Protein AF-W9YEN0-F1 (afdb_monomer)

Radius of gyration: 25.55 Å; Cα contacts (8 Å, |Δi|>4): 789; chains: 1; bounding box: 61×65×73 Å

Solvent-accessible surface area (backbone atoms only — not comparable to full-atom values): 25847 Å² total; per-residue (Å²): 137,83,71,74,63,24,30,30,48,27,31,68,68,87,85,26,27,32,39,33,45,79,64,48,76,57,98,63,28,39,35,27,38,26,30,31,65,83,76,68,46,65,29,30,40,39,32,39,54,64,41,76,37,87,44,99,82,60,55,62,34,47,65,70,66,58,70,96,45,101,37,28,61,48,75,76,44,76,46,82,40,73,32,32,56,82,57,99,86,72,83,71,51,28,38,19,42,41,34,36,27,53,57,52,66,38,44,32,43,45,58,52,34,48,56,45,56,72,34,86,82,68,73,82,48,72,57,54,53,33,46,45,49,32,33,44,44,49,44,52,45,40,32,52,31,52,40,87,67,22,34,36,46,69,52,57,44,44,74,30,26,30,22,30,51,94,48,96,79,53,57,63,62,47,42,20,53,42,72,36,69,62,34,43,76,46,64,69,81,50,29,70,45,76,54,62,75,65,59,54,36,66,40,56,75,86,78,45,58,78,95,47,43,66,66,42,27,56,52,41,23,37,53,19,48,36,53,45,29,46,52,49,53,49,30,22,69,73,68,54,45,44,99,81,52,97,64,58,45,76,79,48,43,67,58,45,62,73,68,54,81,58,62,69,66,58,55,51,52,52,50,54,48,48,60,28,25,49,34,9,60,77,65,39,33,58,63,44,50,74,48,50,65,58,51,50,50,52,43,41,52,52,34,52,53,43,50,55,54,48,74,76,38,98,68,80,75,45,70,61,57,51,43,71,57,63,55,71,68,92,73,55,88,80,80,66,95,80,66,75,80,78,72,54,51,84,76,62,75,42,63,46,70,24,89,36,60,35,56,43,49,75,74,44,77,86,61,77,35,58,29,27,50,26,36,24,40,79,88,76,65,45,76,78,45,36,32,62,40,50,42,44,70,60,57,82,70,49,50,75,75,36,58,92,47,54,93,36,42,57,76,34,62,47,72,73,65,33,64,70,52,52,44,55,50,33,45,52,50,55,50,50,29,63,75,64,77,43,83,83,73,77,78,76,84,44,60,67,58,41,69,42,64,27,70,41,89,66,74,88,114

Foldseek 3Di:
DPQQWWKFWWAPPDLIWTFLAWFDADPFFTWTWTADLVPRAIWIKTKGFWDWPPDDPPDQQQPVVDDDDPQAWDFPDKDKDFFFDDPPPDDTTTIMMITITHDAQLAWQLVVLVVLLLVPPDAFDLLQLLQLLLLLLVVLLCQQFADVQRKFQLDQARNQWGWHQPDPPRLYTHTHGYDSRVMDGDDCLQFPHNDDRNQTAGDFLVPRPPVCSVVSLVRLQRSLSSLVNSLQSSLSSLQSDHPPDPDGSVVCVVVCVVVPVDPPLSVVLSVVSVQCNVCSNPVSGNGVVSCSSVSSVSSVVVSVVVVVVCVVDVDDGRDPCSRQANPDPVPRPPDDVPDGDHSHPDVSSDRDIHSFPLRNLVVCVQPADQIWMFTASPVPRNGPFTFPATDHPHGPVVCVVCVVCVVGGDDGVCNVQDSVSLSVLRVVLRVVCVVVVHHDDDPVPCVPNCVHGNTDPPSVD

InterPro domains:
  IPR000719 Protein kinase domain [PF00069] (19-189)
  IPR000719 Protein kinase domain [PS50011] (17-303)
  IPR000719 Protein kinase domain [SM00220] (17-330)
  IPR011009 Protein kinase-like domain superfamily [SSF56112] (15-273)

Nearest PDB structures (foldseek):
  4c59-assembly1_A  TM=7.151E-01  e=5.674E-09  Homo sapiens
  7qq6-assembly2_C  TM=5.829E-01  e=4.955E-10  Homo sapiens
  3uiu-assembly2_B  TM=6.977E-01  e=4.985E-08  Homo sapiens
  2a1a-assembly1_B-2  TM=6.299E-01  e=6.852E-08  Homo sapiens
  3r8m-assembly1_A  TM=6.006E-01  e=8.274E-07  Homo sapiens

pLDDT: mean 84.41, std 15.65, range [37.41, 98.81]

Secondary structure (DSSP, 8-state):
-----EEEEEE-STT-EEEEEEEEEETTEEEEEEEETTT--EEEEEEEPPEE--STT---HHHHS----TTS--EEEEEEEE-BPPPTT----EEEEEEEEE--TTEEHHHHHHHHHH-TT----HHHHHHHHHHHHHHHHIIIIISSSEEE-S---TTSEEEE-SSTT-SS-EEEE--GGG-EEEPGGGBSS--STT---BPPGGGS-GGGHHHHHHHHHHHHHHHHHHHHHHHHHHH---TT-SS-HHHHHHHHHHHT-S-HHHHHHHHHHHHHHHHHHHH---TTGGGHHHHHHHHHHHHHHHHHHHHTS----S-GGGSTTS--GGG-TT--TTS-----SGGGGSPPEESSHHHHHHH-TT--SSEEEEEEETTTTEEEEEEEEEE-SS-THHHHHTGGGGGGB---HHHHH-HHHHHHHHHHHHHHHHHHTSPPPP-SS-HHHHHHH-B-TTTT-

Mean predicted aligned error: 7.8 Å

Structure (mmCIF, N/CA/C/O backbone):
data_AF-W9YEN0-F1
#
_entry.id   AF-W9YEN0-F1
#
loop_
_atom_site.group_PDB
_atom_site.id
_atom_site.type_symbol
_atom_site.label_atom_id
_atom_site.label_alt_id
_atom_site.label_comp_id
_atom_site.label_asym_id
_atom_site.label_entity_id
_atom_site.label_seq_id
_atom_site.pdbx_PDB_ins_code
_atom_site.Cartn_x
_atom_site.Cartn_y
_atom_site.Cartn_z
_atom_site.occupancy
_atom_site.B_iso_or_equiv
_atom_site.auth_seq_id
_atom_site.auth_comp_id
_atom_site.auth_asym_id
_atom_site.auth_atom_id
_atom_site.pdbx_PDB_model_num
ATOM 1 N N . MET A 1 1 ? -27.878 -12.866 33.336 1.00 42.47 1 MET A N 1
ATOM 2 C CA . MET A 1 1 ? -27.430 -12.708 31.934 1.00 42.47 1 MET A CA 1
ATOM 3 C C . MET A 1 1 ? -26.671 -11.386 31.745 1.00 42.47 1 MET A C 1
ATOM 5 O O . MET A 1 1 ? -26.978 -10.634 30.835 1.00 42.47 1 MET A O 1
ATOM 9 N N . SER A 1 2 ? -25.667 -11.098 32.586 1.00 47.81 2 SER A N 1
ATOM 10 C CA . SER A 1 2 ? -24.645 -10.085 32.278 1.00 47.81 2 SER A CA 1
ATOM 11 C C . SER A 1 2 ? -23.488 -10.840 31.630 1.00 47.81 2 SER A C 1
ATOM 13 O O . SER A 1 2 ? -22.539 -11.255 32.289 1.00 47.81 2 SER A O 1
ATOM 15 N N . SER A 1 3 ? -23.660 -11.210 30.361 1.00 54.69 3 SER A N 1
ATOM 16 C CA . SER A 1 3 ? -22.531 -11.647 29.544 1.00 54.69 3 SER A CA 1
ATOM 17 C C . SER A 1 3 ? -21.548 -10.483 29.515 1.00 54.69 3 SER A C 1
ATOM 19 O O . SER A 1 3 ? -21.939 -9.398 29.105 1.00 54.69 3 SER A O 1
ATOM 21 N N . ASN A 1 4 ? -20.337 -10.712 30.022 1.00 87.25 4 ASN A N 1
ATOM 22 C CA . ASN A 1 4 ? -19.253 -9.747 30.224 1.00 87.25 4 ASN A CA 1
ATOM 23 C C . ASN A 1 4 ? -19.064 -8.837 28.988 1.00 87.25 4 ASN A C 1
ATOM 25 O O . ASN A 1 4 ? -18.316 -9.190 28.078 1.00 87.25 4 ASN A O 1
ATOM 29 N N . ILE A 1 5 ? -19.782 -7.709 28.921 1.00 92.44 5 ILE A N 1
ATOM 30 C CA . ILE A 1 5 ? -19.673 -6.753 27.814 1.00 92.44 5 ILE A CA 1
ATOM 31 C C . ILE A 1 5 ? -18.240 -6.229 27.813 1.00 92.44 5 ILE A C 1
ATOM 33 O O . ILE A 1 5 ? -17.680 -5.927 28.869 1.00 92.44 5 ILE A O 1
ATOM 37 N N . LYS A 1 6 ? -17.642 -6.150 26.628 1.00 95.69 6 LYS A N 1
ATOM 38 C CA . LYS A 1 6 ? -16.346 -5.513 26.422 1.00 95.69 6 LYS A CA 1
ATOM 39 C C . LYS A 1 6 ? -16.510 -4.235 25.622 1.00 95.69 6 LYS A C 1
ATOM 41 O O . LYS A 1 6 ? -17.516 -4.040 24.942 1.00 95.69 6 LYS A O 1
ATOM 46 N N . PHE A 1 7 ? -15.507 -3.380 25.697 1.00 96.88 7 PHE A N 1
ATOM 47 C CA . PHE A 1 7 ? -15.454 -2.143 24.934 1.00 96.88 7 PHE A CA 1
ATOM 48 C C . PHE A 1 7 ? -14.444 -2.286 23.803 1.00 96.88 7 PHE A C 1
ATOM 50 O O . PHE A 1 7 ? -13.425 -2.946 23.980 1.00 96.88 7 PHE A O 1
ATOM 57 N N . GLY A 1 8 ? -14.704 -1.679 22.652 1.00 97.19 8 GLY A N 1
ATOM 58 C CA . GLY A 1 8 ? -13.754 -1.653 21.542 1.00 97.19 8 GLY A CA 1
ATOM 59 C C . GLY A 1 8 ? -13.868 -0.380 20.719 1.00 97.19 8 GLY A C 1
ATOM 60 O O . GLY A 1 8 ? -14.864 0.344 20.797 1.00 97.19 8 GLY A O 1
ATOM 61 N N . ILE A 1 9 ? -12.830 -0.110 19.934 1.00 97.25 9 ILE A N 1
ATOM 62 C CA . ILE A 1 9 ? -12.801 1.016 19.001 1.00 97.25 9 ILE A CA 1
ATOM 63 C C . ILE A 1 9 ? -13.579 0.628 17.747 1.00 97.25 9 ILE A C 1
ATOM 65 O O . ILE A 1 9 ? -13.286 -0.383 17.104 1.00 97.25 9 ILE A O 1
ATOM 69 N N . LEU A 1 10 ? -14.543 1.465 17.382 1.00 97.38 10 LEU A N 1
ATOM 70 C CA . LEU A 1 10 ? -15.332 1.329 16.171 1.00 97.38 10 LEU A CA 1
ATOM 71 C C . LEU A 1 10 ? -15.090 2.517 15.245 1.00 97.38 10 LEU A C 1
ATOM 73 O O . LEU A 1 10 ? -15.376 3.663 15.592 1.00 97.38 10 LEU A O 1
ATOM 77 N N . TYR A 1 11 ? -14.640 2.226 14.035 1.00 96.12 11 TYR A N 1
ATOM 78 C CA . TYR A 1 11 ? -14.548 3.196 12.956 1.00 96.12 11 TYR A CA 1
ATOM 79 C C . TYR A 1 11 ? -15.885 3.278 12.205 1.00 96.12 11 TYR A C 1
ATOM 81 O O . TYR A 1 11 ? -16.450 2.227 11.892 1.00 96.12 11 TYR A O 1
ATOM 89 N N . PRO A 1 12 ? -16.433 4.481 11.944 1.00 93.56 12 PRO A N 1
ATOM 90 C CA . PRO A 1 12 ? -17.807 4.651 11.472 1.00 93.56 12 PRO A CA 1
ATOM 91 C C . PRO A 1 12 ? -17.980 4.521 9.948 1.00 93.56 12 PRO A C 1
ATOM 93 O O . PRO A 1 12 ? -19.072 4.769 9.441 1.00 93.56 12 PRO A O 1
ATOM 96 N N . GLU A 1 13 ? -16.944 4.163 9.186 1.00 93.12 13 GLU A N 1
ATOM 97 C CA . GLU A 1 13 ? -17.044 4.055 7.730 1.00 93.12 13 GLU A CA 1
ATOM 98 C C . GLU A 1 13 ? -18.043 2.951 7.328 1.00 93.12 13 GLU A C 1
ATOM 100 O O . GLU A 1 13 ? -17.922 1.781 7.695 1.00 93.12 13 GLU A O 1
ATOM 105 N N . GLY A 1 14 ? -19.043 3.298 6.514 1.00 91.56 14 GLY A N 1
ATOM 106 C CA . GLY A 1 14 ? -20.049 2.340 6.041 1.00 91.56 14 GLY A CA 1
ATOM 107 C C . GLY A 1 14 ? -20.910 1.762 7.169 1.00 91.56 14 GLY A C 1
ATOM 108 O O . GLY A 1 14 ? -21.643 2.496 7.817 1.00 91.56 14 GLY A O 1
ATOM 109 N N . ARG A 1 15 ? -20.865 0.434 7.361 1.00 91.56 15 ARG A N 1
ATOM 110 C CA . ARG A 1 15 ? -21.559 -0.270 8.466 1.00 91.56 15 ARG A CA 1
ATOM 111 C C . ARG A 1 15 ? -20.695 -0.412 9.725 1.00 91.56 15 ARG A C 1
ATOM 113 O O . ARG A 1 15 ? -21.100 -1.061 10.683 1.00 91.56 15 ARG A O 1
ATOM 120 N N . GLY A 1 16 ? -19.506 0.176 9.695 1.00 95.44 16 GLY A N 1
ATOM 121 C CA . GLY A 1 16 ? -18.550 0.180 10.779 1.00 95.44 16 GLY A CA 1
ATOM 122 C C . GLY A 1 16 ? -17.559 -0.978 10.762 1.00 95.44 16 GLY A C 1
ATOM 123 O O . GLY A 1 16 ? -17.834 -2.084 10.276 1.00 95.44 16 GLY A O 1
ATOM 124 N N . TYR A 1 17 ? -16.386 -0.692 11.317 1.00 97.56 17 TYR A N 1
ATOM 125 C CA . TYR A 1 17 ? -15.276 -1.627 11.427 1.00 97.56 17 TYR A CA 1
ATOM 126 C C . TYR A 1 17 ? -14.670 -1.574 12.826 1.00 97.56 17 TYR A C 1
ATOM 128 O O . TYR A 1 17 ? -14.402 -0.494 13.346 1.00 97.56 17 TYR A O 1
ATOM 136 N N . LEU A 1 18 ? -14.427 -2.733 13.427 1.00 97.75 18 LEU A N 1
ATOM 137 C CA . LEU A 1 18 ? -13.753 -2.839 14.714 1.00 97.75 18 LEU A CA 1
ATOM 138 C C . LEU A 1 18 ? -12.237 -2.776 14.530 1.00 97.75 18 LEU A C 1
ATOM 140 O O . LEU A 1 18 ? -11.693 -3.410 13.622 1.00 97.75 18 LEU A O 1
ATOM 144 N N . HIS A 1 19 ? -11.558 -2.033 15.399 1.00 96.69 19 HIS A N 1
ATOM 145 C CA . HIS A 1 19 ? -10.099 -2.007 15.455 1.00 96.69 19 HIS A CA 1
ATOM 146 C C . HIS A 1 19 ? -9.549 -3.377 15.852 1.00 96.69 19 HIS A C 1
ATOM 148 O O . HIS A 1 19 ? -9.982 -3.956 16.846 1.00 96.69 19 HIS A O 1
ATOM 154 N N . VAL A 1 20 ? -8.579 -3.878 15.088 1.00 94.75 20 VAL A N 1
ATOM 155 C CA . VAL A 1 20 ? -7.820 -5.088 15.429 1.00 94.75 20 VAL A CA 1
ATOM 156 C C . VAL A 1 20 ? -6.449 -4.686 15.959 1.00 94.75 20 VAL A C 1
ATOM 158 O O . VAL A 1 20 ? -6.115 -5.032 17.084 1.00 94.75 20 VAL A O 1
ATOM 161 N N . ARG A 1 21 ? -5.671 -3.944 15.159 1.00 90.44 21 ARG A N 1
ATOM 162 C CA . ARG A 1 21 ? -4.356 -3.405 15.542 1.00 90.44 21 ARG A CA 1
ATOM 163 C C . ARG A 1 21 ? -3.846 -2.378 14.537 1.00 90.44 21 ARG A C 1
ATOM 165 O O . ARG A 1 21 ? -4.230 -2.404 13.365 1.00 90.44 21 ARG A O 1
ATOM 172 N N . SER A 1 22 ? -2.911 -1.535 14.957 1.00 88.44 22 SER A N 1
ATOM 173 C CA . SER A 1 22 ? -2.130 -0.686 14.050 1.00 88.44 22 SER A CA 1
ATOM 174 C C . SER A 1 22 ? -1.149 -1.522 13.220 1.00 88.44 22 SER A C 1
ATOM 176 O O . SER A 1 22 ? -0.502 -2.424 13.745 1.00 88.44 22 SER A O 1
ATOM 178 N N . LEU A 1 23 ? -1.055 -1.230 11.921 1.00 85.38 23 LEU A N 1
ATOM 179 C CA . LEU A 1 23 ? -0.118 -1.883 10.996 1.00 85.38 23 LEU A CA 1
ATOM 180 C C . LEU A 1 23 ? 1.126 -1.028 10.741 1.00 85.38 23 LEU A C 1
ATOM 182 O O . LEU A 1 23 ? 2.195 -1.569 10.502 1.00 85.38 23 LEU A O 1
ATOM 186 N N . GLY A 1 24 ? 0.994 0.296 10.816 1.00 81.62 24 GLY A N 1
ATOM 187 C CA . GLY A 1 24 ? 2.111 1.215 10.645 1.00 81.62 24 GLY A CA 1
ATOM 188 C C . GLY A 1 24 ? 1.654 2.667 10.564 1.00 81.62 24 GLY A C 1
ATOM 189 O O . GLY A 1 24 ? 0.476 2.955 10.328 1.00 81.62 24 GLY A O 1
ATOM 190 N N . LYS A 1 25 ? 2.602 3.585 10.760 1.00 79.81 25 LYS A N 1
ATOM 191 C CA . LYS A 1 25 ? 2.426 5.026 10.562 1.00 79.81 25 LYS A CA 1
ATOM 192 C C . LYS A 1 25 ? 3.460 5.491 9.540 1.00 79.81 25 LYS A C 1
ATOM 194 O O . LYS A 1 25 ? 4.656 5.371 9.782 1.00 79.81 25 LYS A O 1
ATOM 199 N N . GLY A 1 26 ? 2.987 5.983 8.401 1.00 71.69 26 GLY A N 1
ATOM 200 C CA . GLY A 1 26 ? 3.812 6.624 7.381 1.00 71.69 26 GLY A CA 1
ATOM 201 C C . GLY A 1 26 ? 3.697 8.145 7.454 1.00 71.69 26 GLY A C 1
ATOM 202 O O . GLY A 1 26 ? 2.878 8.685 8.197 1.00 71.69 26 GLY A O 1
ATOM 203 N N . MET A 1 27 ? 4.474 8.848 6.626 1.00 73.25 27 MET A N 1
ATOM 204 C CA . MET A 1 27 ? 4.401 10.316 6.527 1.00 73.25 27 MET A CA 1
ATOM 205 C C . MET A 1 27 ? 3.014 10.809 6.093 1.00 73.25 27 MET A C 1
ATOM 207 O O . MET A 1 27 ? 2.595 11.899 6.464 1.00 73.25 27 MET A O 1
ATOM 211 N N . GLN A 1 28 ? 2.296 10.003 5.308 1.00 76.44 28 GLN A N 1
ATOM 212 C CA . GLN A 1 28 ? 1.009 10.382 4.728 1.00 76.44 28 GLN A CA 1
ATOM 213 C C . GLN A 1 28 ? -0.192 9.979 5.588 1.00 76.44 28 GLN A C 1
ATOM 215 O O . GLN A 1 28 ? -1.309 10.419 5.312 1.00 76.44 28 GLN A O 1
ATOM 220 N N . GLY A 1 29 ? -0.003 9.149 6.620 1.00 84.00 29 GLY A N 1
ATOM 221 C CA . GLY A 1 29 ? -1.116 8.651 7.419 1.00 84.00 29 GLY A CA 1
ATOM 222 C C . GLY A 1 29 ? -0.832 7.390 8.227 1.00 84.00 29 GLY A C 1
ATOM 223 O O . GLY A 1 29 ? 0.298 6.917 8.330 1.00 84.00 29 GLY A O 1
ATOM 224 N N . MET A 1 30 ? -1.897 6.827 8.792 1.00 88.31 30 MET A N 1
ATOM 225 C CA . MET A 1 30 ? -1.860 5.618 9.614 1.00 88.31 30 MET A CA 1
ATOM 226 C C . MET A 1 30 ? -2.626 4.479 8.943 1.00 88.31 30 MET A C 1
ATOM 228 O O . MET A 1 30 ? -3.750 4.677 8.476 1.00 88.31 30 MET A O 1
ATOM 232 N N . ALA A 1 31 ? -2.033 3.287 8.932 1.00 91.56 31 ALA A N 1
ATOM 233 C CA . ALA A 1 31 ? -2.661 2.054 8.480 1.00 91.56 31 ALA A CA 1
ATOM 234 C C . ALA A 1 31 ? -3.053 1.180 9.679 1.00 91.56 31 ALA A C 1
ATOM 236 O O . ALA A 1 31 ? -2.294 1.001 10.635 1.00 91.56 31 ALA A O 1
ATOM 237 N N . THR A 1 32 ? -4.248 0.606 9.628 1.00 93.44 32 THR A N 1
ATOM 238 C CA . THR A 1 32 ? -4.844 -0.164 10.721 1.00 93.44 32 THR A CA 1
ATOM 239 C C . THR A 1 32 ? -5.537 -1.396 10.167 1.00 93.44 32 THR A C 1
ATOM 241 O O . THR A 1 32 ? -6.307 -1.305 9.214 1.00 93.44 32 THR A O 1
ATOM 244 N N . LEU A 1 33 ? -5.305 -2.554 10.777 1.00 94.75 33 LEU A N 1
ATOM 245 C CA . LEU A 1 33 ? -6.092 -3.749 10.516 1.00 94.75 33 LEU A CA 1
ATOM 246 C C . LEU A 1 33 ? -7.444 -3.597 11.208 1.00 94.75 33 LEU A C 1
ATOM 248 O O . LEU A 1 33 ? -7.515 -3.303 12.404 1.00 94.75 33 LEU A O 1
ATOM 252 N N . VAL A 1 34 ? -8.517 -3.805 10.456 1.00 96.88 34 VAL A N 1
ATOM 253 C CA . VAL A 1 34 ? -9.883 -3.667 10.954 1.00 96.88 34 VAL A CA 1
ATOM 254 C C . VAL A 1 34 ? -10.743 -4.860 10.549 1.00 96.88 34 VAL A C 1
ATOM 256 O O . VAL A 1 34 ? -10.471 -5.533 9.552 1.00 96.88 34 VAL A O 1
ATOM 259 N N . GLN A 1 35 ? -11.801 -5.122 11.312 1.00 97.06 35 GLN A N 1
ATOM 260 C CA . GLN A 1 35 ? -12.770 -6.178 11.033 1.00 97.06 35 GLN A CA 1
ATOM 261 C C . GLN A 1 35 ? -14.147 -5.577 10.761 1.00 97.06 35 GLN A C 1
ATOM 263 O O . GLN A 1 35 ? -14.660 -4.806 11.566 1.00 97.06 35 GLN A O 1
ATOM 268 N N . SER A 1 36 ? -14.766 -5.925 9.632 1.00 96.94 36 SER A N 1
ATOM 269 C CA . SER A 1 36 ? -16.118 -5.460 9.318 1.00 96.94 36 SER A CA 1
ATOM 270 C C . SER A 1 36 ? -17.122 -6.014 10.318 1.00 96.94 36 SER A C 1
ATOM 272 O O . SER A 1 36 ? -17.204 -7.227 10.509 1.00 96.94 36 SER A O 1
ATOM 274 N N . VAL A 1 37 ? -17.946 -5.133 10.887 1.00 95.75 37 VAL A N 1
ATOM 275 C CA . VAL A 1 37 ? -19.055 -5.535 11.767 1.00 95.75 37 VAL A CA 1
ATOM 276 C C . VAL A 1 37 ? -20.094 -6.363 11.002 1.00 95.75 37 VAL A C 1
ATOM 278 O O . VAL A 1 37 ? -20.732 -7.240 11.573 1.00 95.75 37 VAL A O 1
ATOM 281 N N . ALA A 1 38 ? -20.259 -6.107 9.701 1.00 94.12 38 ALA A N 1
ATOM 282 C CA . ALA A 1 38 ? -21.295 -6.742 8.892 1.00 94.12 38 ALA A CA 1
ATOM 283 C C . ALA A 1 38 ? -20.926 -8.157 8.423 1.00 94.12 38 ALA A C 1
ATOM 285 O O . ALA A 1 38 ? -21.789 -9.028 8.403 1.00 94.12 38 ALA A O 1
ATOM 286 N N . SER A 1 39 ? -19.676 -8.378 8.004 1.00 95.06 39 SER A N 1
ATOM 287 C CA . SER A 1 39 ? -19.240 -9.659 7.424 1.00 95.06 39 SER A CA 1
ATOM 288 C C . SER A 1 39 ? -18.263 -10.440 8.297 1.00 95.06 39 SER A C 1
ATOM 290 O O . SER A 1 39 ? -17.935 -11.578 7.975 1.00 95.06 39 SER A O 1
ATOM 292 N N . GLY A 1 40 ? -17.712 -9.823 9.343 1.00 94.56 40 GLY A N 1
ATOM 293 C CA . GLY A 1 40 ? -16.592 -10.379 10.098 1.00 94.56 40 GLY A CA 1
ATOM 294 C C . GLY A 1 40 ? -15.284 -10.471 9.299 1.00 94.56 40 GLY A C 1
ATOM 295 O O . GLY A 1 40 ? -14.292 -10.952 9.839 1.00 94.56 40 GLY A O 1
ATOM 296 N N . SER A 1 41 ? -15.252 -10.018 8.039 1.00 94.62 41 SER A N 1
ATOM 297 C CA . SER A 1 41 ? -14.059 -10.057 7.183 1.00 94.62 41 SER A CA 1
ATOM 298 C C . SER A 1 41 ? -13.056 -8.963 7.556 1.00 94.62 41 SER A C 1
ATOM 300 O O . SER A 1 41 ? -13.430 -7.925 8.107 1.00 94.62 41 SER A O 1
ATOM 302 N N . ARG A 1 42 ? -11.777 -9.191 7.241 1.00 94.25 42 ARG A N 1
ATOM 303 C CA . ARG A 1 42 ? -10.673 -8.276 7.563 1.00 94.25 42 ARG A CA 1
ATOM 304 C C . ARG A 1 42 ? -10.346 -7.345 6.403 1.00 94.25 42 ARG A C 1
ATOM 306 O O . ARG A 1 42 ? -10.344 -7.759 5.247 1.00 94.25 42 ARG A O 1
ATOM 313 N N . TYR A 1 43 ? -10.010 -6.112 6.753 1.00 97.31 43 TYR A N 1
ATOM 314 C CA . TYR A 1 43 ? -9.656 -5.044 5.828 1.00 97.31 43 TYR A CA 1
ATOM 315 C C . TYR A 1 43 ? -8.539 -4.184 6.418 1.00 97.31 43 TYR A C 1
ATOM 317 O O . TYR A 1 43 ? -8.266 -4.240 7.617 1.00 97.31 43 TYR A O 1
ATOM 325 N N . VAL A 1 44 ? -7.916 -3.358 5.586 1.00 96.50 44 VAL A N 1
ATOM 326 C CA . VAL A 1 44 ? -6.985 -2.321 6.034 1.00 96.50 44 VAL A CA 1
ATOM 327 C C . VAL A 1 44 ? -7.684 -0.978 5.957 1.00 96.50 44 VAL A C 1
ATOM 329 O O . VAL A 1 44 ? -8.145 -0.579 4.893 1.00 96.50 44 VAL A O 1
ATOM 332 N N . ARG A 1 45 ? -7.745 -0.269 7.078 1.00 96.31 45 ARG A N 1
ATOM 333 C CA . ARG A 1 45 ? -8.125 1.137 7.124 1.00 96.31 45 ARG A CA 1
ATOM 334 C C . ARG A 1 45 ? -6.866 1.987 7.016 1.00 96.31 45 ARG A C 1
ATOM 336 O O . ARG A 1 45 ? -6.004 1.892 7.883 1.00 96.31 45 ARG A O 1
ATOM 343 N N . LYS A 1 46 ? -6.772 2.834 5.995 1.00 93.88 46 LYS A N 1
ATOM 344 C CA . LYS A 1 46 ? -5.740 3.868 5.875 1.00 93.88 46 LYS A CA 1
ATOM 345 C C . LYS A 1 46 ? -6.374 5.235 6.080 1.00 93.88 46 LYS A C 1
ATOM 347 O O . LYS A 1 46 ? -7.304 5.601 5.364 1.00 93.88 46 LYS A O 1
ATOM 352 N N . LYS A 1 47 ? -5.882 5.980 7.066 1.00 90.94 47 LYS A N 1
ATOM 353 C CA . LYS A 1 47 ? -6.328 7.338 7.380 1.00 90.94 47 LYS A CA 1
ATOM 354 C C . LYS A 1 47 ? -5.215 8.315 7.043 1.00 90.94 47 LYS A C 1
ATOM 356 O O . LYS A 1 47 ? -4.154 8.242 7.657 1.00 90.94 47 LYS A O 1
ATOM 361 N N . THR A 1 48 ? -5.456 9.216 6.096 1.00 87.75 48 THR A N 1
ATOM 362 C CA . THR A 1 48 ? -4.472 10.241 5.741 1.00 87.75 48 THR A CA 1
ATOM 363 C C . THR A 1 48 ? -4.416 11.339 6.793 1.00 87.75 48 THR A C 1
ATOM 365 O O . THR A 1 48 ? -5.414 11.628 7.465 1.00 87.75 48 THR A O 1
ATOM 368 N N . VAL A 1 49 ? -3.264 12.000 6.879 1.00 82.06 49 VAL A N 1
ATOM 369 C CA . VAL A 1 49 ? -3.165 13.313 7.524 1.00 82.06 49 VAL A CA 1
ATOM 370 C C . VAL A 1 49 ? -4.074 14.297 6.772 1.00 82.06 49 VAL A C 1
ATOM 372 O O . VAL A 1 49 ? -4.387 14.105 5.591 1.00 82.06 49 VAL A O 1
ATOM 375 N N . ALA A 1 50 ? -4.586 15.301 7.482 1.00 78.88 50 ALA A N 1
ATOM 376 C CA . ALA A 1 50 ? -5.362 16.360 6.858 1.00 78.88 50 ALA A CA 1
ATOM 377 C C . ALA A 1 50 ? -4.440 17.239 6.007 1.00 78.88 50 ALA A C 1
ATOM 379 O O . ALA A 1 50 ? -3.429 17.709 6.518 1.00 78.88 50 ALA A O 1
ATOM 380 N N . ASP A 1 51 ? -4.810 17.477 4.751 1.00 74.62 51 ASP A N 1
ATOM 381 C CA . ASP A 1 51 ? -4.031 18.316 3.838 1.00 74.62 51 ASP A CA 1
ATOM 382 C C . ASP A 1 51 ? -4.891 19.429 3.224 1.00 74.62 51 ASP A C 1
ATOM 384 O O . ASP A 1 51 ? -6.127 19.346 3.174 1.00 74.62 51 ASP A O 1
ATOM 388 N N . VAL A 1 52 ? -4.224 20.500 2.793 1.00 67.00 52 VAL A N 1
ATOM 389 C CA . VAL A 1 52 ? -4.812 21.647 2.105 1.00 67.00 52 VAL A CA 1
ATOM 390 C C . VAL A 1 52 ? -5.191 21.210 0.699 1.00 67.00 52 VAL A C 1
ATOM 392 O O . VAL A 1 52 ? -4.345 21.063 -0.175 1.00 67.00 52 VAL A O 1
ATOM 395 N N . SER A 1 53 ? -6.491 21.058 0.456 1.00 64.88 53 SER A N 1
ATOM 396 C CA . SER A 1 53 ? -7.009 20.972 -0.908 1.00 64.88 53 SER A CA 1
ATOM 397 C C . SER A 1 53 ? -6.755 22.322 -1.591 1.00 64.88 53 SER A C 1
ATOM 399 O O . SER A 1 53 ? -7.425 23.312 -1.285 1.00 64.88 53 SER A O 1
ATOM 401 N N . THR A 1 54 ? -5.729 22.397 -2.445 1.00 55.56 54 THR A N 1
ATOM 402 C CA . THR A 1 54 ? -5.340 23.649 -3.115 1.00 55.56 54 THR A CA 1
ATOM 403 C C . THR A 1 54 ? -6.282 24.023 -4.253 1.00 55.56 54 THR A C 1
ATOM 405 O O . THR A 1 54 ? -6.410 25.204 -4.582 1.00 55.56 54 THR A O 1
ATOM 408 N N . LEU A 1 55 ? -6.983 23.040 -4.824 1.00 54.75 55 LEU A N 1
ATOM 409 C CA . LEU A 1 55 ? -7.941 23.223 -5.905 1.00 54.75 55 LEU A CA 1
ATOM 410 C C . LEU A 1 55 ? -9.292 22.574 -5.566 1.00 54.75 55 LEU A C 1
ATOM 412 O O . LEU A 1 55 ? -9.335 21.483 -4.995 1.00 54.75 55 LEU A O 1
ATOM 416 N N . PRO A 1 56 ? -10.424 23.188 -5.958 1.00 45.19 56 PRO A N 1
ATOM 417 C CA . PRO A 1 56 ? -11.725 22.534 -5.890 1.00 45.19 56 PRO A CA 1
ATOM 418 C C . PRO A 1 56 ? -11.697 21.211 -6.671 1.00 45.19 56 PRO A C 1
ATOM 420 O O . PRO A 1 56 ? -11.572 21.214 -7.892 1.00 45.19 56 PRO A O 1
ATOM 423 N N . GLY A 1 57 ? -11.806 20.083 -5.964 1.00 54.91 57 GLY A N 1
ATOM 424 C CA . GLY A 1 57 ? -11.736 18.747 -6.565 1.00 54.91 57 GLY A CA 1
ATOM 425 C C . GLY A 1 57 ? -10.371 18.055 -6.476 1.00 54.91 57 GLY A C 1
ATOM 426 O O . GLY A 1 57 ? -10.268 16.934 -6.973 1.00 54.91 57 GLY A O 1
ATOM 427 N N . ASP A 1 58 ? -9.366 18.654 -5.816 1.00 63.81 58 ASP A N 1
ATOM 428 C CA . ASP A 1 58 ? -8.160 17.936 -5.371 1.00 63.81 58 ASP A CA 1
ATOM 429 C C . ASP A 1 58 ? -8.587 16.840 -4.388 1.00 63.81 58 ASP A C 1
ATOM 431 O O . ASP A 1 58 ? -8.785 17.076 -3.194 1.00 63.81 58 ASP A O 1
ATOM 435 N N . ALA A 1 59 ? -8.794 15.641 -4.920 1.00 69.56 59 ALA A N 1
ATOM 436 C CA . ALA A 1 59 ? -8.986 14.433 -4.145 1.00 69.56 59 ALA A CA 1
ATOM 437 C C . ALA A 1 59 ? -7.629 13.757 -3.959 1.00 69.56 59 ALA A C 1
ATOM 439 O O . ALA A 1 59 ? -6.818 13.726 -4.891 1.00 69.56 59 ALA A O 1
ATOM 440 N N . CYS A 1 60 ? -7.418 13.179 -2.772 1.00 86.00 60 CYS A N 1
ATOM 441 C CA . CYS A 1 60 ? -6.260 12.343 -2.460 1.00 86.00 60 CYS A CA 1
ATOM 442 C C . CYS A 1 60 ? -5.897 11.452 -3.670 1.00 86.00 60 CYS A C 1
ATOM 444 O O . CYS A 1 60 ? -6.790 10.743 -4.158 1.00 86.00 60 CYS A O 1
ATOM 446 N N . PRO A 1 61 ? -4.643 11.483 -4.176 1.00 90.50 61 PRO A N 1
ATOM 447 C CA . PRO A 1 61 ? -4.235 10.707 -5.351 1.00 90.50 61 PRO A CA 1
ATOM 448 C C . PRO A 1 61 ? -4.588 9.226 -5.232 1.00 90.50 61 PRO A C 1
ATOM 450 O O . PRO A 1 61 ? -5.055 8.611 -6.187 1.00 90.50 61 PRO A O 1
ATOM 453 N N . GLU A 1 62 ? -4.484 8.685 -4.020 1.00 91.56 62 GLU A N 1
ATOM 454 C CA . GLU A 1 62 ? -4.811 7.299 -3.712 1.00 91.56 62 GLU A CA 1
ATOM 455 C C . GLU A 1 62 ? -6.286 6.941 -3.953 1.00 91.56 62 GLU A C 1
ATOM 457 O O . GLU A 1 62 ? -6.606 5.783 -4.206 1.00 91.56 62 GLU A O 1
ATOM 462 N N . VAL A 1 63 ? -7.186 7.929 -3.944 1.00 92.44 63 VAL A N 1
ATOM 463 C CA . VAL A 1 63 ? -8.605 7.765 -4.285 1.00 92.44 63 VAL A CA 1
ATOM 464 C C . VAL A 1 63 ? -8.870 8.138 -5.742 1.00 92.44 63 VAL A C 1
ATOM 466 O O . VAL A 1 63 ? -9.501 7.375 -6.471 1.00 92.44 63 VAL A O 1
ATOM 469 N N . SER A 1 64 ? -8.405 9.306 -6.191 1.00 93.00 64 SER A N 1
ATOM 470 C CA . SER A 1 64 ? -8.730 9.842 -7.523 1.00 93.00 64 SER A CA 1
ATOM 471 C C . SER A 1 64 ? -8.044 9.081 -8.664 1.00 93.00 64 SER A C 1
ATOM 473 O O . SER A 1 64 ? -8.603 8.917 -9.759 1.00 93.00 64 SER A O 1
ATOM 475 N N . LEU A 1 65 ? -6.848 8.557 -8.402 1.00 95.19 65 LEU A N 1
ATOM 476 C CA . LEU A 1 65 ? -6.049 7.791 -9.353 1.00 95.19 65 LEU A CA 1
ATOM 477 C C . LEU A 1 65 ? -6.159 6.279 -9.139 1.00 95.19 65 LEU A C 1
ATOM 479 O O . LEU A 1 65 ? -5.582 5.526 -9.918 1.00 95.19 65 LEU A O 1
ATOM 483 N N . TYR A 1 66 ? -6.953 5.812 -8.169 1.00 96.44 66 TYR A N 1
ATOM 484 C CA . TYR A 1 66 ? -7.209 4.383 -8.003 1.00 96.44 66 TYR A CA 1
ATOM 485 C C . TYR A 1 66 ? -7.817 3.776 -9.271 1.00 96.44 66 TYR A C 1
ATOM 487 O O . TYR A 1 66 ? -8.762 4.313 -9.860 1.00 96.44 66 TYR A O 1
ATOM 495 N N . ARG A 1 67 ? -7.295 2.622 -9.688 1.00 96.75 67 ARG A N 1
ATOM 496 C CA . ARG A 1 67 ? -7.822 1.828 -10.798 1.00 96.75 67 ARG A CA 1
ATOM 497 C C . ARG A 1 67 ? -7.808 0.360 -10.387 1.00 96.75 67 ARG A C 1
ATOM 499 O O . ARG A 1 67 ? -6.791 -0.144 -9.925 1.00 96.75 67 ARG A O 1
ATOM 506 N N . ALA A 1 68 ? -8.947 -0.313 -10.538 1.00 97.56 68 ALA A N 1
ATOM 507 C CA . ALA A 1 68 ? -9.084 -1.707 -10.134 1.00 97.56 68 ALA A CA 1
ATOM 508 C C . ALA A 1 68 ? -8.192 -2.616 -10.989 1.00 97.56 68 ALA A C 1
ATOM 510 O O . ALA A 1 68 ? -8.265 -2.585 -12.219 1.00 97.56 68 ALA A O 1
ATOM 511 N N . HIS A 1 69 ? -7.381 -3.439 -10.329 1.00 98.25 69 HIS A N 1
ATOM 512 C CA . HIS A 1 69 ? -6.502 -4.418 -10.954 1.00 98.25 69 HIS A CA 1
ATOM 513 C C . HIS A 1 69 ? -6.249 -5.574 -9.971 1.00 98.25 69 HIS A C 1
ATOM 515 O O . HIS A 1 69 ? -6.119 -5.301 -8.779 1.00 98.25 69 HIS A O 1
ATOM 521 N N . PRO A 1 70 ? -6.145 -6.843 -10.413 1.00 98.00 70 PRO A N 1
ATOM 522 C CA . PRO A 1 70 ? -5.931 -7.979 -9.507 1.00 98.00 70 PRO A CA 1
ATOM 523 C C . PRO A 1 70 ? -4.648 -7.907 -8.670 1.00 98.00 70 PRO A C 1
ATOM 525 O O . PRO A 1 70 ? -4.568 -8.551 -7.637 1.00 98.00 70 PRO A O 1
ATOM 528 N N . LEU A 1 71 ? -3.658 -7.127 -9.112 1.00 98.50 71 LEU A N 1
ATOM 529 C CA . LEU A 1 71 ? -2.377 -6.921 -8.422 1.00 98.50 71 LEU A CA 1
ATOM 530 C C . LEU A 1 71 ? -2.262 -5.532 -7.768 1.00 98.50 71 LEU A C 1
ATOM 532 O O . LEU A 1 71 ? -1.165 -5.067 -7.490 1.00 98.50 71 LEU A O 1
ATOM 536 N N . ILE A 1 72 ? -3.387 -4.851 -7.542 1.00 98.44 72 ILE A N 1
ATOM 537 C CA . ILE A 1 72 ? -3.462 -3.627 -6.734 1.00 98.44 72 ILE A CA 1
ATOM 538 C C . ILE A 1 72 ? -4.498 -3.882 -5.634 1.00 98.44 72 ILE A C 1
ATOM 540 O O . ILE A 1 72 ? -5.615 -4.294 -5.969 1.00 98.44 72 ILE A O 1
ATOM 544 N N . PRO A 1 73 ? -4.190 -3.663 -4.339 1.00 98.00 73 PRO A N 1
ATOM 545 C CA . PRO A 1 73 ? -5.142 -3.908 -3.261 1.00 98.00 73 PRO A CA 1
ATOM 546 C C . PRO A 1 73 ? -6.490 -3.237 -3.535 1.00 98.00 73 PRO A C 1
ATOM 548 O O . PRO A 1 73 ? -6.565 -2.061 -3.898 1.00 98.00 73 PRO A O 1
ATOM 551 N N . GLN A 1 74 ? -7.577 -3.998 -3.401 1.00 98.00 74 GLN A N 1
ATOM 552 C CA . GLN A 1 74 ? -8.896 -3.500 -3.773 1.00 98.00 74 GLN A CA 1
ATOM 553 C C . GLN A 1 74 ? -9.324 -2.364 -2.840 1.00 98.00 74 GLN A C 1
ATOM 555 O O . GLN A 1 74 ? -9.464 -2.588 -1.640 1.00 98.00 74 GLN A O 1
ATOM 560 N N . LEU A 1 75 ? -9.600 -1.175 -3.383 1.00 97.62 75 LEU A N 1
ATOM 561 C CA . LEU A 1 75 ? -10.242 -0.095 -2.637 1.00 97.62 75 LEU A CA 1
ATOM 562 C C . LEU A 1 75 ? -11.736 -0.412 -2.501 1.00 97.62 75 LEU A C 1
ATOM 564 O O . LEU A 1 75 ? -12.496 -0.338 -3.465 1.00 97.62 75 LEU A O 1
ATOM 568 N N . ILE A 1 76 ? -12.154 -0.788 -1.297 1.00 97.50 76 ILE A N 1
ATOM 569 C CA . ILE A 1 76 ? -13.539 -1.152 -0.968 1.00 97.50 76 ILE A CA 1
ATOM 570 C C . ILE A 1 76 ? -14.383 0.101 -0.758 1.00 97.50 76 ILE A C 1
ATOM 572 O O . ILE A 1 76 ? -15.553 0.156 -1.141 1.00 97.50 76 ILE A O 1
ATOM 576 N N . ARG A 1 77 ? -13.805 1.100 -0.089 1.00 95.25 77 ARG A N 1
ATOM 577 C CA . ARG A 1 77 ? -14.492 2.340 0.263 1.00 95.25 77 ARG A CA 1
ATOM 578 C C . ARG A 1 77 ? -13.493 3.453 0.507 1.00 95.25 77 ARG A C 1
ATOM 580 O O . ARG A 1 77 ? -12.437 3.216 1.079 1.00 95.25 77 ARG A O 1
ATOM 587 N N . SER A 1 78 ? -13.891 4.673 0.183 1.00 94.38 78 SER A N 1
ATOM 588 C CA . SER A 1 78 ? -13.262 5.889 0.681 1.00 94.38 78 SER A CA 1
ATOM 589 C C . SER A 1 78 ? -14.319 6.800 1.302 1.00 94.38 78 SER A C 1
ATOM 591 O O . SER A 1 78 ? -15.489 6.786 0.912 1.00 94.38 78 SER A O 1
ATOM 593 N N . GLN A 1 79 ? -13.912 7.556 2.313 1.00 92.00 79 GLN A N 1
ATOM 594 C CA . GLN A 1 79 ? -14.728 8.565 2.965 1.00 92.00 79 GLN A CA 1
ATOM 595 C C . GLN A 1 79 ? -13.871 9.789 3.271 1.00 92.00 79 GLN A C 1
ATOM 597 O O . GLN A 1 79 ? -12.815 9.693 3.898 1.00 92.00 79 GLN A O 1
ATOM 602 N N . GLU A 1 80 ? -14.344 10.943 2.816 1.00 88.75 80 GLU A N 1
ATOM 603 C CA . GLU A 1 80 ? -13.760 12.237 3.145 1.00 88.75 80 GLU A CA 1
ATOM 604 C C . GLU A 1 80 ? -14.249 12.705 4.511 1.00 88.75 80 GLU A C 1
ATOM 606 O O . GLU A 1 80 ? -15.437 12.611 4.827 1.00 88.75 80 GLU A O 1
ATOM 611 N N . TYR A 1 81 ? -13.328 13.253 5.296 1.00 85.19 81 TYR A N 1
ATOM 612 C CA . TYR A 1 81 ? -13.622 13.910 6.556 1.00 85.19 81 TYR A CA 1
ATOM 613 C C . TYR A 1 81 ? -13.138 15.356 6.488 1.00 85.19 81 TYR A C 1
ATOM 615 O O . TYR A 1 81 ? -11.939 15.585 6.277 1.00 85.19 81 TYR A O 1
ATOM 623 N N . PRO A 1 82 ? -14.045 16.336 6.646 1.00 81.19 82 PRO A N 1
ATOM 624 C CA . PRO A 1 82 ? -13.632 17.718 6.760 1.00 81.19 82 PRO A CA 1
ATOM 625 C C . PRO A 1 82 ? -12.795 17.856 8.028 1.00 81.19 82 PRO A C 1
ATOM 627 O O . PRO A 1 82 ? -13.151 17.347 9.087 1.00 81.19 82 PRO A O 1
ATOM 630 N N . ALA A 1 83 ? -11.664 18.525 7.886 1.00 76.06 83 ALA A N 1
ATOM 631 C CA . ALA A 1 83 ? -10.768 18.840 8.978 1.00 76.06 83 ALA A CA 1
ATOM 632 C C . ALA A 1 83 ? -11.021 20.275 9.484 1.00 76.06 83 ALA A C 1
ATOM 634 O O . ALA A 1 83 ? -10.803 20.568 10.651 1.00 76.06 83 ALA A O 1
ATOM 635 N N . THR A 1 84 ? -11.551 21.172 8.649 1.00 71.38 84 THR A N 1
ATOM 636 C CA . THR A 1 84 ? -11.906 22.541 9.052 1.00 71.38 84 THR A CA 1
ATOM 637 C C . THR A 1 84 ? -13.383 22.853 8.833 1.00 71.38 84 THR A C 1
ATOM 639 O O . THR A 1 84 ? -14.020 22.328 7.918 1.00 71.38 84 THR A O 1
ATOM 642 N N . ARG A 1 85 ? -13.952 23.734 9.670 1.00 66.69 85 ARG A N 1
ATOM 643 C CA . ARG A 1 85 ? -15.252 24.359 9.381 1.00 66.69 85 ARG A CA 1
ATOM 644 C C . ARG A 1 85 ? -15.043 25.375 8.253 1.00 66.69 85 ARG A C 1
ATOM 646 O O . ARG A 1 85 ? -14.105 26.165 8.358 1.00 66.69 85 ARG A O 1
ATOM 653 N N . PRO A 1 86 ? -15.882 25.405 7.204 1.00 58.75 86 PRO A N 1
ATOM 654 C CA . PRO A 1 86 ? -15.757 26.424 6.170 1.00 58.75 86 PRO A CA 1
ATOM 655 C C . PRO A 1 86 ? -16.002 27.804 6.806 1.00 58.75 86 PRO A C 1
ATOM 657 O O . PRO A 1 86 ? -17.090 28.028 7.343 1.00 58.75 86 PRO A O 1
ATOM 660 N N . PRO A 1 87 ? -15.028 28.734 6.795 1.00 53.03 87 PRO A N 1
ATOM 661 C CA . PRO A 1 87 ? -15.298 30.097 7.214 1.00 53.03 87 PRO A CA 1
ATOM 662 C C . PRO A 1 87 ? -16.227 30.756 6.192 1.00 53.03 87 PRO A C 1
ATOM 664 O O . PRO A 1 87 ? -16.196 30.422 5.005 1.00 53.03 87 PRO A O 1
ATOM 667 N N . ASN A 1 88 ? -17.043 31.701 6.661 1.00 53.91 88 ASN A N 1
ATOM 668 C CA . ASN A 1 88 ? -17.951 32.511 5.850 1.00 53.91 88 ASN A CA 1
ATOM 669 C C . ASN A 1 88 ? -17.189 33.226 4.713 1.00 53.91 88 ASN A C 1
ATOM 671 O O . ASN A 1 88 ? -16.760 34.365 4.871 1.00 53.91 88 ASN A O 1
ATOM 675 N N . GLY A 1 89 ? -17.024 32.564 3.563 1.00 55.50 89 GLY A N 1
ATOM 676 C CA . GLY A 1 89 ? -16.733 33.212 2.287 1.00 55.50 89 GLY A CA 1
ATOM 677 C C . GLY A 1 89 ? -15.475 32.823 1.502 1.00 55.50 89 GLY A C 1
ATOM 678 O O . GLY A 1 89 ? -15.445 33.245 0.351 1.00 55.50 89 GLY A O 1
ATOM 679 N N . ARG A 1 90 ? -14.469 32.076 2.018 1.00 57.62 90 ARG A N 1
ATOM 680 C CA . ARG A 1 90 ? -13.259 31.586 1.269 1.00 57.62 90 ARG A CA 1
ATOM 681 C C . ARG A 1 90 ? -12.212 30.942 2.218 1.00 57.62 90 ARG A C 1
ATOM 683 O O . ARG A 1 90 ? -12.154 31.355 3.366 1.00 57.62 90 ARG A O 1
ATOM 690 N N . THR A 1 91 ? -11.327 29.983 1.892 1.00 56.19 91 THR A N 1
ATOM 691 C CA . THR A 1 91 ? -11.030 29.196 0.662 1.00 56.19 91 THR A CA 1
ATOM 692 C C . THR A 1 91 ? -10.309 27.860 0.962 1.00 56.19 91 THR A C 1
ATOM 694 O O . THR A 1 91 ? -10.059 27.101 0.034 1.00 56.19 91 THR A O 1
ATOM 697 N N . VAL A 1 92 ? -9.935 27.554 2.214 1.00 58.03 92 VAL A N 1
ATOM 698 C CA . VAL A 1 92 ? -9.098 26.380 2.539 1.00 58.03 92 VAL A CA 1
ATOM 699 C C . VAL A 1 92 ? -9.912 25.360 3.324 1.00 58.03 92 VAL A C 1
ATOM 701 O O . VAL A 1 92 ? -10.192 25.540 4.509 1.00 58.03 92 VAL A O 1
ATOM 704 N N . THR A 1 93 ? -10.308 24.285 2.646 1.00 71.06 93 THR A N 1
ATOM 705 C CA . THR A 1 93 ? -10.897 23.116 3.306 1.00 71.06 93 THR A CA 1
ATOM 706 C C . THR A 1 93 ? -9.776 22.113 3.516 1.00 71.06 93 THR A C 1
ATOM 708 O O . THR A 1 93 ? -9.334 21.486 2.553 1.00 71.06 93 THR A O 1
ATOM 711 N N . LEU A 1 94 ? -9.304 21.979 4.758 1.00 77.44 94 LEU A N 1
ATOM 712 C CA . LEU A 1 94 ? -8.463 20.839 5.101 1.00 77.44 94 LEU A CA 1
ATOM 713 C C . LEU A 1 94 ? -9.346 19.598 5.037 1.00 77.44 94 LEU A C 1
ATOM 715 O O . LEU A 1 94 ? -10.459 19.593 5.577 1.00 77.44 94 LEU A O 1
ATOM 719 N N . LYS A 1 95 ? -8.863 18.549 4.381 1.00 81.50 95 LYS A N 1
ATOM 720 C CA . LYS A 1 95 ? -9.569 17.271 4.297 1.00 81.50 95 LYS A CA 1
ATOM 721 C C . LYS A 1 95 ? -8.624 16.142 4.643 1.00 81.50 95 LYS A C 1
ATOM 723 O O . LYS A 1 95 ? -7.466 16.149 4.244 1.00 81.50 95 LYS A O 1
ATOM 728 N N . SER A 1 96 ? -9.141 15.155 5.359 1.00 85.50 96 SER A N 1
ATOM 729 C CA . SER A 1 96 ? -8.478 13.867 5.539 1.00 85.50 96 SER A CA 1
ATOM 730 C C . SER A 1 96 ? -9.336 12.768 4.923 1.00 85.50 96 SER A C 1
ATOM 732 O O . SER A 1 96 ? -10.564 12.801 5.004 1.00 85.50 96 SER A O 1
ATOM 734 N N . HIS A 1 97 ? -8.706 11.763 4.330 1.00 88.56 97 HIS A N 1
ATOM 735 C CA . HIS A 1 97 ? -9.398 10.623 3.742 1.00 88.56 97 HIS A CA 1
ATOM 736 C C . HIS A 1 97 ? -9.236 9.402 4.637 1.00 88.56 97 HIS A C 1
ATOM 738 O O . HIS A 1 97 ? -8.143 9.114 5.115 1.00 88.56 97 HIS A O 1
ATOM 744 N N . SER A 1 98 ? -10.327 8.680 4.866 1.00 92.31 98 SER A N 1
ATOM 745 C CA . SER A 1 98 ? -10.273 7.303 5.348 1.00 92.31 98 SER A CA 1
ATOM 746 C C . SER A 1 98 ? -10.587 6.370 4.195 1.00 92.31 98 SER A C 1
ATOM 748 O O . SER A 1 98 ? -11.543 6.593 3.450 1.00 92.31 98 SER A O 1
ATOM 750 N N . MET A 1 99 ? -9.778 5.338 4.029 1.00 95.12 99 MET A N 1
ATOM 751 C CA . MET A 1 99 ? -9.882 4.377 2.942 1.00 95.12 99 MET A CA 1
ATOM 752 C C . MET A 1 99 ? -9.874 2.972 3.520 1.00 95.12 99 MET A C 1
ATOM 754 O O . MET A 1 99 ? -9.082 2.673 4.408 1.00 95.12 99 MET A O 1
ATOM 758 N N . ILE A 1 100 ? -10.753 2.115 3.013 1.00 97.75 100 ILE A N 1
ATOM 759 C CA . ILE A 1 100 ? -10.831 0.702 3.366 1.00 97.75 100 ILE A CA 1
ATOM 760 C C . ILE A 1 100 ? -10.349 -0.104 2.167 1.00 97.75 100 ILE A C 1
ATOM 762 O O . ILE A 1 100 ? -10.985 -0.080 1.113 1.00 97.75 100 ILE A O 1
ATOM 766 N N . PHE A 1 101 ? -9.258 -0.835 2.347 1.00 98.00 101 PHE A N 1
ATOM 767 C CA . PHE A 1 101 ? -8.667 -1.719 1.353 1.00 98.00 101 PHE A CA 1
ATOM 768 C C . PHE A 1 101 ? -8.850 -3.189 1.729 1.00 98.00 101 PHE A C 1
ATOM 770 O O . PHE A 1 101 ? -8.932 -3.541 2.909 1.00 98.00 101 PHE A O 1
ATOM 777 N N . ALA A 1 102 ? -8.877 -4.064 0.726 1.00 97.00 102 ALA A N 1
ATOM 778 C CA . ALA A 1 102 ? -8.732 -5.498 0.941 1.00 97.00 102 ALA A CA 1
ATOM 779 C C . ALA A 1 102 ? -7.411 -5.806 1.668 1.00 97.00 102 ALA A C 1
ATOM 781 O O . ALA A 1 102 ? -6.372 -5.206 1.390 1.00 97.00 102 ALA A O 1
ATOM 782 N N . TYR A 1 103 ? -7.461 -6.738 2.619 1.00 94.81 103 TYR A N 1
ATOM 783 C CA . TYR A 1 103 ? -6.300 -7.102 3.423 1.00 94.81 103 TYR A CA 1
ATOM 784 C C . TYR A 1 103 ? -5.365 -8.070 2.684 1.00 94.81 103 TYR A C 1
ATOM 786 O O . TYR A 1 103 ? -5.769 -9.156 2.265 1.00 94.81 103 TYR A O 1
ATOM 794 N N . CYS A 1 104 ? -4.090 -7.694 2.580 1.00 92.94 104 CYS A N 1
ATOM 795 C CA . CYS A 1 104 ? -3.021 -8.550 2.074 1.00 92.94 104 CYS A CA 1
ATOM 796 C C . CYS A 1 104 ? -2.424 -9.358 3.234 1.00 92.94 104 CYS A C 1
ATOM 798 O O . CYS A 1 104 ? -1.814 -8.803 4.149 1.00 92.94 104 CYS A O 1
ATOM 800 N N . ASN A 1 105 ? -2.641 -10.673 3.228 1.00 89.62 105 ASN A N 1
ATOM 801 C CA . ASN A 1 105 ? -2.357 -11.547 4.370 1.00 89.62 105 ASN A CA 1
ATOM 802 C C . ASN A 1 105 ? -0.870 -11.925 4.524 1.00 89.62 105 ASN A C 1
ATOM 804 O O . ASN A 1 105 ? -0.527 -12.527 5.531 1.00 89.62 105 ASN A O 1
ATOM 808 N N . GLY A 1 106 ? 0.015 -11.580 3.587 1.00 86.88 106 GLY A N 1
ATOM 809 C CA . GLY A 1 106 ? 1.453 -11.879 3.647 1.00 86.88 106 GLY A CA 1
ATOM 810 C C . GLY A 1 106 ? 2.327 -10.758 4.229 1.00 86.88 106 GLY A C 1
ATOM 811 O O . GLY A 1 106 ? 3.510 -10.980 4.481 1.00 86.88 106 GLY A O 1
ATOM 812 N N . GLY A 1 107 ? 1.772 -9.568 4.484 1.00 89.06 107 GLY A N 1
ATOM 813 C CA . GLY A 1 107 ? 2.545 -8.388 4.900 1.00 89.06 107 GLY A CA 1
ATOM 814 C C . GLY A 1 107 ? 3.245 -7.690 3.727 1.00 89.06 107 GLY A C 1
ATOM 815 O O . GLY A 1 107 ? 2.779 -7.788 2.595 1.00 89.06 107 GLY A O 1
ATOM 816 N N . THR A 1 108 ? 4.331 -6.961 3.995 1.00 91.12 108 THR A N 1
ATOM 817 C CA . THR A 1 108 ? 5.097 -6.202 2.985 1.00 91.12 108 THR A CA 1
ATOM 818 C C . THR A 1 108 ? 6.292 -6.995 2.443 1.00 91.12 108 THR A C 1
ATOM 820 O O . THR A 1 108 ? 6.801 -7.909 3.100 1.00 91.12 108 THR A O 1
ATOM 823 N N . LEU A 1 109 ? 6.784 -6.631 1.254 1.00 94.12 109 LEU A N 1
ATOM 824 C CA . LEU A 1 109 ? 8.009 -7.193 0.682 1.00 94.12 109 LEU A CA 1
ATOM 825 C C . LEU A 1 109 ? 9.231 -6.813 1.523 1.00 94.12 109 LEU A C 1
ATOM 827 O O . LEU A 1 109 ? 10.103 -7.654 1.703 1.00 94.12 109 LEU A O 1
ATOM 831 N N . THR A 1 110 ? 9.285 -5.607 2.101 1.00 91.44 110 THR A N 1
ATOM 832 C CA . THR A 1 110 ? 10.363 -5.246 3.043 1.00 91.44 110 THR A CA 1
ATOM 833 C C . THR A 1 110 ? 10.440 -6.243 4.193 1.00 91.44 110 THR A C 1
ATOM 835 O O . THR A 1 110 ? 11.507 -6.793 4.460 1.00 91.44 110 THR A O 1
ATOM 838 N N . ARG A 1 111 ? 9.301 -6.547 4.829 1.00 86.81 111 ARG A N 1
ATOM 839 C CA . ARG A 1 111 ? 9.250 -7.554 5.891 1.00 86.81 111 ARG A CA 1
ATOM 840 C C . ARG A 1 111 ? 9.723 -8.918 5.389 1.00 86.81 111 ARG A C 1
ATOM 842 O O . ARG A 1 111 ? 10.500 -9.569 6.074 1.00 86.81 111 ARG A O 1
ATOM 849 N N . PHE A 1 112 ? 9.292 -9.337 4.199 1.00 87.88 112 PHE A N 1
ATOM 850 C CA . PHE A 1 112 ? 9.740 -10.590 3.586 1.00 87.88 112 PHE A CA 1
ATOM 851 C C . PHE A 1 112 ? 11.266 -10.639 3.383 1.00 87.88 112 PHE A C 1
ATOM 853 O O . PHE A 1 112 ? 11.901 -11.634 3.731 1.00 87.88 112 PHE A O 1
ATOM 860 N N . LEU A 1 113 ? 11.857 -9.578 2.827 1.00 89.69 113 LEU A N 1
ATOM 861 C CA . LEU A 1 113 ? 13.293 -9.497 2.548 1.00 89.69 113 LEU A CA 1
ATOM 862 C C . LEU A 1 113 ? 14.120 -9.528 3.836 1.00 89.69 113 LEU A C 1
ATOM 864 O O . LEU A 1 113 ? 15.126 -10.228 3.884 1.00 89.69 113 LEU A O 1
ATOM 868 N N . ASN A 1 114 ? 13.653 -8.852 4.886 1.00 85.81 114 ASN A N 1
ATOM 869 C CA . ASN A 1 114 ? 14.302 -8.859 6.195 1.00 85.81 114 ASN A CA 1
ATOM 870 C C . ASN A 1 114 ? 14.325 -10.260 6.822 1.00 85.81 114 ASN A C 1
ATOM 872 O O . ASN A 1 114 ? 15.391 -10.722 7.213 1.00 85.81 114 ASN A O 1
ATOM 876 N N . ILE A 1 115 ? 13.184 -10.971 6.825 1.00 80.12 115 ILE A N 1
ATOM 877 C CA . ILE A 1 115 ? 13.120 -12.365 7.309 1.00 80.12 115 ILE A CA 1
ATOM 878 C C . ILE A 1 115 ? 14.151 -13.224 6.582 1.00 80.12 115 ILE A C 1
ATOM 880 O O . ILE A 1 115 ? 14.872 -14.012 7.188 1.00 80.12 115 ILE A O 1
ATOM 884 N N . ARG A 1 116 ? 14.198 -13.089 5.255 1.00 83.81 116 ARG A N 1
ATOM 885 C CA . ARG A 1 116 ? 15.127 -13.858 4.439 1.00 83.81 116 ARG A CA 1
ATOM 886 C C . ARG A 1 116 ? 16.581 -13.534 4.776 1.00 83.81 116 ARG A C 1
ATOM 888 O O . ARG A 1 116 ? 17.383 -14.456 4.812 1.00 83.81 116 ARG A O 1
ATOM 895 N N . ALA A 1 117 ? 16.927 -12.263 4.952 1.00 84.81 117 ALA A N 1
ATOM 896 C CA . ALA A 1 117 ? 18.299 -11.867 5.259 1.00 84.81 117 ALA A CA 1
ATOM 897 C C . ALA A 1 117 ? 18.781 -12.466 6.592 1.00 84.81 117 ALA A C 1
ATOM 899 O O . ALA A 1 117 ? 19.959 -12.784 6.743 1.00 84.81 117 ALA A O 1
ATOM 900 N N . GLU A 1 118 ? 17.861 -12.672 7.533 1.00 81.56 118 GLU A N 1
ATOM 901 C CA . GLU A 1 118 ? 18.127 -13.304 8.825 1.00 81.56 118 GLU A CA 1
ATOM 902 C C . GLU A 1 118 ? 18.166 -14.847 8.743 1.00 81.56 118 GLU A C 1
ATOM 904 O O . GLU A 1 118 ? 18.853 -15.500 9.534 1.00 81.56 118 GLU A O 1
ATOM 909 N N . ASP A 1 119 ? 17.487 -15.451 7.763 1.00 79.56 119 ASP A N 1
ATOM 910 C CA . ASP A 1 119 ? 17.472 -16.897 7.517 1.00 79.56 119 ASP A CA 1
ATOM 911 C C . ASP A 1 119 ? 18.533 -17.312 6.483 1.00 79.56 119 ASP A C 1
ATOM 913 O O . ASP A 1 119 ? 18.266 -17.472 5.291 1.00 79.56 119 ASP A O 1
ATOM 917 N N . SER A 1 120 ? 19.757 -17.552 6.963 1.00 71.81 120 SER A N 1
ATOM 918 C CA . SER A 1 120 ? 20.900 -17.954 6.121 1.00 71.81 120 SER A CA 1
ATOM 919 C C . SER A 1 120 ? 20.726 -19.282 5.365 1.00 71.81 120 SER A C 1
ATOM 921 O O . SER A 1 120 ? 21.500 -19.571 4.451 1.00 71.81 120 SER A O 1
ATOM 923 N N . ILE A 1 121 ? 19.733 -20.101 5.726 1.00 73.69 121 ILE A N 1
ATOM 924 C CA . ILE A 1 121 ? 19.443 -21.375 5.055 1.00 73.69 121 ILE A CA 1
ATOM 925 C C . ILE A 1 121 ? 18.466 -21.151 3.895 1.00 73.69 121 ILE A C 1
ATOM 927 O O . ILE A 1 121 ? 18.479 -21.892 2.906 1.00 73.69 121 ILE A O 1
ATOM 931 N N . TYR A 1 122 ? 17.613 -20.132 3.990 1.00 78.38 122 TYR A N 1
ATOM 932 C CA . TYR A 1 122 ? 16.572 -19.900 3.008 1.00 78.38 122 TYR A CA 1
ATOM 933 C C . TYR A 1 122 ? 17.115 -19.330 1.692 1.00 78.38 122 TYR A C 1
ATOM 935 O O . TYR A 1 122 ? 17.642 -18.222 1.604 1.00 78.38 122 TYR A O 1
ATOM 943 N N . THR A 1 123 ? 16.889 -20.081 0.614 1.00 79.19 123 THR A N 1
ATOM 944 C CA . THR A 1 123 ? 17.114 -19.628 -0.761 1.00 79.19 123 THR A CA 1
ATOM 945 C C . THR A 1 123 ? 15.766 -19.553 -1.481 1.00 79.19 123 THR A C 1
ATOM 947 O O . THR A 1 123 ? 15.073 -20.573 -1.542 1.00 79.19 123 THR A O 1
ATOM 950 N N . PRO A 1 124 ? 15.363 -18.390 -2.028 1.00 86.94 124 PRO A N 1
ATOM 951 C CA . PRO A 1 124 ? 14.112 -18.289 -2.769 1.00 86.94 124 PRO A CA 1
ATOM 952 C C . PRO A 1 124 ? 14.175 -19.141 -4.036 1.00 86.94 124 PRO A C 1
ATOM 954 O O . PRO A 1 124 ? 15.216 -19.201 -4.690 1.00 86.94 124 PRO A O 1
ATOM 957 N N . SER A 1 125 ? 13.077 -19.796 -4.424 1.00 89.56 125 SER A N 1
ATOM 958 C CA . SER A 1 125 ? 13.081 -20.487 -5.710 1.00 89.56 125 SER A CA 1
ATOM 959 C C . SER A 1 125 ? 13.071 -19.506 -6.878 1.00 89.56 125 SER A C 1
ATOM 961 O O . SER A 1 125 ? 12.604 -18.366 -6.803 1.00 89.56 125 SER A O 1
ATOM 963 N N . THR A 1 126 ? 13.488 -20.021 -8.029 1.00 92.50 126 THR A N 1
ATOM 964 C CA . THR A 1 126 ? 13.327 -19.361 -9.323 1.00 92.50 126 THR A CA 1
ATOM 965 C C . THR A 1 126 ? 11.866 -18.999 -9.623 1.00 92.50 126 THR A C 1
ATOM 967 O O . THR A 1 126 ? 11.608 -17.957 -10.222 1.00 92.50 126 THR A O 1
ATOM 970 N N . MET A 1 127 ? 10.897 -19.811 -9.182 1.00 92.81 127 MET A N 1
ATOM 971 C CA . MET A 1 127 ? 9.470 -19.539 -9.376 1.00 92.81 127 MET A CA 1
ATOM 972 C C . MET A 1 127 ? 9.023 -18.306 -8.585 1.00 92.81 127 MET A C 1
ATOM 974 O O . MET A 1 127 ? 8.303 -17.472 -9.129 1.00 92.81 127 MET A O 1
ATOM 978 N N . LEU A 1 128 ? 9.473 -18.147 -7.337 1.00 93.44 128 LEU A N 1
ATOM 979 C CA . LEU A 1 128 ? 9.156 -16.963 -6.537 1.00 93.44 128 LEU A CA 1
ATOM 980 C C . LEU A 1 128 ? 9.701 -15.684 -7.190 1.00 93.44 128 LEU A C 1
ATOM 982 O O . LEU A 1 128 ? 8.978 -14.693 -7.293 1.00 93.44 128 LEU A O 1
ATOM 986 N N . VAL A 1 129 ? 10.943 -15.727 -7.690 1.00 95.62 129 VAL A N 1
ATOM 987 C CA . VAL A 1 129 ? 11.565 -14.575 -8.362 1.00 95.62 129 VAL A CA 1
ATOM 988 C C . VAL A 1 129 ? 10.822 -14.214 -9.646 1.00 95.62 129 VAL A C 1
ATOM 990 O O . VAL A 1 129 ? 10.462 -13.053 -9.838 1.00 95.62 129 VAL A O 1
ATOM 993 N N . TRP A 1 130 ? 10.508 -15.199 -10.494 1.00 97.25 130 TRP A N 1
ATOM 994 C CA . TRP A 1 130 ? 9.711 -14.952 -11.696 1.00 97.25 130 TRP A CA 1
ATOM 995 C C . TRP A 1 130 ? 8.317 -14.417 -11.383 1.00 97.25 130 TRP A C 1
ATOM 997 O O . TRP A 1 130 ? 7.826 -13.556 -12.111 1.00 97.25 130 TRP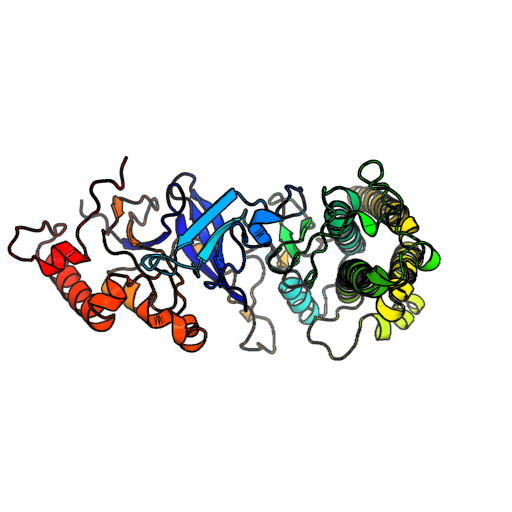 A O 1
ATOM 1007 N N . LYS A 1 131 ? 7.670 -14.921 -10.324 1.00 96.75 131 LYS A N 1
ATOM 1008 C CA . LYS A 1 131 ? 6.340 -14.463 -9.907 1.00 96.75 131 LYS A CA 1
ATOM 1009 C C . LYS A 1 131 ? 6.366 -12.989 -9.524 1.00 96.75 131 LYS A C 1
ATOM 1011 O O . LYS A 1 131 ? 5.561 -12.229 -10.049 1.00 96.75 131 LYS A O 1
ATOM 1016 N N . MET A 1 132 ? 7.314 -12.587 -8.680 1.00 98.06 132 MET A N 1
ATOM 1017 C CA . MET A 1 132 ? 7.466 -11.186 -8.291 1.00 98.06 132 MET A CA 1
ATOM 1018 C C . MET A 1 132 ? 7.772 -10.297 -9.496 1.00 98.06 132 MET A C 1
ATOM 1020 O O . MET A 1 132 ? 7.188 -9.225 -9.633 1.00 98.06 132 MET A O 1
ATOM 1024 N N . PHE A 1 133 ? 8.647 -10.754 -10.395 1.00 98.62 133 PHE A N 1
ATOM 1025 C CA . PHE A 1 133 ? 9.011 -9.983 -11.576 1.00 98.62 133 PHE A CA 1
ATOM 1026 C C . PHE A 1 133 ? 7.803 -9.761 -12.509 1.00 98.62 133 PHE A C 1
ATOM 1028 O O . PHE A 1 133 ? 7.528 -8.626 -12.897 1.00 98.62 133 PHE A O 1
ATOM 1035 N N . ASP A 1 134 ? 7.039 -10.817 -12.820 1.00 98.81 134 ASP A N 1
ATOM 1036 C CA . ASP A 1 134 ? 5.817 -10.728 -13.640 1.00 98.81 134 ASP A CA 1
ATOM 1037 C C . ASP A 1 134 ? 4.751 -9.842 -12.979 1.00 98.81 134 ASP A C 1
ATOM 1039 O O . ASP A 1 134 ? 4.180 -8.973 -13.639 1.00 98.81 134 ASP A O 1
ATOM 1043 N N . ASP A 1 135 ? 4.501 -10.016 -11.679 1.00 98.69 135 ASP A N 1
ATOM 1044 C CA . ASP A 1 135 ? 3.452 -9.284 -10.965 1.00 98.69 135 ASP A CA 1
ATOM 1045 C C . ASP A 1 135 ? 3.727 -7.771 -10.897 1.00 98.69 135 ASP A C 1
ATOM 1047 O O . ASP A 1 135 ? 2.842 -6.949 -11.173 1.00 98.69 135 ASP A O 1
ATOM 1051 N N . LEU A 1 136 ? 4.966 -7.390 -10.567 1.00 98.81 136 LEU A N 1
ATOM 1052 C CA . LEU A 1 136 ? 5.360 -5.987 -10.460 1.00 98.81 136 LEU A CA 1
ATOM 1053 C C . LEU A 1 136 ? 5.382 -5.304 -11.832 1.00 98.81 136 LEU A C 1
ATOM 1055 O O . LEU A 1 136 ? 4.810 -4.221 -11.978 1.00 98.81 136 LEU A O 1
ATOM 1059 N N . LEU A 1 137 ? 5.949 -5.952 -12.861 1.00 98.69 137 LEU A N 1
ATOM 1060 C CA . LEU A 1 137 ? 5.890 -5.424 -14.228 1.00 98.69 137 LEU A CA 1
ATOM 1061 C C . LEU A 1 137 ? 4.447 -5.315 -14.719 1.00 98.69 137 LEU A C 1
ATOM 1063 O O . LEU A 1 137 ? 4.098 -4.321 -15.346 1.00 98.69 137 LEU A O 1
ATOM 1067 N N . THR A 1 138 ? 3.593 -6.296 -14.417 1.00 98.75 138 THR A N 1
ATOM 1068 C CA . THR A 1 138 ? 2.181 -6.273 -14.817 1.00 98.75 138 THR A CA 1
ATOM 1069 C C . THR A 1 138 ? 1.440 -5.102 -14.165 1.00 98.75 138 THR A C 1
ATOM 1071 O O . THR A 1 138 ? 0.692 -4.405 -14.851 1.00 98.75 138 THR A O 1
ATOM 1074 N N . SER A 1 139 ? 1.682 -4.833 -12.880 1.00 98.62 139 SER A N 1
ATOM 1075 C CA . SER A 1 139 ? 1.088 -3.692 -12.166 1.00 98.62 139 SER A CA 1
ATOM 1076 C C . SER A 1 139 ? 1.541 -2.348 -12.744 1.00 98.62 139 SER A C 1
ATOM 1078 O O . SER A 1 139 ? 0.709 -1.493 -13.053 1.00 98.62 139 SER A O 1
ATOM 1080 N N . VAL A 1 140 ? 2.847 -2.171 -12.964 1.00 98.50 140 VAL A N 1
ATOM 1081 C CA . VAL A 1 140 ? 3.399 -0.938 -13.551 1.00 98.50 140 VAL A CA 1
ATOM 1082 C C . VAL A 1 140 ? 2.937 -0.760 -14.999 1.00 98.50 140 VAL A C 1
ATOM 1084 O O . VAL A 1 140 ? 2.512 0.328 -15.386 1.00 98.50 140 VAL A O 1
ATOM 1087 N N . TYR A 1 141 ? 2.917 -1.833 -15.790 1.00 98.25 141 TYR A N 1
ATOM 1088 C CA . TYR A 1 141 ? 2.386 -1.825 -17.150 1.00 98.25 141 TYR A CA 1
ATOM 1089 C C . TYR A 1 141 ? 0.913 -1.404 -17.173 1.00 98.25 141 TYR A C 1
ATOM 1091 O O . TYR A 1 141 ? 0.529 -0.561 -17.981 1.00 98.25 141 TYR A O 1
ATOM 1099 N N . PHE A 1 142 ? 0.079 -1.921 -16.270 1.00 98.19 142 PHE A N 1
ATOM 1100 C CA . PHE A 1 142 ? -1.316 -1.500 -16.159 1.00 98.19 142 PHE A CA 1
ATOM 1101 C C . PHE A 1 142 ? -1.447 0.017 -15.924 1.00 98.19 142 PHE A C 1
ATOM 1103 O O . PHE A 1 142 ? -2.195 0.693 -16.644 1.00 98.19 142 PHE A O 1
ATOM 1110 N N . LEU A 1 143 ? -0.687 0.569 -14.974 1.00 97.94 143 LEU A N 1
ATOM 1111 C CA . LEU A 1 143 ? -0.696 2.002 -14.657 1.00 97.94 143 LEU A CA 1
ATOM 1112 C C . LEU A 1 143 ? -0.203 2.859 -15.834 1.00 97.94 143 LEU A C 1
ATOM 1114 O O . LEU A 1 143 ? -0.859 3.826 -16.232 1.00 97.94 143 LEU A O 1
ATOM 1118 N N . HIS A 1 144 ? 0.914 2.471 -16.447 1.00 96.69 144 HIS A N 1
ATOM 1119 C CA . HIS A 1 144 ? 1.553 3.242 -17.512 1.00 96.69 144 HIS A CA 1
ATOM 1120 C C . HIS A 1 144 ? 0.809 3.143 -18.848 1.00 96.69 144 HIS A C 1
ATOM 1122 O O . HIS A 1 144 ? 0.638 4.138 -19.553 1.00 96.69 144 HIS A O 1
ATOM 1128 N N . GLN A 1 145 ? 0.363 1.943 -19.219 1.00 94.94 145 GLN A N 1
ATOM 1129 C CA . GLN A 1 145 ? -0.045 1.606 -20.587 1.00 94.94 145 GLN A CA 1
ATOM 1130 C C . GLN A 1 145 ? -1.558 1.425 -20.748 1.00 94.94 145 GLN A C 1
ATOM 1132 O O . GLN A 1 145 ? -2.078 1.628 -21.847 1.00 94.94 145 GLN A O 1
ATOM 1137 N N . GLN A 1 146 ? -2.287 1.063 -19.686 1.00 94.69 146 GLN A N 1
ATOM 1138 C CA . GLN A 1 146 ? -3.715 0.721 -19.782 1.00 94.69 146 GLN A CA 1
ATOM 1139 C C . GLN A 1 146 ? -4.644 1.739 -19.111 1.00 94.69 146 GLN A C 1
ATOM 1141 O O . GLN A 1 146 ? -5.751 1.978 -19.603 1.00 94.69 146 GLN A O 1
ATOM 1146 N N . CYS A 1 147 ? -4.206 2.388 -18.031 1.00 95.12 147 CYS A N 1
ATOM 1147 C CA . CYS A 1 147 ? -4.979 3.447 -17.378 1.00 95.12 147 CYS A CA 1
ATOM 1148 C C . CYS A 1 147 ? -5.129 4.663 -18.294 1.00 95.12 147 CYS A C 1
ATOM 1150 O O . CYS A 1 147 ? -4.214 4.982 -19.042 1.00 95.12 147 CYS A O 1
ATOM 1152 N N . THR A 1 148 ? -6.281 5.339 -18.281 1.00 91.62 148 THR A N 1
ATOM 1153 C CA . THR A 1 148 ? -6.501 6.591 -19.032 1.00 91.62 148 THR A CA 1
ATOM 1154 C C . THR A 1 148 ? -6.993 7.672 -18.057 1.00 91.62 148 THR A C 1
ATOM 1156 O O . THR A 1 148 ? -8.052 7.469 -17.453 1.00 91.62 148 THR A O 1
ATOM 1159 N N . PRO A 1 149 ? -6.242 8.773 -17.847 1.00 92.62 149 PRO A N 1
ATOM 1160 C CA . PRO A 1 149 ? -4.874 9.003 -18.339 1.00 92.62 149 PRO A CA 1
ATOM 1161 C C . PRO A 1 149 ? -3.878 7.962 -17.794 1.00 92.62 149 PRO A C 1
ATOM 1163 O O . PRO A 1 149 ? -4.202 7.220 -16.864 1.00 92.62 149 PRO A O 1
ATOM 1166 N N . ALA A 1 150 ? -2.684 7.889 -18.390 1.00 95.12 150 ALA A N 1
ATOM 1167 C CA . ALA A 1 150 ? -1.580 7.095 -17.849 1.00 95.12 150 ALA A CA 1
ATOM 1168 C C . ALA A 1 150 ? -1.191 7.601 -16.450 1.00 95.12 150 ALA A C 1
ATOM 1170 O O . ALA A 1 150 ? -1.326 8.793 -16.167 1.00 95.12 150 ALA A O 1
ATOM 1171 N N . ILE A 1 151 ? -0.726 6.705 -15.582 1.00 97.25 151 ILE A N 1
ATOM 1172 C CA . ILE A 1 151 ? -0.419 6.999 -14.176 1.00 97.25 151 ILE A CA 1
ATOM 1173 C C . ILE A 1 151 ? 0.996 6.505 -13.870 1.00 97.25 151 ILE A C 1
ATOM 1175 O O . ILE A 1 151 ? 1.326 5.386 -14.248 1.00 97.25 151 ILE A O 1
ATOM 1179 N N . THR A 1 152 ? 1.807 7.306 -13.179 1.00 97.81 152 THR A N 1
ATOM 1180 C CA . THR A 1 152 ? 3.017 6.833 -12.486 1.00 97.81 152 THR A CA 1
ATOM 1181 C C . THR A 1 152 ? 2.744 6.688 -11.000 1.00 97.81 152 THR A C 1
ATOM 1183 O O . THR A 1 152 ? 1.987 7.476 -10.427 1.00 97.81 152 THR A O 1
ATOM 1186 N N . HIS A 1 153 ? 3.365 5.695 -10.373 1.00 98.06 153 HIS A N 1
ATOM 1187 C CA . HIS A 1 153 ? 3.246 5.443 -8.942 1.00 98.06 153 HIS A CA 1
ATOM 1188 C C . HIS A 1 153 ? 4.115 6.405 -8.124 1.00 98.06 153 HIS A C 1
ATOM 1190 O O . HIS A 1 153 ? 3.658 6.952 -7.126 1.00 98.06 153 HIS A O 1
ATOM 1196 N N . ASN A 1 154 ? 5.354 6.635 -8.574 1.00 96.69 154 ASN A N 1
ATOM 1197 C CA . ASN A 1 154 ? 6.401 7.463 -7.958 1.00 96.69 154 ASN A CA 1
ATOM 1198 C C . ASN A 1 154 ? 6.900 6.999 -6.578 1.00 96.69 154 ASN A C 1
ATOM 1200 O O . ASN A 1 154 ? 7.670 7.727 -5.955 1.00 96.69 154 ASN A O 1
ATOM 1204 N N . ASP A 1 155 ? 6.475 5.825 -6.102 1.00 96.00 155 ASP A N 1
ATOM 1205 C CA . ASP A 1 155 ? 6.811 5.332 -4.755 1.00 96.00 155 ASP A CA 1
ATOM 1206 C C . ASP A 1 155 ? 6.716 3.800 -4.633 1.00 96.00 155 ASP A C 1
ATOM 1208 O O . ASP A 1 155 ? 6.290 3.254 -3.621 1.00 96.00 155 ASP A O 1
ATOM 1212 N N . ALA A 1 156 ? 7.059 3.071 -5.697 1.00 96.56 156 ALA A N 1
ATOM 1213 C CA . ALA A 1 156 ? 6.886 1.614 -5.774 1.00 96.56 156 ALA A CA 1
ATOM 1214 C C . ALA A 1 156 ? 7.965 0.811 -5.001 1.00 96.56 156 ALA A C 1
ATOM 1216 O O . ALA A 1 156 ? 8.396 -0.257 -5.440 1.00 96.56 156 ALA A O 1
ATOM 1217 N N . HIS A 1 157 ? 8.443 1.331 -3.867 1.00 95.62 157 HIS A N 1
ATOM 1218 C CA . HIS A 1 157 ? 9.447 0.666 -3.032 1.00 95.62 157 HIS A CA 1
ATOM 1219 C C . HIS A 1 157 ? 8.869 -0.546 -2.282 1.00 95.62 157 HIS A C 1
ATOM 1221 O O . HIS A 1 157 ? 7.659 -0.758 -2.221 1.00 95.62 157 HIS A O 1
ATOM 1227 N N . SER A 1 158 ? 9.738 -1.359 -1.681 1.00 96.00 158 SER A N 1
ATOM 1228 C CA . SER A 1 158 ? 9.377 -2.650 -1.079 1.00 96.00 158 SER A CA 1
ATOM 1229 C C . SER A 1 158 ? 8.382 -2.585 0.092 1.00 96.00 158 SER A C 1
ATOM 1231 O O . SER A 1 158 ? 7.751 -3.598 0.393 1.00 96.00 158 SER A O 1
ATOM 1233 N N . HIS A 1 159 ? 8.188 -1.441 0.763 1.00 93.38 159 HIS A N 1
ATOM 1234 C CA . HIS A 1 159 ? 7.133 -1.321 1.790 1.00 93.38 159 HIS A CA 1
ATOM 1235 C C . HIS A 1 159 ? 5.740 -1.175 1.171 1.00 93.38 159 HIS A C 1
ATOM 1237 O O . HIS A 1 159 ? 4.761 -1.554 1.804 1.00 93.38 159 HIS A O 1
ATOM 1243 N N . ASN A 1 160 ? 5.668 -0.699 -0.074 1.00 96.75 160 ASN A N 1
ATOM 1244 C CA . ASN A 1 160 ? 4.434 -0.513 -0.840 1.00 96.75 160 ASN A CA 1
ATOM 1245 C C . ASN A 1 160 ? 4.120 -1.712 -1.756 1.00 96.75 160 ASN A C 1
ATOM 1247 O O . ASN A 1 160 ? 3.147 -1.697 -2.512 1.00 96.75 160 ASN A O 1
ATOM 1251 N N . VAL A 1 161 ? 4.921 -2.780 -1.671 1.00 97.94 161 VAL A N 1
ATOM 1252 C CA . VAL A 1 161 ? 4.632 -4.081 -2.284 1.00 97.94 161 VAL A CA 1
ATOM 1253 C C . VAL A 1 161 ? 4.101 -5.018 -1.205 1.00 97.94 161 VAL A C 1
ATOM 1255 O O . VAL A 1 161 ? 4.831 -5.425 -0.303 1.00 97.94 161 VAL A O 1
ATOM 1258 N N . PHE A 1 162 ? 2.828 -5.377 -1.302 1.00 95.94 162 PHE A N 1
ATOM 1259 C CA . PHE A 1 162 ? 2.141 -6.256 -0.364 1.00 95.94 162 PHE A CA 1
ATOM 1260 C C . PHE A 1 162 ? 2.079 -7.685 -0.895 1.00 95.94 162 PHE A C 1
ATOM 1262 O O . PHE A 1 162 ? 1.877 -7.913 -2.082 1.00 95.94 162 PHE A O 1
ATOM 1269 N N . LEU A 1 163 ? 2.217 -8.664 -0.011 1.00 94.56 163 LEU A N 1
ATOM 1270 C CA . LEU A 1 163 ? 2.100 -10.077 -0.348 1.00 94.56 163 LEU A CA 1
ATOM 1271 C C . LEU A 1 163 ? 0.688 -10.551 -0.007 1.00 94.56 163 LEU A C 1
ATOM 1273 O O . LEU A 1 163 ? 0.196 -10.327 1.103 1.00 94.56 163 LEU A O 1
ATOM 1277 N N . HIS A 1 164 ? 0.041 -11.244 -0.938 1.00 93.56 164 HIS A N 1
ATOM 1278 C CA . HIS A 1 164 ? -1.258 -11.868 -0.713 1.00 93.56 164 HIS A CA 1
ATOM 1279 C C . HIS A 1 164 ? -1.235 -13.325 -1.170 1.00 93.56 164 HIS A C 1
ATOM 1281 O O . HIS A 1 164 ? -0.955 -13.623 -2.322 1.00 93.56 164 HIS A O 1
ATOM 1287 N N . PHE A 1 165 ? -1.536 -14.245 -0.263 1.00 91.12 165 PHE A N 1
ATOM 1288 C CA . PHE A 1 165 ? -1.788 -15.645 -0.568 1.00 91.12 165 PHE A CA 1
ATOM 1289 C C . PHE A 1 165 ? -3.284 -15.811 -0.863 1.00 91.12 165 PHE A C 1
ATOM 1291 O O . PHE A 1 165 ? -4.078 -15.615 0.065 1.00 91.12 165 PHE A O 1
ATOM 1298 N N . PRO A 1 166 ? -3.669 -16.173 -2.103 1.00 89.38 166 PRO A N 1
ATOM 1299 C CA . PRO A 1 166 ? -5.076 -16.291 -2.500 1.00 89.38 166 PRO A CA 1
ATOM 1300 C C . PRO A 1 166 ? -5.868 -17.303 -1.670 1.00 89.38 166 PRO A C 1
ATOM 1302 O O . PRO A 1 166 ? -7.061 -17.127 -1.435 1.00 89.38 166 PRO A O 1
ATOM 1305 N N . ASP A 1 167 ? -5.193 -18.360 -1.216 1.00 87.81 167 ASP A N 1
ATOM 1306 C CA . ASP A 1 167 ? -5.751 -19.408 -0.373 1.00 87.81 167 ASP A CA 1
ATOM 1307 C C . ASP A 1 167 ? -4.666 -20.041 0.520 1.00 87.81 167 ASP A C 1
ATOM 1309 O O . ASP A 1 167 ? -3.477 -19.722 0.440 1.00 87.81 167 ASP A O 1
ATOM 1313 N N . GLU A 1 168 ? -5.082 -20.946 1.405 1.00 80.00 168 GLU A N 1
ATOM 1314 C CA . GLU A 1 168 ? -4.206 -21.649 2.351 1.00 80.00 168 GLU A CA 1
ATOM 1315 C C . GLU A 1 168 ? -3.241 -22.659 1.698 1.00 80.00 168 GLU A C 1
ATOM 1317 O O . GLU A 1 168 ? -2.257 -23.091 2.316 1.00 80.00 168 GLU A O 1
ATOM 1322 N N . HIS A 1 169 ? -3.501 -23.042 0.449 1.00 83.00 169 HIS A N 1
ATOM 1323 C CA . HIS A 1 169 ? -2.703 -23.988 -0.324 1.00 83.00 169 HIS A CA 1
ATOM 1324 C C . HIS A 1 169 ? -1.688 -23.293 -1.241 1.00 83.00 169 HIS A C 1
ATOM 1326 O O . HIS A 1 169 ? -0.742 -23.946 -1.698 1.00 83.00 169 HIS A O 1
ATOM 1332 N N . ALA A 1 170 ? -1.836 -21.986 -1.469 1.00 84.69 170 ALA A N 1
ATOM 1333 C CA . ALA A 1 170 ? -0.920 -21.176 -2.252 1.00 84.69 170 ALA A CA 1
ATOM 1334 C C . ALA A 1 170 ? 0.513 -21.285 -1.705 1.00 84.69 170 ALA A C 1
ATOM 1336 O O . ALA A 1 170 ? 0.796 -21.002 -0.538 1.00 84.69 170 ALA A O 1
ATOM 1337 N N . LYS A 1 171 ? 1.432 -21.727 -2.572 1.00 82.50 171 LYS A N 1
ATOM 1338 C CA . LYS A 1 171 ? 2.859 -21.896 -2.246 1.00 82.50 171 LYS A CA 1
ATOM 1339 C C . LYS A 1 171 ? 3.667 -20.613 -2.421 1.00 82.50 171 LYS A C 1
ATOM 1341 O O . LYS A 1 171 ? 4.705 -20.461 -1.796 1.00 82.50 171 LYS A O 1
ATOM 1346 N N . VAL A 1 172 ? 3.196 -19.719 -3.281 1.00 88.56 172 VAL A N 1
ATOM 1347 C CA . VAL A 1 172 ? 3.805 -18.416 -3.551 1.00 88.56 172 VAL A CA 1
ATOM 1348 C C . VAL A 1 172 ? 2.722 -17.343 -3.436 1.00 88.56 172 VAL A C 1
ATOM 1350 O O . VAL A 1 172 ? 1.573 -17.629 -3.788 1.00 88.56 172 VAL A O 1
ATOM 1353 N N . PRO A 1 173 ? 3.051 -16.145 -2.932 1.00 93.31 173 PRO A N 1
ATOM 1354 C CA . PRO A 1 173 ? 2.110 -15.040 -2.882 1.00 93.31 173 PRO A CA 1
ATOM 1355 C C . PRO A 1 173 ? 1.950 -14.384 -4.260 1.00 93.31 173 PRO A C 1
ATOM 1357 O O . PRO A 1 173 ? 2.812 -14.495 -5.137 1.00 93.31 173 PRO A O 1
ATOM 1360 N N . ASP A 1 174 ? 0.859 -13.647 -4.415 1.00 96.44 174 ASP A N 1
ATOM 1361 C CA . ASP A 1 174 ? 0.757 -12.541 -5.356 1.00 96.44 174 ASP A CA 1
ATOM 1362 C C . ASP A 1 174 ? 1.441 -11.306 -4.758 1.00 96.44 174 ASP A C 1
ATOM 1364 O O . ASP A 1 174 ? 1.246 -10.986 -3.580 1.00 96.44 174 ASP A O 1
ATOM 1368 N N . PHE A 1 175 ? 2.238 -10.611 -5.568 1.00 97.88 175 PHE A N 1
ATOM 1369 C CA . PHE A 1 175 ? 2.890 -9.358 -5.194 1.00 97.88 175 PHE A CA 1
ATOM 1370 C C . PHE A 1 175 ? 2.040 -8.189 -5.689 1.00 97.88 175 PHE A C 1
ATOM 1372 O O . PHE A 1 175 ? 1.980 -7.896 -6.882 1.00 97.88 175 PHE A O 1
ATOM 1379 N N . MET A 1 176 ? 1.346 -7.538 -4.763 1.00 98.56 176 MET A N 1
ATOM 1380 C CA . MET A 1 176 ? 0.400 -6.467 -5.042 1.00 98.56 176 MET A CA 1
ATOM 1381 C C . MET A 1 176 ? 1.050 -5.102 -4.808 1.00 98.56 176 MET A C 1
ATOM 1383 O O . MET A 1 176 ? 1.562 -4.837 -3.724 1.00 98.56 176 MET A O 1
ATOM 1387 N N . LEU A 1 177 ? 0.989 -4.213 -5.795 1.00 98.44 177 LEU A N 1
ATOM 1388 C CA . LEU A 1 177 ? 1.471 -2.838 -5.670 1.00 98.44 177 LEU A CA 1
ATOM 1389 C C . LEU A 1 177 ? 0.368 -1.959 -5.063 1.00 98.44 177 LEU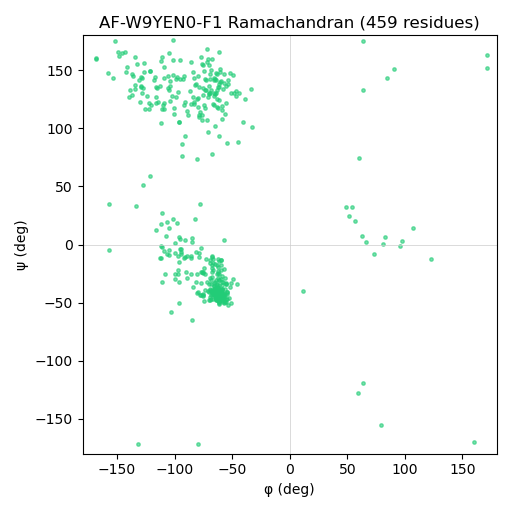 A C 1
ATOM 1391 O O . LEU A 1 177 ? -0.725 -1.870 -5.625 1.00 98.44 177 LEU A O 1
ATOM 1395 N N . GLY A 1 178 ? 0.625 -1.327 -3.920 1.00 96.62 178 GLY A N 1
ATOM 1396 C CA . GLY A 1 178 ? -0.326 -0.433 -3.255 1.00 96.62 178 GLY A CA 1
ATOM 1397 C C . GLY A 1 178 ? 0.303 0.896 -2.847 1.00 96.62 178 GLY A C 1
ATOM 1398 O O . GLY A 1 178 ? 1.432 1.177 -3.203 1.00 96.62 178 GLY A O 1
ATOM 1399 N N . ASP A 1 179 ? -0.441 1.700 -2.088 1.00 94.75 179 ASP A N 1
ATOM 1400 C CA . ASP A 1 179 ? -0.065 3.069 -1.708 1.00 94.75 179 ASP A CA 1
ATOM 1401 C C . ASP A 1 179 ? 0.143 4.030 -2.894 1.00 94.75 179 ASP A C 1
ATOM 1403 O O . ASP A 1 179 ? 1.241 4.451 -3.247 1.00 94.75 179 ASP A O 1
ATOM 1407 N N . LEU A 1 180 ? -0.968 4.453 -3.496 1.00 95.19 180 LEU A N 1
ATOM 1408 C CA . LEU A 1 180 ? -0.961 5.441 -4.577 1.00 95.19 180 LEU A CA 1
ATOM 1409 C C . LEU A 1 180 ? -0.888 6.892 -4.056 1.00 95.19 180 LEU A C 1
ATOM 1411 O O . LEU A 1 180 ? -1.276 7.818 -4.770 1.00 95.19 180 LEU A O 1
ATOM 1415 N N . GLY A 1 181 ? -0.411 7.122 -2.828 1.00 92.00 181 GLY A N 1
ATOM 1416 C CA . GLY A 1 181 ? -0.392 8.446 -2.200 1.00 92.00 181 GLY A CA 1
ATOM 1417 C C . GLY A 1 181 ? 0.489 9.477 -2.917 1.00 92.00 181 GLY A C 1
ATOM 1418 O O . GLY A 1 181 ? 0.219 10.675 -2.835 1.00 92.00 181 GLY A O 1
ATOM 1419 N N . LEU A 1 182 ? 1.511 9.032 -3.659 1.00 92.81 182 LEU A N 1
ATOM 1420 C CA . LEU A 1 182 ? 2.385 9.881 -4.487 1.00 92.81 182 LEU A CA 1
ATOM 1421 C C . LEU A 1 182 ? 2.137 9.741 -5.996 1.00 92.81 182 LEU A C 1
ATOM 1423 O O . LEU A 1 182 ? 2.880 10.316 -6.805 1.00 92.81 182 LEU A O 1
ATOM 1427 N N . ALA A 1 183 ? 1.088 9.014 -6.387 1.00 96.06 183 ALA A N 1
ATOM 1428 C CA . ALA A 1 183 ? 0.789 8.762 -7.785 1.00 96.06 183 ALA A CA 1
ATOM 1429 C C . ALA A 1 183 ? 0.478 10.060 -8.544 1.00 96.06 183 ALA A C 1
ATOM 1431 O O . ALA A 1 183 ? -0.087 11.014 -8.003 1.00 96.06 183 ALA A O 1
ATOM 1432 N N . LYS A 1 184 ? 0.849 10.106 -9.827 1.00 95.94 184 LYS A N 1
ATOM 1433 C CA . LYS A 1 184 ? 0.607 11.262 -10.703 1.00 95.94 184 LYS A CA 1
ATOM 1434 C C . LYS A 1 184 ? 0.136 10.811 -12.070 1.00 95.94 184 LYS A C 1
ATOM 1436 O O . LYS A 1 184 ? 0.560 9.776 -12.572 1.00 95.94 184 LYS A O 1
ATOM 1441 N N . THR A 1 185 ? -0.722 11.607 -12.695 1.00 95.75 185 THR A N 1
ATOM 1442 C CA . THR A 1 185 ? -1.070 11.394 -14.098 1.00 95.75 185 THR A CA 1
ATOM 1443 C C . THR A 1 185 ? 0.079 11.826 -15.002 1.00 95.75 185 THR A C 1
ATOM 1445 O O . THR A 1 185 ? 0.844 12.741 -14.682 1.00 95.75 185 THR A O 1
ATOM 1448 N N . ILE A 1 186 ? 0.187 11.159 -16.144 1.00 94.44 186 ILE A N 1
ATOM 1449 C CA . ILE A 1 186 ? 1.066 11.544 -17.239 1.00 94.44 186 ILE A CA 1
ATOM 1450 C C . ILE A 1 186 ? 0.211 12.204 -18.309 1.00 94.44 186 ILE A C 1
ATOM 1452 O O . ILE A 1 186 ? -0.809 11.669 -18.750 1.00 94.44 186 ILE A O 1
ATOM 1456 N N . ASP A 1 187 ? 0.635 13.392 -18.705 1.00 93.69 187 ASP A N 1
ATOM 1457 C CA . ASP A 1 187 ? -0.008 14.226 -19.700 1.00 93.69 187 ASP A CA 1
ATOM 1458 C C . ASP A 1 187 ? -0.041 13.521 -21.061 1.00 93.69 187 ASP A C 1
ATOM 1460 O O .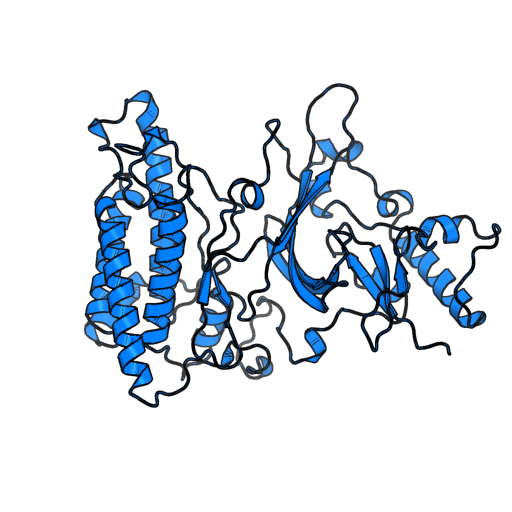 ASP A 1 187 ? 0.963 12.980 -21.531 1.00 93.69 187 ASP A O 1
ATOM 1464 N N . SER A 1 188 ? -1.196 13.581 -21.727 1.00 91.25 188 SER A N 1
ATOM 1465 C CA . SER A 1 188 ? -1.402 13.042 -23.078 1.00 91.25 188 SER A CA 1
ATOM 1466 C C . SER A 1 188 ? -0.325 13.483 -24.086 1.00 91.25 188 SER A C 1
ATOM 1468 O O . SER A 1 188 ? 0.021 12.735 -25.000 1.00 91.25 188 SER A O 1
ATOM 1470 N N . ARG A 1 189 ? 0.269 14.673 -23.903 1.00 91.75 189 ARG A N 1
ATOM 1471 C CA . ARG A 1 189 ? 1.302 15.244 -24.778 1.00 91.75 189 ARG A CA 1
ATOM 1472 C C . ARG A 1 189 ? 2.627 14.489 -24.739 1.00 91.75 189 ARG A C 1
ATOM 1474 O O . ARG A 1 189 ? 3.386 14.631 -25.696 1.00 91.75 189 ARG A O 1
ATOM 1481 N N . VAL A 1 190 ? 2.897 13.705 -23.694 1.00 92.88 190 VAL A N 1
ATOM 1482 C CA . VAL A 1 190 ? 4.105 12.868 -23.570 1.00 92.88 190 VAL A CA 1
ATOM 1483 C C . VAL A 1 190 ? 4.107 11.728 -24.600 1.00 92.88 190 VAL A C 1
ATOM 1485 O O . VAL A 1 190 ? 5.164 11.301 -25.067 1.00 92.88 190 VAL A O 1
ATOM 1488 N N . TRP A 1 191 ? 2.929 11.276 -25.021 1.00 92.25 191 TRP A N 1
ATOM 1489 C CA . TRP A 1 191 ? 2.767 10.135 -25.920 1.00 92.25 191 TRP A CA 1
ATOM 1490 C C . TRP A 1 191 ? 2.714 10.575 -27.395 1.00 92.25 191 TRP A C 1
ATOM 1492 O O . TRP A 1 191 ? 2.201 11.654 -27.705 1.00 92.25 191 TRP A O 1
ATOM 1502 N N . GLU A 1 192 ? 3.258 9.768 -28.319 1.00 85.31 192 GLU A N 1
ATOM 1503 C CA . GLU A 1 192 ? 3.195 10.004 -29.780 1.00 85.31 192 GLU A CA 1
ATOM 1504 C C . GLU A 1 192 ? 1.744 10.021 -30.263 1.00 85.31 192 GLU A C 1
ATOM 1506 O O . GLU A 1 192 ? 1.320 10.933 -30.970 1.00 85.31 192 GLU A O 1
ATOM 1511 N N . ALA A 1 193 ? 0.977 9.052 -29.780 1.00 69.88 193 ALA A N 1
ATOM 1512 C CA . ALA A 1 193 ? -0.471 9.026 -29.757 1.00 69.88 193 ALA A CA 1
ATOM 1513 C C . ALA A 1 193 ? -0.874 8.391 -28.422 1.00 69.88 193 ALA A C 1
ATOM 1515 O O . ALA A 1 193 ? -0.136 7.550 -27.903 1.00 69.88 193 ALA A O 1
ATOM 1516 N N . GLU A 1 194 ? -2.051 8.719 -27.877 1.00 59.84 194 GLU A N 1
ATOM 1517 C CA . GLU A 1 194 ? -2.563 7.978 -26.708 1.00 59.84 194 GLU A CA 1
ATOM 1518 C C . GLU A 1 194 ? -2.740 6.476 -26.994 1.00 59.84 194 GLU A C 1
ATOM 1520 O O . GLU A 1 194 ? -2.819 5.692 -26.046 1.00 59.84 194 GLU A O 1
ATOM 1525 N N . GLY A 1 195 ? -2.691 6.085 -28.278 1.00 54.22 195 GLY A N 1
ATOM 1526 C CA . GLY A 1 195 ? -2.654 4.708 -28.751 1.00 54.22 195 GLY A CA 1
ATOM 1527 C C . GLY A 1 195 ? -3.914 3.930 -28.383 1.00 54.22 195 GLY A C 1
ATOM 1528 O O . GLY A 1 195 ? -4.791 4.400 -27.660 1.00 54.22 195 GLY A O 1
ATOM 1529 N N . ASN A 1 196 ? -4.004 2.691 -28.858 1.00 61.56 196 ASN A N 1
ATOM 1530 C CA . ASN A 1 196 ? -4.875 1.728 -28.194 1.00 61.56 196 ASN A CA 1
ATOM 1531 C C . ASN A 1 196 ? -4.254 1.393 -26.827 1.00 61.56 196 ASN A C 1
ATOM 1533 O O . ASN A 1 196 ? -3.027 1.310 -26.707 1.00 61.56 196 ASN A O 1
ATOM 1537 N N . ARG A 1 197 ? -5.084 1.205 -25.788 1.00 67.06 197 ARG A N 1
ATOM 1538 C CA . ARG A 1 197 ? -4.618 0.798 -24.446 1.00 67.06 197 ARG A CA 1
ATOM 1539 C C . ARG A 1 197 ? -3.635 -0.371 -24.568 1.00 67.06 197 ARG A C 1
ATOM 1541 O O . ARG A 1 197 ? -3.954 -1.374 -25.201 1.00 67.06 197 ARG A O 1
ATOM 1548 N N . GLY A 1 198 ? -2.461 -0.242 -23.953 1.00 67.69 198 GLY A N 1
ATOM 1549 C CA . GLY A 1 198 ? -1.395 -1.245 -24.015 1.00 67.69 198 GLY A CA 1
ATOM 1550 C C . GLY A 1 198 ? -0.306 -1.007 -25.071 1.00 67.69 198 GLY A C 1
ATOM 1551 O O . GLY A 1 198 ? 0.618 -1.815 -25.156 1.00 67.69 198 GLY A O 1
ATOM 1552 N N . GLN A 1 199 ? -0.398 0.058 -25.877 1.00 79.50 199 GLN A N 1
ATOM 1553 C CA . GLN A 1 199 ? 0.528 0.332 -26.989 1.00 79.50 199 GLN A CA 1
ATOM 1554 C C . GLN A 1 199 ? 1.019 1.791 -27.021 1.00 79.50 199 GLN A C 1
ATOM 1556 O O . GLN A 1 199 ? 1.232 2.360 -28.093 1.00 79.50 199 GLN A O 1
ATOM 1561 N N . ARG A 1 200 ? 1.173 2.438 -25.860 1.00 88.25 200 ARG A N 1
ATOM 1562 C CA . ARG A 1 200 ? 1.654 3.823 -25.802 1.00 88.25 200 ARG A CA 1
ATOM 1563 C C . ARG A 1 200 ? 3.137 3.891 -26.103 1.00 88.25 200 ARG A C 1
ATOM 1565 O O . ARG A 1 200 ? 3.942 3.188 -25.491 1.00 88.25 200 ARG A O 1
ATOM 1572 N N . LYS A 1 201 ? 3.486 4.826 -26.982 1.00 91.44 201 LYS A N 1
ATOM 1573 C CA . LYS A 1 201 ? 4.863 5.149 -27.341 1.00 91.44 201 LYS A CA 1
ATOM 1574 C C . LYS A 1 201 ? 5.192 6.577 -26.928 1.00 91.44 201 LYS A C 1
ATOM 1576 O O . LYS A 1 201 ? 4.375 7.479 -27.117 1.00 91.44 201 LYS A O 1
ATOM 1581 N N . LEU A 1 202 ? 6.364 6.770 -26.329 1.00 92.94 202 LEU A N 1
ATOM 1582 C CA . LEU A 1 202 ? 6.855 8.089 -25.933 1.00 92.94 202 LEU A CA 1
ATOM 1583 C C . LEU A 1 202 ? 7.298 8.886 -27.160 1.00 92.94 202 LEU A C 1
ATOM 1585 O O . LEU A 1 202 ? 7.896 8.327 -28.078 1.00 92.94 202 LEU A O 1
ATOM 1589 N N . LYS A 1 203 ? 7.044 10.197 -27.160 1.00 92.75 203 LYS A N 1
ATOM 1590 C CA . LYS A 1 203 ? 7.545 11.096 -28.207 1.00 92.75 203 LYS A CA 1
ATOM 1591 C C . LYS A 1 203 ? 9.067 11.169 -28.212 1.00 92.75 203 LYS A C 1
ATOM 1593 O O . LYS A 1 203 ? 9.718 11.183 -27.171 1.00 92.75 203 LYS A O 1
ATOM 1598 N N . SER A 1 204 ? 9.660 11.345 -29.388 1.00 91.12 204 SER A N 1
ATOM 1599 C CA . SER A 1 204 ? 11.060 11.770 -29.447 1.00 91.12 204 SER A CA 1
ATOM 1600 C C . SER A 1 204 ? 11.204 13.174 -28.851 1.00 91.12 204 SER A C 1
ATOM 1602 O O . SER A 1 204 ? 10.360 14.043 -29.087 1.00 91.12 204 SER A O 1
ATOM 1604 N N . MET A 1 205 ? 12.287 13.435 -28.113 1.00 89.62 205 MET A N 1
ATOM 1605 C CA . MET A 1 205 ? 12.542 14.752 -27.503 1.00 89.62 205 MET A CA 1
ATOM 1606 C C . MET A 1 205 ? 12.524 15.887 -28.542 1.00 89.62 205 MET A C 1
ATOM 1608 O O . MET A 1 205 ? 12.097 17.007 -28.260 1.00 89.62 205 MET A O 1
ATOM 1612 N N . GLN A 1 206 ? 12.962 15.592 -29.767 1.00 89.69 206 GLN A N 1
ATOM 1613 C CA . GLN A 1 206 ? 12.992 16.530 -30.885 1.00 89.69 206 GLN A CA 1
ATOM 1614 C C . GLN A 1 206 ? 11.581 16.941 -31.329 1.00 89.69 206 GLN A C 1
ATOM 1616 O O . GLN A 1 206 ? 11.386 18.091 -31.715 1.00 89.69 206 GLN A O 1
ATOM 1621 N N . SER A 1 207 ? 10.600 16.037 -31.222 1.00 90.56 207 SER A N 1
ATOM 1622 C CA . SER A 1 207 ? 9.195 16.303 -31.564 1.00 90.56 207 SER A CA 1
ATOM 1623 C C . SER A 1 207 ? 8.425 17.072 -30.482 1.00 90.56 207 SER A C 1
ATOM 1625 O O . SER A 1 207 ? 7.318 17.550 -30.729 1.00 90.56 207 SER A O 1
ATOM 1627 N N . VAL A 1 208 ? 8.999 17.220 -29.283 1.00 91.88 208 VAL A N 1
ATOM 1628 C CA . VAL A 1 208 ? 8.375 17.942 -28.170 1.00 91.88 208 VAL A CA 1
ATOM 1629 C C . VAL A 1 208 ? 8.647 19.452 -28.294 1.00 91.88 208 VAL A C 1
ATOM 1631 O O . VAL A 1 208 ? 9.819 19.853 -28.373 1.00 91.88 208 VAL A O 1
ATOM 1634 N N . PRO A 1 209 ? 7.604 20.316 -28.265 1.00 94.69 209 PRO A N 1
ATOM 1635 C CA . PRO A 1 209 ? 7.768 21.769 -28.291 1.00 94.69 209 PRO A CA 1
ATOM 1636 C C . PRO A 1 209 ? 8.705 22.261 -27.187 1.00 94.69 209 PRO A C 1
ATOM 1638 O O . PRO A 1 209 ? 8.602 21.809 -26.047 1.00 94.69 209 PRO A O 1
ATOM 1641 N N . ALA A 1 210 ? 9.586 23.219 -27.498 1.00 94.75 210 ALA A N 1
ATOM 1642 C CA . ALA A 1 210 ? 10.647 23.655 -26.584 1.00 94.75 210 ALA A CA 1
ATOM 1643 C C . ALA A 1 210 ? 10.119 24.079 -25.201 1.00 94.75 210 ALA A C 1
ATOM 1645 O O . ALA A 1 210 ? 10.672 23.669 -24.185 1.00 94.75 210 ALA A O 1
ATOM 1646 N N . ALA A 1 211 ? 8.993 24.800 -25.170 1.00 95.75 211 ALA A N 1
ATOM 1647 C CA . ALA A 1 211 ? 8.335 25.252 -23.943 1.00 95.75 211 ALA A CA 1
ATOM 1648 C C . ALA A 1 211 ? 7.825 24.113 -23.033 1.00 95.75 211 ALA A C 1
ATOM 1650 O O . ALA A 1 211 ? 7.553 24.348 -21.861 1.00 95.75 211 ALA A O 1
ATOM 1651 N N . TYR A 1 212 ? 7.687 22.886 -23.549 1.00 95.06 212 TYR A N 1
ATOM 1652 C CA . TYR A 1 212 ? 7.181 21.728 -22.806 1.00 95.06 212 TYR A CA 1
ATOM 1653 C C . TYR A 1 212 ? 8.269 20.706 -22.436 1.00 95.06 212 TYR A C 1
ATOM 1655 O O . TYR A 1 212 ? 8.008 19.780 -21.670 1.00 95.06 212 TYR A O 1
ATOM 1663 N N . ARG A 1 213 ? 9.500 20.860 -22.943 1.00 94.31 213 ARG A N 1
ATOM 1664 C CA . ARG A 1 213 ? 10.562 19.847 -22.799 1.00 94.31 213 ARG A CA 1
ATOM 1665 C C . ARG A 1 213 ? 10.915 19.525 -21.349 1.00 94.31 213 ARG A C 1
ATOM 1667 O O . ARG A 1 213 ? 11.116 18.360 -21.039 1.00 94.31 213 ARG A O 1
ATOM 1674 N N . GLU A 1 214 ? 10.940 20.509 -20.455 1.00 95.25 214 GLU A N 1
ATOM 1675 C CA . GLU A 1 214 ? 11.249 20.249 -19.040 1.00 95.25 214 GLU A CA 1
ATOM 1676 C C . GLU A 1 214 ? 10.137 19.456 -18.340 1.00 95.25 214 GLU A C 1
ATOM 1678 O O . GLU A 1 214 ? 10.403 18.463 -17.668 1.00 95.25 214 GLU A O 1
ATOM 1683 N N . SER A 1 215 ? 8.870 19.811 -18.577 1.00 95.44 215 SER A N 1
ATOM 1684 C CA . SER A 1 215 ? 7.730 19.036 -18.066 1.00 95.44 215 SER A CA 1
ATOM 1685 C C . SER A 1 215 ? 7.700 17.615 -18.641 1.00 95.44 215 SER A C 1
ATOM 1687 O O . SER A 1 215 ? 7.383 16.663 -17.925 1.00 95.44 215 SER A O 1
ATOM 1689 N N . TYR A 1 216 ? 8.063 17.460 -19.916 1.00 95.69 216 TYR A N 1
ATOM 1690 C CA . TYR A 1 216 ? 8.212 16.164 -20.570 1.00 95.69 216 TYR A CA 1
ATOM 1691 C C . TYR A 1 216 ? 9.297 15.308 -19.900 1.00 95.69 216 TYR A C 1
ATOM 1693 O O . TYR A 1 216 ? 9.015 14.179 -19.502 1.00 95.69 216 TYR A O 1
ATOM 1701 N N . LYS A 1 217 ? 10.506 15.856 -19.701 1.00 95.62 217 LYS A N 1
ATOM 1702 C CA . LYS A 1 217 ? 11.627 15.165 -19.038 1.00 95.62 217 LYS A CA 1
ATOM 1703 C C . LYS A 1 217 ? 11.248 14.646 -17.654 1.00 95.62 217 LYS A C 1
ATOM 1705 O O . LYS A 1 217 ? 11.481 13.480 -17.357 1.00 95.62 217 LYS A O 1
ATOM 1710 N N . VAL A 1 218 ? 10.599 15.483 -16.841 1.00 95.81 218 VAL A N 1
ATOM 1711 C CA . VAL A 1 218 ? 10.136 15.101 -15.496 1.00 95.81 218 VAL A CA 1
ATOM 1712 C C . VAL A 1 218 ? 9.171 13.914 -15.553 1.00 95.81 218 VAL A C 1
ATOM 1714 O O . VAL A 1 218 ? 9.250 13.014 -14.724 1.00 95.81 218 VAL A O 1
ATOM 1717 N N . GLN A 1 219 ? 8.258 13.886 -16.522 1.00 96.50 219 GLN A N 1
ATOM 1718 C CA . GLN A 1 219 ? 7.290 12.795 -16.653 1.00 96.50 219 GLN A CA 1
ATOM 1719 C C . GLN A 1 219 ? 7.924 11.502 -17.176 1.00 96.50 219 GLN A C 1
ATOM 1721 O O . GLN A 1 219 ? 7.603 10.430 -16.670 1.00 96.50 219 GLN A O 1
ATOM 1726 N N . VAL A 1 220 ? 8.859 11.592 -18.126 1.00 96.19 220 VAL A N 1
ATOM 1727 C CA . VAL A 1 220 ? 9.642 10.434 -18.590 1.00 96.19 220 VAL A CA 1
ATOM 1728 C C . VAL A 1 220 ? 10.493 9.861 -17.459 1.00 96.19 220 VAL A C 1
ATOM 1730 O O . VAL A 1 220 ? 10.502 8.652 -17.255 1.00 96.19 220 VAL A O 1
ATOM 1733 N N . SER A 1 221 ? 11.146 10.718 -16.675 1.00 95.94 221 SER A N 1
ATOM 1734 C CA . SER A 1 221 ? 11.936 10.295 -15.517 1.00 95.94 221 SER A CA 1
ATOM 1735 C C . SER A 1 221 ? 11.082 9.546 -14.484 1.00 95.94 221 SER A C 1
ATOM 1737 O O . SER A 1 221 ? 11.498 8.496 -14.007 1.00 95.94 221 SER A O 1
ATOM 1739 N N . ARG A 1 222 ? 9.844 9.993 -14.221 1.00 96.06 222 ARG A N 1
ATOM 1740 C CA . ARG A 1 222 ? 8.897 9.289 -13.330 1.00 96.06 222 ARG A CA 1
ATOM 1741 C C . ARG A 1 222 ? 8.515 7.891 -13.822 1.00 96.06 222 ARG A C 1
ATOM 1743 O O . ARG A 1 222 ? 8.444 6.967 -13.020 1.00 96.06 222 ARG A O 1
ATOM 1750 N N . LEU A 1 223 ? 8.298 7.717 -15.129 1.00 97.12 223 LEU A N 1
ATOM 1751 C CA . LEU A 1 223 ? 8.072 6.386 -15.709 1.00 97.12 223 LEU A CA 1
ATOM 1752 C C . LEU A 1 223 ? 9.296 5.481 -15.481 1.00 97.12 223 LEU A C 1
ATOM 1754 O O . LEU A 1 223 ? 9.144 4.323 -15.103 1.00 97.12 223 LEU A O 1
ATOM 1758 N N . GLY A 1 224 ? 10.504 6.024 -15.669 1.00 97.12 224 GLY A N 1
ATOM 1759 C CA . GLY A 1 224 ? 11.757 5.313 -15.405 1.00 97.12 224 GLY A CA 1
ATOM 1760 C C . GLY A 1 224 ? 11.937 4.962 -13.926 1.00 97.12 224 GLY A C 1
ATOM 1761 O O . GLY A 1 224 ? 12.381 3.863 -13.613 1.00 97.12 224 GLY A O 1
ATOM 1762 N N . GLN A 1 225 ? 11.533 5.853 -13.017 1.00 97.31 225 GLN A N 1
ATOM 1763 C CA . GLN A 1 225 ? 11.594 5.637 -11.570 1.00 97.31 225 GLN A CA 1
ATOM 1764 C C . GLN A 1 225 ? 10.731 4.447 -11.128 1.00 97.31 225 GLN A C 1
ATOM 1766 O O . GLN A 1 225 ? 11.197 3.623 -10.345 1.00 97.31 225 GLN A O 1
ATOM 1771 N N . ASP A 1 226 ? 9.505 4.313 -11.645 1.00 98.25 226 ASP A N 1
ATOM 1772 C CA . ASP A 1 226 ? 8.655 3.154 -11.334 1.00 98.25 226 ASP A CA 1
ATOM 1773 C C . ASP A 1 226 ? 9.324 1.838 -11.768 1.00 98.25 226 ASP A C 1
ATOM 1775 O O . ASP A 1 226 ? 9.351 0.872 -11.006 1.00 98.25 226 ASP A O 1
ATOM 1779 N N . LEU A 1 227 ? 9.905 1.804 -12.974 1.00 98.25 227 LEU A N 1
ATOM 1780 C CA . LEU A 1 227 ? 10.609 0.630 -13.502 1.00 98.25 227 LEU A CA 1
ATOM 1781 C C . LEU A 1 227 ? 11.882 0.304 -12.709 1.00 98.25 227 LEU A C 1
ATOM 1783 O O . LEU A 1 227 ? 12.139 -0.864 -12.422 1.00 98.25 227 LEU A O 1
ATOM 1787 N N . MET A 1 228 ? 12.633 1.325 -12.299 1.00 97.50 228 MET A N 1
ATOM 1788 C CA . MET A 1 228 ? 13.798 1.189 -11.422 1.00 97.50 228 MET A CA 1
ATOM 1789 C C . MET A 1 228 ? 13.426 0.558 -10.080 1.00 97.50 228 MET A C 1
ATOM 1791 O O . MET A 1 228 ? 14.143 -0.308 -9.589 1.00 97.50 228 MET A O 1
ATOM 1795 N N . MET A 1 229 ? 12.277 0.919 -9.501 1.00 97.56 229 MET A N 1
ATOM 1796 C CA . MET A 1 229 ? 11.815 0.272 -8.271 1.00 97.56 229 MET A CA 1
ATOM 1797 C C . MET A 1 229 ? 11.463 -1.206 -8.488 1.00 97.56 229 MET A C 1
ATOM 1799 O O . MET A 1 229 ? 11.757 -2.033 -7.624 1.00 97.56 229 MET A O 1
ATOM 1803 N N . VAL A 1 230 ? 10.899 -1.577 -9.646 1.00 98.31 230 VAL A N 1
ATOM 1804 C CA . VAL A 1 230 ? 10.691 -2.995 -10.001 1.00 98.31 230 VAL A CA 1
ATOM 1805 C C . VAL A 1 230 ? 12.025 -3.735 -10.081 1.00 98.31 230 VAL A C 1
ATOM 1807 O O . VAL A 1 230 ? 12.171 -4.780 -9.446 1.00 98.31 230 VAL A O 1
ATOM 1810 N N . GLN A 1 231 ? 12.998 -3.184 -10.812 1.00 97.88 231 GLN A N 1
ATOM 1811 C CA . GLN A 1 231 ? 14.342 -3.753 -10.939 1.00 97.88 231 GLN A CA 1
ATOM 1812 C C . GLN A 1 231 ? 14.992 -3.938 -9.564 1.00 97.88 231 GLN A C 1
ATOM 1814 O O . GLN A 1 231 ? 15.419 -5.043 -9.245 1.00 97.88 231 GLN A O 1
ATOM 1819 N N . ARG A 1 232 ? 14.970 -2.907 -8.711 1.00 96.94 232 ARG A N 1
ATOM 1820 C CA . ARG A 1 232 ? 15.537 -2.949 -7.357 1.00 96.94 232 ARG A CA 1
ATOM 1821 C C . ARG A 1 232 ? 14.886 -4.021 -6.484 1.00 96.94 232 ARG A C 1
ATOM 1823 O O . ARG A 1 232 ? 15.590 -4.794 -5.841 1.00 96.94 232 ARG A O 1
ATOM 1830 N N . ASN A 1 233 ? 13.554 -4.115 -6.480 1.00 97.62 233 ASN A N 1
ATOM 1831 C CA . ASN A 1 233 ? 12.832 -5.142 -5.721 1.00 97.62 233 ASN A CA 1
ATOM 1832 C C . ASN A 1 233 ? 13.217 -6.560 -6.176 1.00 97.62 233 ASN A C 1
ATOM 1834 O O . ASN A 1 233 ? 13.484 -7.427 -5.341 1.00 97.62 233 ASN A O 1
ATOM 1838 N N . VAL A 1 234 ? 13.303 -6.789 -7.492 1.00 97.62 234 VAL A N 1
ATOM 1839 C CA . VAL A 1 234 ? 13.763 -8.060 -8.083 1.00 97.62 234 VAL A CA 1
ATOM 1840 C C . VAL A 1 234 ? 15.219 -8.344 -7.730 1.00 97.62 234 VAL A C 1
ATOM 1842 O O . VAL A 1 234 ? 15.529 -9.454 -7.298 1.00 97.62 234 VAL A O 1
ATOM 1845 N N . GLY A 1 235 ? 16.083 -7.337 -7.828 1.00 96.56 235 GLY A N 1
ATOM 1846 C CA . GLY A 1 235 ? 17.493 -7.412 -7.472 1.00 96.56 235 GLY A CA 1
ATOM 1847 C C . GLY A 1 235 ? 17.697 -7.838 -6.022 1.00 96.56 235 GLY A C 1
ATOM 1848 O O . GLY A 1 235 ? 18.388 -8.824 -5.785 1.00 96.56 235 GLY A O 1
ATOM 1849 N N . MET A 1 236 ? 17.017 -7.190 -5.068 1.00 96.00 236 MET A N 1
ATOM 1850 C CA . MET A 1 236 ? 17.053 -7.553 -3.642 1.00 96.00 236 MET A CA 1
ATOM 1851 C C . MET A 1 236 ? 16.638 -9.013 -3.405 1.00 96.00 236 MET A C 1
ATOM 1853 O O . MET A 1 236 ? 17.304 -9.759 -2.681 1.00 96.00 236 MET A O 1
ATOM 1857 N N . LEU A 1 237 ? 15.582 -9.492 -4.075 1.00 93.88 237 LEU A N 1
ATOM 1858 C CA . LEU A 1 237 ? 15.200 -10.903 -3.980 1.00 93.88 237 LEU A CA 1
ATOM 1859 C C . LEU A 1 237 ? 16.215 -11.841 -4.661 1.00 93.88 237 LEU A C 1
ATOM 1861 O O . LEU A 1 237 ? 16.400 -12.975 -4.230 1.00 93.88 237 LEU A O 1
ATOM 1865 N N . MET A 1 238 ? 16.934 -11.409 -5.685 1.00 94.38 238 MET A N 1
ATOM 1866 C CA . MET A 1 238 ? 17.972 -12.242 -6.296 1.00 94.38 238 MET A CA 1
ATOM 1867 C C . MET A 1 238 ? 19.253 -12.298 -5.460 1.00 94.38 238 MET A C 1
ATOM 1869 O O . MET A 1 238 ? 19.916 -13.335 -5.442 1.00 94.38 238 MET A O 1
ATOM 1873 N N . THR A 1 239 ? 19.589 -11.219 -4.758 1.00 93.38 239 THR A N 1
ATOM 1874 C CA . THR A 1 239 ? 20.870 -11.052 -4.055 1.00 93.38 239 THR A CA 1
ATOM 1875 C C . THR A 1 239 ? 20.801 -11.391 -2.572 1.00 93.38 239 THR A C 1
ATOM 1877 O O . THR A 1 239 ? 21.824 -11.724 -1.986 1.00 93.38 239 THR A O 1
ATOM 1880 N N . GLY A 1 240 ? 19.608 -11.351 -1.971 1.00 90.69 240 GLY A N 1
ATOM 1881 C CA . GLY A 1 240 ? 19.455 -11.479 -0.519 1.00 90.69 240 GLY A CA 1
ATOM 1882 C C . GLY A 1 240 ? 19.670 -10.173 0.235 1.00 90.69 240 GLY A C 1
ATOM 1883 O O . GLY A 1 240 ? 19.651 -10.196 1.460 1.00 90.69 240 GLY A O 1
ATOM 1884 N N . LEU A 1 241 ? 19.833 -9.059 -0.483 1.00 92.00 241 LEU A N 1
ATOM 1885 C CA . LEU A 1 241 ? 19.893 -7.734 0.116 1.00 92.00 241 LEU A CA 1
ATOM 1886 C C . LEU A 1 241 ? 18.529 -7.299 0.660 1.00 92.00 241 LEU A C 1
ATOM 1888 O O . LEU A 1 241 ? 17.464 -7.699 0.179 1.00 92.00 241 LEU A O 1
ATOM 1892 N N . THR A 1 242 ? 18.595 -6.412 1.638 1.00 90.69 242 THR A N 1
ATOM 1893 C CA . THR A 1 242 ? 17.486 -5.685 2.238 1.00 90.69 242 THR A CA 1
ATOM 1894 C C . THR A 1 242 ? 17.474 -4.230 1.754 1.00 90.69 242 THR A C 1
ATOM 1896 O O . THR A 1 242 ? 18.482 -3.721 1.259 1.00 90.69 242 THR A O 1
ATOM 1899 N N . PRO A 1 243 ? 16.362 -3.498 1.947 1.00 85.69 243 PRO A N 1
ATOM 1900 C CA . PRO A 1 243 ? 16.297 -2.073 1.611 1.00 85.69 243 PRO A CA 1
ATOM 1901 C C . PRO A 1 243 ? 17.271 -1.179 2.396 1.00 85.69 243 PRO A C 1
ATOM 1903 O O . PRO A 1 243 ? 17.414 -0.007 2.049 1.00 85.69 243 PRO A O 1
ATOM 1906 N N . TYR A 1 244 ? 17.885 -1.704 3.461 1.00 88.25 244 TYR A N 1
ATOM 1907 C CA . TYR A 1 244 ? 18.742 -0.968 4.393 1.00 88.25 244 TYR A CA 1
ATOM 1908 C C . TYR A 1 244 ? 20.234 -1.247 4.199 1.00 88.25 244 TYR A C 1
ATOM 1910 O O . TYR A 1 244 ? 21.056 -0.623 4.869 1.00 88.25 244 TYR A O 1
ATOM 1918 N N . ASP A 1 245 ? 20.587 -2.174 3.310 1.00 87.62 245 ASP A N 1
ATOM 1919 C CA . ASP A 1 245 ? 21.984 -2.464 3.020 1.00 87.62 245 ASP A CA 1
ATOM 1920 C C . ASP A 1 245 ? 22.648 -1.303 2.272 1.00 87.62 245 ASP A C 1
ATOM 1922 O O . ASP A 1 245 ? 22.034 -0.613 1.458 1.00 87.62 245 ASP A O 1
ATOM 1926 N N . ASN A 1 246 ? 23.940 -1.103 2.538 1.00 85.69 246 ASN A N 1
ATOM 1927 C CA . ASN A 1 246 ? 24.742 -0.045 1.911 1.00 85.69 246 ASN A CA 1
ATOM 1928 C C . ASN A 1 246 ? 25.163 -0.370 0.466 1.00 85.69 246 ASN A C 1
ATOM 1930 O O . ASN A 1 246 ? 25.833 0.444 -0.168 1.00 85.69 246 ASN A O 1
ATOM 1934 N N . HIS A 1 247 ? 24.823 -1.562 -0.021 1.00 85.94 247 HIS A N 1
ATOM 1935 C CA . HIS A 1 247 ? 25.135 -2.040 -1.363 1.00 85.94 247 HIS A CA 1
ATOM 1936 C C . HIS A 1 247 ? 23.866 -2.094 -2.200 1.00 85.94 247 HIS A C 1
ATOM 1938 O O . HIS A 1 247 ? 22.807 -2.469 -1.693 1.00 85.94 247 HIS A O 1
ATOM 1944 N N . ASP A 1 248 ? 23.981 -1.766 -3.484 1.00 89.25 248 ASP A N 1
ATOM 1945 C CA . ASP A 1 248 ? 22.894 -2.000 -4.427 1.00 89.25 248 ASP A CA 1
ATOM 1946 C C . ASP A 1 248 ? 22.973 -3.431 -4.980 1.00 89.25 248 ASP A C 1
ATOM 1948 O O . ASP A 1 248 ? 24.026 -4.075 -4.999 1.00 89.25 248 ASP A O 1
ATOM 1952 N N . ALA A 1 249 ? 21.847 -3.949 -5.465 1.00 88.06 249 ALA A N 1
ATOM 1953 C CA . ALA A 1 249 ? 21.796 -5.240 -6.133 1.00 88.06 249 ALA A CA 1
ATOM 1954 C C . ALA A 1 249 ? 22.769 -5.305 -7.319 1.00 88.06 249 ALA A C 1
ATOM 1956 O O . ALA A 1 249 ? 23.368 -6.358 -7.563 1.00 88.06 249 ALA A O 1
ATOM 1957 N N . ASP A 1 250 ? 22.971 -4.181 -8.005 1.00 89.19 250 ASP A N 1
ATOM 1958 C CA . ASP A 1 250 ? 23.857 -4.072 -9.162 1.00 89.19 250 ASP A CA 1
ATOM 1959 C C . ASP A 1 250 ? 25.344 -4.244 -8.804 1.00 89.19 250 ASP A C 1
ATOM 1961 O O . ASP A 1 250 ? 26.111 -4.729 -9.638 1.00 89.19 250 ASP A O 1
ATOM 1965 N N . ASP A 1 251 ? 25.743 -3.988 -7.552 1.00 91.06 251 ASP A N 1
ATOM 1966 C CA . ASP A 1 251 ? 27.109 -4.253 -7.072 1.00 91.06 251 ASP A CA 1
ATOM 1967 C C . ASP A 1 251 ? 27.407 -5.763 -7.001 1.00 91.06 251 ASP A C 1
ATOM 1969 O O . ASP A 1 251 ? 28.542 -6.216 -7.184 1.00 91.06 251 ASP A O 1
ATOM 1973 N N . ILE A 1 252 ? 26.372 -6.568 -6.741 1.00 92.44 252 ILE A N 1
ATOM 1974 C CA . ILE A 1 252 ? 26.468 -8.018 -6.509 1.00 92.44 252 ILE A CA 1
ATOM 1975 C C . ILE A 1 252 ? 26.098 -8.812 -7.770 1.00 92.44 252 ILE A C 1
ATOM 1977 O O . ILE A 1 252 ? 26.572 -9.936 -7.979 1.00 92.44 252 ILE A O 1
ATOM 1981 N N . MET A 1 253 ? 25.284 -8.231 -8.652 1.00 92.88 253 MET A N 1
ATOM 1982 C CA . MET A 1 253 ? 24.743 -8.905 -9.830 1.00 92.88 253 MET A CA 1
ATOM 1983 C C . MET A 1 253 ? 25.811 -9.538 -10.746 1.00 92.88 253 MET A C 1
ATOM 1985 O O . MET A 1 253 ? 25.604 -10.678 -11.176 1.00 92.88 253 MET A O 1
ATOM 1989 N N . PRO A 1 254 ? 26.978 -8.912 -11.019 1.00 93.62 254 PRO A N 1
ATOM 1990 C CA . PRO A 1 254 ? 28.039 -9.538 -11.813 1.00 93.62 254 PRO A CA 1
ATOM 1991 C C . PRO A 1 254 ? 28.549 -10.858 -11.218 1.00 93.62 254 PRO A C 1
ATOM 1993 O O . PRO A 1 254 ? 28.795 -11.820 -11.950 1.00 93.62 254 PRO A O 1
ATOM 1996 N N . GLN A 1 255 ? 28.657 -10.936 -9.888 1.00 92.88 255 GLN A N 1
ATOM 1997 C CA . GLN A 1 255 ? 29.113 -12.138 -9.187 1.00 92.88 255 GLN A CA 1
ATOM 1998 C C . GLN A 1 255 ? 28.060 -13.252 -9.270 1.00 92.88 255 GLN A C 1
ATOM 2000 O O . GLN A 1 255 ? 28.397 -14.405 -9.545 1.00 92.88 255 GLN A O 1
ATOM 2005 N N . LEU A 1 256 ? 26.774 -12.908 -9.124 1.00 91.44 256 LEU A N 1
ATOM 2006 C CA . LEU A 1 256 ? 25.662 -13.856 -9.283 1.00 91.44 256 LEU A CA 1
ATOM 2007 C C . LEU A 1 256 ? 25.542 -14.391 -10.714 1.00 91.44 256 LEU A C 1
ATOM 2009 O O . LEU A 1 256 ? 25.264 -15.577 -10.916 1.00 91.44 256 LEU A O 1
ATOM 2013 N N . LYS A 1 257 ? 25.790 -13.544 -11.720 1.00 93.25 257 LYS A N 1
ATOM 2014 C CA . LYS A 1 257 ? 25.851 -13.966 -13.128 1.00 93.25 257 LYS A CA 1
ATOM 2015 C C . LYS A 1 257 ? 26.975 -14.976 -13.354 1.00 93.25 257 LYS A C 1
ATOM 2017 O O . LYS A 1 257 ? 26.768 -15.986 -14.031 1.00 93.25 257 LYS A O 1
ATOM 2022 N N . ALA A 1 258 ? 28.146 -14.736 -12.762 1.00 93.06 258 ALA A N 1
ATOM 2023 C CA . ALA A 1 258 ? 29.296 -15.630 -12.870 1.00 93.06 258 ALA A CA 1
ATOM 2024 C C . ALA A 1 258 ? 29.059 -16.981 -12.174 1.00 93.06 258 ALA A C 1
ATOM 2026 O O . ALA A 1 258 ? 29.412 -18.024 -12.730 1.00 93.06 258 ALA A O 1
ATOM 2027 N N . SER A 1 259 ? 28.411 -16.982 -11.003 1.00 90.81 259 SER A N 1
ATOM 2028 C CA . SER A 1 259 ? 28.119 -18.202 -10.238 1.00 90.81 259 SER A CA 1
ATOM 2029 C C . SER A 1 259 ? 27.016 -19.071 -10.850 1.00 90.81 259 SER A C 1
ATOM 2031 O O . SER A 1 259 ? 26.866 -20.228 -10.460 1.00 90.81 259 SER A O 1
ATOM 2033 N N . ARG A 1 260 ? 26.259 -18.542 -11.827 1.00 87.56 260 ARG A N 1
ATOM 2034 C CA . ARG A 1 260 ? 25.099 -19.205 -12.456 1.00 87.56 260 ARG A CA 1
ATOM 2035 C C . ARG A 1 260 ? 24.054 -19.663 -11.435 1.00 87.56 260 ARG A C 1
ATOM 2037 O O . ARG A 1 260 ? 23.389 -20.675 -11.644 1.00 87.56 260 ARG A O 1
ATOM 2044 N N . HIS A 1 261 ? 23.916 -18.912 -10.343 1.00 86.12 261 HIS A N 1
ATOM 2045 C CA . HIS A 1 261 ? 22.932 -19.202 -9.302 1.00 86.12 261 HIS A CA 1
ATOM 2046 C C . HIS A 1 261 ? 21.491 -19.113 -9.835 1.00 86.12 261 HIS A C 1
ATOM 2048 O O . HIS A 1 261 ? 20.634 -19.902 -9.449 1.00 86.12 261 HIS A O 1
ATOM 2054 N N . TRP A 1 262 ? 21.249 -18.199 -10.780 1.00 93.69 262 TRP A N 1
ATOM 2055 C CA . TRP A 1 262 ? 19.958 -18.002 -11.439 1.00 93.69 262 TRP A CA 1
ATOM 2056 C C . TRP A 1 262 ? 19.984 -18.408 -12.924 1.00 93.69 262 TRP A C 1
ATOM 2058 O O . TRP A 1 262 ? 21.057 -18.411 -13.542 1.00 93.69 262 TRP A O 1
ATOM 2068 N N . PRO A 1 263 ? 18.819 -18.716 -13.536 1.00 95.19 263 PRO A N 1
ATOM 2069 C CA . PRO A 1 263 ? 18.729 -18.963 -14.974 1.00 95.19 263 PRO A CA 1
ATOM 2070 C C . PRO A 1 263 ? 19.235 -17.776 -15.797 1.00 95.19 263 PRO A C 1
ATOM 2072 O O . PRO A 1 263 ? 19.037 -16.615 -15.434 1.00 95.19 263 PRO A O 1
ATOM 2075 N N . ARG A 1 264 ? 19.840 -18.061 -16.954 1.00 96.56 264 ARG A N 1
ATOM 2076 C CA . ARG A 1 264 ? 20.377 -17.024 -17.853 1.00 96.56 264 ARG A CA 1
ATOM 2077 C C . ARG A 1 264 ? 19.288 -16.085 -18.358 1.00 96.56 264 ARG A C 1
ATOM 2079 O O . ARG A 1 264 ? 19.524 -14.896 -18.527 1.00 96.56 264 ARG A O 1
ATOM 2086 N N . GLU A 1 265 ? 18.099 -16.628 -18.569 1.00 97.62 265 GLU A N 1
ATOM 2087 C CA . GLU A 1 265 ? 16.912 -15.917 -19.022 1.00 97.62 265 GLU A CA 1
ATOM 2088 C C . GLU A 1 265 ? 16.477 -14.854 -18.008 1.00 97.62 265 GLU A C 1
ATOM 2090 O O . GLU A 1 265 ? 16.073 -13.763 -18.400 1.00 97.62 265 GLU A O 1
ATOM 2095 N N . LEU A 1 266 ? 16.621 -15.138 -16.708 1.00 97.06 266 LEU A N 1
ATOM 2096 C CA . LEU A 1 266 ? 16.294 -14.184 -15.651 1.00 97.06 266 LEU A CA 1
ATOM 2097 C C . LEU A 1 266 ? 17.242 -12.984 -15.681 1.00 97.06 266 LEU A C 1
ATOM 2099 O O . LEU A 1 266 ? 16.779 -11.846 -15.696 1.00 97.06 266 LEU A O 1
ATOM 2103 N N . PHE A 1 267 ? 18.551 -13.232 -15.786 1.00 97.25 267 PHE A N 1
ATOM 2104 C CA . PHE A 1 267 ? 19.532 -12.158 -15.956 1.00 97.25 267 PHE A CA 1
ATOM 2105 C C . PHE A 1 267 ? 19.316 -11.374 -17.253 1.00 97.25 267 PHE A C 1
ATOM 2107 O O . PHE A 1 267 ? 19.403 -10.154 -17.240 1.00 97.25 267 PHE A O 1
ATOM 2114 N N . SER A 1 268 ? 18.967 -12.043 -18.356 1.00 97.69 268 SER A N 1
ATOM 2115 C CA . SER A 1 268 ? 18.673 -11.363 -19.620 1.00 97.69 268 SER A CA 1
ATOM 2116 C C . SER A 1 268 ? 17.463 -10.428 -19.518 1.00 97.69 268 SER A C 1
ATOM 2118 O O . SER A 1 268 ? 17.497 -9.342 -20.090 1.00 97.69 268 SER A O 1
ATOM 2120 N N . CYS A 1 269 ? 16.401 -10.824 -18.807 1.00 98.44 269 CYS A N 1
ATOM 2121 C CA . CYS A 1 269 ? 15.247 -9.956 -18.562 1.00 98.44 269 CYS A CA 1
ATOM 2122 C C . CYS A 1 269 ? 15.589 -8.793 -17.620 1.00 98.44 269 CYS A C 1
ATOM 2124 O O . CYS A 1 269 ? 15.109 -7.684 -17.840 1.00 98.44 269 CYS A O 1
ATOM 2126 N N . TYR A 1 270 ? 16.413 -9.039 -16.596 1.00 97.62 270 TYR A N 1
ATOM 2127 C CA . TYR A 1 270 ? 16.900 -8.000 -15.686 1.00 97.62 270 TYR A CA 1
ATOM 2128 C C . TYR A 1 270 ? 17.726 -6.944 -16.438 1.00 97.62 270 TYR A C 1
ATOM 2130 O O . TYR A 1 270 ? 17.436 -5.757 -16.343 1.00 97.62 270 TYR A O 1
ATOM 2138 N N . ASP A 1 271 ? 18.675 -7.375 -17.270 1.00 97.38 271 ASP A N 1
ATOM 2139 C CA . ASP A 1 271 ? 19.522 -6.480 -18.069 1.00 97.38 271 ASP A CA 1
ATOM 2140 C C . ASP A 1 271 ? 18.707 -5.708 -19.107 1.00 97.38 271 ASP A C 1
ATOM 2142 O O . ASP A 1 271 ? 18.897 -4.512 -19.303 1.00 97.38 271 ASP A O 1
ATOM 2146 N N . LYS A 1 272 ? 17.726 -6.360 -19.738 1.00 97.94 272 LYS A N 1
ATOM 2147 C CA . LYS A 1 272 ? 16.823 -5.673 -20.665 1.00 97.94 272 LYS A CA 1
ATOM 2148 C C . LYS A 1 272 ? 15.989 -4.594 -19.966 1.00 97.94 272 LYS A C 1
ATOM 2150 O O . LYS A 1 272 ? 15.691 -3.570 -20.577 1.00 97.94 272 LYS A O 1
ATOM 2155 N N . LEU A 1 273 ? 15.592 -4.810 -18.710 1.00 97.81 273 LEU A N 1
ATOM 2156 C CA . LEU A 1 273 ? 14.916 -3.781 -17.920 1.00 97.81 273 LEU A CA 1
ATOM 2157 C C . LEU A 1 273 ? 15.856 -2.597 -17.645 1.00 97.81 273 LEU A C 1
ATOM 2159 O O . LEU A 1 273 ? 15.446 -1.452 -17.833 1.00 97.81 273 LEU A O 1
ATOM 2163 N N . ASP A 1 274 ? 17.111 -2.869 -17.289 1.00 96.56 274 ASP A N 1
ATOM 2164 C CA . ASP A 1 274 ? 18.145 -1.849 -17.080 1.00 96.56 274 ASP A CA 1
ATOM 2165 C C . ASP A 1 274 ? 18.374 -0.970 -18.323 1.00 96.56 274 ASP A C 1
ATOM 2167 O O . ASP A 1 274 ? 18.390 0.263 -18.253 1.00 96.56 274 ASP A O 1
ATOM 2171 N N . GLU A 1 275 ? 18.452 -1.601 -19.498 1.00 96.81 275 GLU A N 1
ATOM 2172 C CA . GLU A 1 275 ? 18.600 -0.926 -20.792 1.00 96.81 275 GLU A CA 1
ATOM 2173 C C . GLU A 1 275 ? 17.416 0.002 -21.118 1.00 96.81 275 GLU A C 1
ATOM 2175 O O . GLU A 1 275 ? 17.588 1.018 -21.799 1.00 96.81 275 GLU A O 1
ATOM 2180 N N . ILE A 1 276 ? 16.211 -0.329 -20.636 1.00 96.50 276 ILE A N 1
ATOM 2181 C CA . ILE A 1 276 ? 15.018 0.521 -20.757 1.00 96.50 276 ILE A CA 1
ATOM 2182 C C . ILE A 1 276 ? 15.096 1.699 -19.775 1.00 96.50 276 ILE A C 1
ATOM 2184 O O . ILE A 1 276 ? 14.796 2.833 -20.156 1.00 96.50 276 ILE A O 1
ATOM 2188 N N . ILE A 1 277 ? 15.502 1.444 -18.528 1.00 96.25 277 ILE A N 1
ATOM 2189 C CA . ILE A 1 277 ? 15.531 2.432 -17.440 1.00 96.25 277 ILE A CA 1
ATOM 2190 C C . ILE A 1 277 ? 16.606 3.489 -17.669 1.00 96.25 277 ILE A C 1
ATOM 2192 O O . ILE A 1 277 ? 16.327 4.683 -17.539 1.00 96.25 277 ILE A O 1
ATOM 2196 N N . THR A 1 278 ? 17.824 3.071 -18.015 1.00 94.88 278 THR A N 1
ATOM 2197 C CA . THR A 1 278 ? 19.020 3.923 -18.020 1.00 94.88 278 THR A CA 1
ATOM 2198 C C . THR A 1 278 ? 18.823 5.238 -18.797 1.00 94.88 278 THR A C 1
ATOM 2200 O O . THR A 1 278 ? 19.056 6.317 -18.239 1.00 94.88 278 THR A O 1
ATOM 2203 N N . PRO A 1 279 ? 18.315 5.246 -20.046 1.00 93.62 279 PRO A N 1
ATOM 2204 C CA . PRO A 1 279 ? 18.092 6.502 -20.763 1.00 93.62 279 PRO A CA 1
ATOM 2205 C C . PRO A 1 279 ? 17.026 7.403 -20.119 1.00 93.62 279 PRO A C 1
ATOM 2207 O O . PRO A 1 279 ? 17.129 8.629 -20.205 1.00 93.62 279 PRO A O 1
ATOM 2210 N N . MET A 1 280 ? 16.008 6.823 -19.481 1.00 93.25 280 MET A N 1
ATOM 2211 C CA . MET A 1 280 ? 14.906 7.563 -18.861 1.00 93.25 280 MET A CA 1
ATOM 2212 C C . MET A 1 280 ? 15.327 8.182 -17.530 1.00 93.25 280 MET A C 1
ATOM 2214 O O . MET A 1 280 ? 15.027 9.348 -17.273 1.00 93.25 280 MET A O 1
ATOM 2218 N N . ALA A 1 281 ? 16.049 7.420 -16.708 1.00 87.38 281 ALA A N 1
ATOM 2219 C CA . ALA A 1 281 ? 16.506 7.847 -15.393 1.00 87.38 281 ALA A CA 1
ATOM 2220 C C . ALA A 1 281 ? 17.598 8.921 -15.487 1.00 87.38 281 ALA A C 1
ATOM 2222 O O . ALA A 1 281 ? 17.486 9.963 -14.845 1.00 87.38 281 ALA A O 1
ATOM 2223 N N . TYR A 1 282 ? 18.617 8.706 -16.327 1.00 86.00 282 TYR A N 1
ATOM 2224 C CA . TYR A 1 282 ? 19.806 9.568 -16.346 1.00 86.00 282 TYR A CA 1
ATOM 2225 C C . TYR A 1 282 ? 19.754 10.667 -17.405 1.00 86.00 282 TYR A C 1
ATOM 2227 O O . TYR A 1 282 ? 20.256 11.765 -17.182 1.00 86.00 282 TYR A O 1
ATOM 2235 N N . ASN A 1 283 ? 19.112 10.404 -18.547 1.00 86.75 283 ASN A N 1
ATOM 2236 C CA . ASN A 1 283 ? 19.078 11.351 -19.666 1.00 86.75 283 ASN A CA 1
ATOM 2237 C C . ASN A 1 283 ? 17.690 11.959 -19.897 1.00 86.75 283 ASN A C 1
ATOM 2239 O O . ASN A 1 283 ? 17.531 12.787 -20.797 1.00 86.75 283 ASN A O 1
ATOM 2243 N N . SER A 1 284 ? 16.675 11.546 -19.121 1.00 87.12 284 SER A N 1
ATOM 2244 C CA . SER A 1 284 ? 15.267 11.912 -19.350 1.00 87.12 284 SER A CA 1
ATOM 2245 C C . SER A 1 284 ? 14.834 11.701 -20.810 1.00 87.12 284 SER A C 1
ATOM 2247 O O . SER A 1 284 ? 14.041 12.462 -21.374 1.00 87.12 284 SER A O 1
ATOM 2249 N N . SER A 1 285 ? 15.421 10.687 -21.444 1.00 88.31 285 SER A N 1
ATOM 2250 C CA . SER A 1 285 ? 15.200 10.317 -22.834 1.00 88.31 285 SER A CA 1
ATOM 2251 C C . SER A 1 285 ? 14.182 9.182 -22.888 1.00 88.31 285 SER A C 1
ATOM 2253 O O . SER A 1 285 ? 14.226 8.310 -22.022 1.00 88.31 285 SER A O 1
ATOM 2255 N N . PRO A 1 286 ? 13.295 9.136 -23.901 1.00 85.25 286 PRO A N 1
ATOM 2256 C CA . PRO A 1 286 ? 12.373 8.014 -24.078 1.00 85.25 286 PRO A CA 1
ATOM 2257 C C . PRO A 1 286 ? 13.087 6.656 -24.202 1.00 85.25 286 PRO A C 1
ATOM 2259 O O . PRO A 1 286 ? 12.478 5.629 -23.918 1.00 85.25 286 PRO A O 1
ATOM 2262 N N . GLY A 1 287 ? 14.377 6.650 -24.566 1.00 87.25 287 GLY A N 1
ATOM 2263 C CA . GLY A 1 287 ? 15.207 5.451 -24.517 1.00 87.25 287 GLY A CA 1
ATOM 2264 C C . GLY A 1 287 ? 14.660 4.330 -25.386 1.00 87.25 287 GLY A C 1
ATOM 2265 O O . GLY A 1 287 ? 14.393 4.546 -26.562 1.00 87.25 287 GLY A O 1
ATOM 2266 N N . ARG A 1 288 ? 14.518 3.152 -24.772 1.00 93.12 288 ARG A N 1
ATOM 2267 C CA . ARG A 1 288 ? 13.944 1.934 -25.360 1.00 93.12 288 ARG A CA 1
ATOM 2268 C C . ARG A 1 288 ? 12.600 1.582 -24.715 1.00 93.12 288 ARG A C 1
ATOM 2270 O O . ARG A 1 288 ? 12.236 0.413 -24.625 1.00 93.12 288 ARG A O 1
ATOM 2277 N N . TYR A 1 289 ? 11.869 2.572 -24.199 1.00 94.06 289 TYR A N 1
ATOM 2278 C CA . TYR A 1 289 ? 10.621 2.341 -23.465 1.00 94.06 289 TYR A CA 1
ATOM 2279 C C . TYR A 1 289 ? 9.554 1.604 -24.290 1.00 94.06 289 TYR A C 1
ATOM 2281 O O . TYR A 1 289 ? 8.743 0.861 -23.742 1.00 94.06 289 TYR A O 1
ATOM 2289 N N . GLU A 1 290 ? 9.575 1.733 -25.615 1.00 92.06 290 GLU A N 1
ATOM 2290 C CA . GLU A 1 290 ? 8.741 0.960 -26.537 1.00 92.06 290 GLU A CA 1
ATOM 2291 C C . GLU A 1 290 ? 8.951 -0.563 -26.448 1.00 92.06 290 GLU A C 1
ATOM 2293 O O . GLU A 1 290 ? 8.085 -1.322 -26.880 1.00 92.06 290 GLU A O 1
ATOM 2298 N N . GLU A 1 291 ? 10.058 -1.028 -25.864 1.00 94.56 291 GLU A N 1
ATOM 2299 C CA . GLU A 1 291 ? 10.332 -2.448 -25.631 1.00 94.56 291 GLU A CA 1
ATOM 2300 C C . GLU A 1 291 ? 9.738 -2.977 -24.321 1.00 94.56 291 GLU A C 1
ATOM 2302 O O . GLU A 1 291 ? 9.712 -4.191 -24.100 1.00 94.56 291 GLU A O 1
ATOM 2307 N N . PHE A 1 292 ? 9.227 -2.097 -23.455 1.00 95.62 292 PHE A N 1
ATOM 2308 C CA . PHE A 1 292 ? 8.636 -2.477 -22.173 1.00 95.62 292 PHE A CA 1
ATOM 2309 C C . PHE A 1 292 ? 7.472 -3.486 -22.301 1.00 95.62 292 PHE A C 1
ATOM 2311 O O . PHE A 1 292 ? 7.471 -4.476 -21.560 1.00 95.62 292 PHE A O 1
ATOM 2318 N N . PRO A 1 293 ? 6.518 -3.345 -23.249 1.00 95.50 293 PRO A N 1
ATOM 2319 C CA . PRO A 1 293 ? 5.473 -4.351 -23.453 1.00 95.50 293 PRO A CA 1
ATOM 2320 C C . PRO A 1 293 ? 6.031 -5.739 -23.805 1.00 95.50 293 PRO A C 1
ATOM 2322 O O . PRO A 1 293 ? 5.522 -6.756 -23.330 1.00 95.50 293 PRO A O 1
ATOM 2325 N N . GLU A 1 294 ? 7.092 -5.786 -24.612 1.00 95.69 294 GLU A N 1
ATOM 2326 C CA . GLU A 1 294 ? 7.733 -7.035 -25.026 1.00 95.69 294 GLU A CA 1
ATOM 2327 C C . GLU A 1 294 ? 8.484 -7.694 -23.864 1.00 95.69 294 GLU A C 1
ATOM 2329 O O . GLU A 1 294 ? 8.390 -8.907 -23.680 1.00 95.69 294 GLU A O 1
ATOM 2334 N N . LEU A 1 295 ? 9.166 -6.906 -23.027 1.00 97.88 295 LEU A N 1
ATOM 2335 C CA . LEU A 1 295 ? 9.764 -7.405 -21.788 1.00 97.88 295 LEU A CA 1
ATOM 2336 C C . LEU A 1 295 ? 8.703 -8.028 -20.864 1.00 97.88 295 LEU A C 1
ATOM 2338 O O . LEU A 1 295 ? 8.900 -9.139 -20.375 1.00 97.88 295 LEU A O 1
ATOM 2342 N N . CYS A 1 296 ? 7.557 -7.362 -20.672 1.00 97.94 296 CYS A N 1
ATOM 2343 C CA . CYS A 1 296 ? 6.456 -7.902 -19.865 1.00 97.94 296 CYS A CA 1
ATOM 2344 C C . CYS A 1 296 ? 5.971 -9.260 -20.392 1.00 97.94 296 CYS A C 1
ATOM 2346 O O . CYS A 1 296 ? 5.698 -10.175 -19.616 1.00 97.94 296 CYS A O 1
ATOM 2348 N N . ARG A 1 297 ? 5.857 -9.403 -21.719 1.00 97.69 297 ARG A N 1
ATOM 2349 C CA . ARG A 1 297 ? 5.471 -10.667 -22.358 1.00 97.69 297 ARG A CA 1
ATOM 2350 C C . ARG A 1 297 ? 6.503 -11.761 -22.091 1.00 97.69 297 ARG A C 1
ATOM 2352 O O . ARG A 1 297 ? 6.127 -12.853 -21.676 1.00 97.69 297 ARG A O 1
ATOM 2359 N N . LEU A 1 298 ? 7.784 -11.447 -22.271 1.00 98.25 298 LEU A N 1
ATOM 2360 C CA . LEU A 1 298 ? 8.886 -12.388 -22.090 1.00 98.25 298 LEU A CA 1
ATOM 2361 C C . LEU A 1 298 ? 8.969 -12.917 -20.648 1.00 98.25 298 LEU A C 1
ATOM 2363 O O . LEU A 1 298 ? 9.024 -14.129 -20.438 1.00 98.25 298 LEU A O 1
ATOM 2367 N N . VAL A 1 299 ? 8.909 -12.025 -19.653 1.00 98.50 299 VAL A N 1
ATOM 2368 C CA . VAL A 1 299 ? 8.917 -12.394 -18.226 1.00 98.50 299 VAL A CA 1
ATOM 2369 C C . VAL A 1 299 ? 7.730 -13.300 -17.888 1.00 98.50 299 VAL A C 1
ATOM 2371 O O . VAL A 1 299 ? 7.900 -14.337 -17.243 1.00 98.50 299 VAL A O 1
ATOM 2374 N N . ARG A 1 300 ? 6.533 -12.969 -18.383 1.00 98.38 300 ARG A N 1
ATOM 2375 C CA . ARG A 1 300 ? 5.325 -13.778 -18.179 1.00 98.38 300 ARG A CA 1
ATOM 2376 C C . ARG A 1 300 ? 5.430 -15.169 -18.799 1.00 98.38 300 ARG A C 1
ATOM 2378 O O . ARG A 1 300 ? 4.989 -16.148 -18.192 1.00 98.38 300 ARG A O 1
ATOM 2385 N N . ASP A 1 301 ? 5.999 -15.267 -19.996 1.00 98.31 301 ASP A N 1
ATOM 2386 C CA . ASP A 1 301 ? 6.192 -16.543 -20.683 1.00 98.31 301 ASP A CA 1
ATOM 2387 C C . ASP A 1 301 ? 7.164 -17.438 -19.895 1.00 98.31 301 ASP A C 1
ATOM 2389 O O . ASP A 1 301 ? 6.839 -18.599 -19.628 1.00 98.31 301 ASP A O 1
ATOM 2393 N N . PHE A 1 302 ? 8.289 -16.898 -19.412 1.00 98.25 302 PHE A N 1
ATOM 2394 C CA . PHE A 1 302 ? 9.215 -17.647 -18.553 1.00 98.25 302 PHE A CA 1
ATOM 2395 C C . PHE A 1 302 ? 8.594 -18.053 -17.218 1.00 98.25 302 PHE A C 1
ATOM 2397 O O . PHE A 1 302 ? 8.737 -19.201 -16.796 1.00 98.25 302 PHE A O 1
ATOM 2404 N N . ARG A 1 303 ? 7.822 -17.166 -16.585 1.00 97.00 303 ARG A N 1
ATOM 2405 C CA . ARG A 1 303 ? 7.098 -17.482 -15.350 1.00 97.00 303 ARG A CA 1
ATOM 2406 C C . ARG A 1 303 ? 6.109 -18.635 -15.529 1.00 97.00 303 ARG A C 1
ATOM 2408 O O . ARG A 1 303 ? 5.967 -19.478 -14.644 1.00 97.00 303 ARG A O 1
ATOM 2415 N N . ARG A 1 304 ? 5.403 -18.694 -16.662 1.00 96.44 304 ARG A N 1
ATOM 2416 C CA . ARG A 1 304 ? 4.487 -19.803 -16.989 1.00 96.44 304 ARG A CA 1
ATOM 2417 C C . ARG A 1 304 ? 5.240 -21.109 -17.224 1.00 96.44 304 ARG A C 1
ATOM 2419 O O . ARG A 1 304 ? 4.807 -22.145 -16.724 1.00 96.44 304 ARG A O 1
ATOM 2426 N N . GLN A 1 305 ? 6.361 -21.060 -17.942 1.00 95.38 305 GLN A N 1
ATOM 2427 C CA . GLN A 1 305 ? 7.216 -22.230 -18.159 1.00 95.38 305 GLN A CA 1
ATOM 2428 C C . GLN A 1 305 ? 7.756 -22.779 -16.834 1.00 95.38 305 GLN A C 1
ATOM 2430 O O . GLN A 1 305 ? 7.696 -23.986 -16.595 1.00 95.38 305 GLN A O 1
ATOM 2435 N N . GLU A 1 306 ? 8.230 -21.905 -15.944 1.00 93.25 306 GLU A N 1
ATOM 2436 C CA . GLU A 1 306 ? 8.748 -22.319 -14.641 1.00 93.25 306 GLU A CA 1
ATOM 2437 C C . GLU A 1 306 ? 7.645 -22.910 -13.760 1.00 93.25 306 GLU A C 1
ATOM 2439 O O . GLU A 1 306 ? 7.831 -23.969 -13.162 1.00 93.25 306 GLU A O 1
ATOM 2444 N N . GLN A 1 307 ? 6.446 -22.322 -13.770 1.00 90.44 307 GLN A N 1
ATOM 2445 C CA . GLN A 1 307 ? 5.306 -22.889 -13.053 1.00 90.44 307 GLN A CA 1
ATOM 2446 C C . GLN A 1 307 ? 4.968 -24.308 -13.535 1.00 90.44 307 GLN A C 1
ATOM 2448 O O . GLN A 1 307 ? 4.721 -25.191 -12.714 1.00 90.44 307 GLN A O 1
ATOM 2453 N N . GLN A 1 308 ? 4.997 -24.560 -14.847 1.00 90.69 308 GLN A N 1
ATOM 2454 C CA . GLN A 1 308 ? 4.776 -25.902 -15.400 1.00 90.69 308 GLN A CA 1
ATOM 2455 C C . GLN A 1 308 ? 5.868 -26.890 -14.966 1.00 90.69 308 GLN A C 1
ATOM 2457 O O . GLN A 1 308 ? 5.566 -28.039 -14.642 1.00 90.69 308 GLN A O 1
ATOM 2462 N N . ARG A 1 309 ? 7.134 -26.456 -14.900 1.00 87.56 309 ARG A N 1
ATOM 2463 C CA . ARG A 1 309 ? 8.239 -27.288 -14.391 1.00 87.56 309 ARG A CA 1
ATOM 2464 C C . ARG A 1 309 ? 8.061 -27.642 -12.918 1.00 87.56 309 ARG A C 1
ATOM 2466 O O . ARG A 1 309 ? 8.311 -28.788 -12.545 1.00 87.56 309 ARG A O 1
ATOM 2473 N N . VAL A 1 310 ? 7.617 -26.685 -12.102 1.00 82.56 310 VAL A N 1
ATOM 2474 C CA . VAL A 1 310 ? 7.379 -26.887 -10.668 1.00 82.56 310 VAL A CA 1
ATOM 2475 C C . VAL A 1 310 ? 6.181 -27.797 -10.420 1.00 82.56 310 VAL A C 1
ATOM 2477 O O . VAL A 1 310 ? 6.263 -28.651 -9.553 1.00 82.56 310 VAL A O 1
ATOM 2480 N N . VAL A 1 311 ? 5.091 -27.701 -11.186 1.00 76.50 311 VAL A N 1
ATOM 2481 C CA . VAL A 1 311 ? 3.958 -28.642 -11.043 1.00 76.50 311 VAL A CA 1
ATOM 2482 C C . VAL A 1 311 ? 4.403 -30.093 -11.276 1.00 76.50 311 VAL A C 1
ATOM 2484 O O . VAL A 1 311 ? 3.945 -31.002 -10.588 1.00 76.50 311 VAL A O 1
ATOM 2487 N N . ASN A 1 312 ? 5.355 -30.303 -12.185 1.00 64.44 312 ASN A N 1
ATOM 2488 C CA . ASN A 1 312 ? 5.865 -31.627 -12.534 1.00 64.44 312 ASN A CA 1
ATOM 2489 C C . ASN A 1 312 ? 6.922 -32.179 -11.558 1.00 64.44 312 ASN A C 1
ATOM 2491 O O . ASN A 1 312 ? 7.337 -33.329 -11.696 1.00 64.44 312 ASN A O 1
ATOM 2495 N N . ARG A 1 313 ? 7.380 -31.394 -10.576 1.00 64.88 313 ARG A N 1
ATOM 2496 C CA . ARG A 1 313 ? 8.388 -31.807 -9.589 1.00 64.88 313 ARG A CA 1
ATOM 2497 C C . ARG A 1 313 ? 7.871 -31.517 -8.181 1.00 64.88 313 ARG A C 1
ATOM 2499 O O . ARG A 1 313 ? 7.437 -30.413 -7.888 1.00 64.88 313 ARG A O 1
ATOM 2506 N N . HIS A 1 314 ? 7.942 -32.487 -7.270 1.00 54.12 314 HIS A N 1
ATOM 2507 C CA . HIS A 1 314 ? 7.701 -32.234 -5.843 1.00 54.12 314 HIS A CA 1
ATOM 2508 C C . HIS A 1 314 ? 8.833 -31.356 -5.282 1.00 54.12 314 HIS A C 1
ATOM 2510 O O . HIS A 1 314 ? 9.770 -31.853 -4.667 1.00 54.12 314 HIS A O 1
ATOM 2516 N N . PHE A 1 315 ? 8.793 -30.052 -5.549 1.00 52.44 315 PHE A N 1
ATOM 2517 C CA . PHE A 1 315 ? 9.746 -29.111 -4.983 1.00 52.44 315 PHE A CA 1
ATOM 2518 C C . PHE A 1 315 ? 9.332 -28.672 -3.586 1.00 52.44 315 PHE A C 1
ATOM 2520 O O . PHE A 1 315 ? 8.142 -28.507 -3.281 1.00 52.44 315 PHE A O 1
ATOM 2527 N N . GLY A 1 316 ? 10.372 -28.499 -2.767 1.00 52.84 316 GLY A N 1
ATOM 2528 C CA . GLY A 1 316 ? 10.318 -27.932 -1.432 1.00 52.84 316 GLY A CA 1
ATOM 2529 C C . GLY A 1 316 ? 9.594 -26.594 -1.427 1.00 52.84 316 GLY A C 1
ATOM 2530 O O . GLY A 1 316 ? 9.571 -25.859 -2.412 1.00 52.84 316 GLY A O 1
ATOM 2531 N N . THR A 1 317 ? 8.925 -26.344 -0.312 1.00 52.81 317 THR A N 1
ATOM 2532 C CA . THR A 1 317 ? 8.056 -25.200 -0.083 1.00 52.81 317 THR A CA 1
ATOM 2533 C C . THR A 1 317 ? 8.831 -23.901 -0.251 1.00 52.81 317 THR A C 1
ATOM 2535 O O . THR A 1 317 ? 9.596 -23.537 0.644 1.00 52.81 317 THR A O 1
ATOM 2538 N N . ASP A 1 318 ? 8.580 -23.174 -1.342 1.00 58.00 318 ASP A N 1
ATOM 2539 C CA . ASP A 1 318 ? 8.749 -21.727 -1.299 1.00 58.00 318 ASP A CA 1
ATOM 2540 C C . ASP A 1 318 ? 8.040 -21.215 -0.050 1.00 58.00 318 ASP A C 1
ATOM 2542 O O . ASP A 1 318 ? 6.946 -21.655 0.318 1.00 58.00 318 ASP A O 1
ATOM 2546 N N . TYR A 1 319 ? 8.797 -20.420 0.678 1.00 57.28 319 TYR A N 1
ATOM 2547 C CA . TYR A 1 319 ? 8.680 -20.142 2.093 1.00 57.28 319 TYR A CA 1
ATOM 2548 C C . TYR A 1 319 ? 7.242 -19.977 2.605 1.00 57.28 319 TYR A C 1
ATOM 2550 O O . TYR A 1 319 ? 6.621 -18.925 2.468 1.00 57.28 319 TYR A O 1
ATOM 2558 N N . ARG A 1 320 ? 6.737 -20.992 3.319 1.00 53.47 320 ARG A N 1
ATOM 2559 C CA . ARG A 1 320 ? 5.525 -20.854 4.149 1.00 53.47 320 ARG A CA 1
ATOM 2560 C C . ARG A 1 320 ? 5.738 -19.930 5.357 1.00 53.47 320 ARG A C 1
ATOM 2562 O O . ARG A 1 320 ? 4.758 -19.596 6.014 1.00 53.47 320 ARG A O 1
ATOM 2569 N N . GLY A 1 321 ? 6.975 -19.528 5.660 1.00 50.06 321 GLY A N 1
ATOM 2570 C CA . GLY A 1 321 ? 7.314 -18.700 6.822 1.00 50.06 321 GLY A CA 1
ATOM 2571 C C . GLY A 1 321 ? 6.778 -17.263 6.764 1.00 50.06 321 GLY A C 1
ATOM 2572 O O . GLY A 1 321 ? 6.762 -16.584 7.781 1.00 50.06 321 GLY A O 1
ATOM 2573 N N . THR A 1 322 ? 6.256 -16.794 5.627 1.00 47.47 322 THR A N 1
ATOM 2574 C CA . THR A 1 322 ? 5.516 -15.517 5.580 1.00 47.47 322 THR A CA 1
ATOM 2575 C C . THR A 1 322 ? 4.007 -15.673 5.690 1.00 47.47 322 THR A C 1
ATOM 2577 O O . THR A 1 322 ? 3.304 -14.669 5.810 1.00 47.47 322 THR A O 1
ATOM 2580 N N . GLN A 1 323 ? 3.489 -16.907 5.730 1.00 54.94 323 GLN A N 1
ATOM 2581 C CA . GLN A 1 323 ? 2.100 -17.117 6.120 1.00 54.94 323 GLN A CA 1
ATOM 2582 C C . GLN A 1 323 ? 1.937 -16.709 7.598 1.00 54.94 323 GLN A C 1
ATOM 2584 O O . GLN A 1 323 ? 2.733 -17.141 8.442 1.00 54.94 323 GLN A O 1
ATOM 2589 N N . PRO A 1 324 ? 0.925 -15.887 7.934 1.00 49.28 324 PRO A N 1
ATOM 2590 C CA . PRO A 1 324 ? 0.632 -15.502 9.310 1.00 49.28 324 PRO A CA 1
ATOM 2591 C C . PRO A 1 324 ? 0.640 -16.700 10.266 1.00 49.28 324 PRO A C 1
ATOM 2593 O O . PRO A 1 324 ? 0.025 -17.727 9.985 1.00 49.28 324 PRO A O 1
ATOM 2596 N N . GLY A 1 325 ? 1.336 -16.564 11.399 1.00 51.69 325 GLY A N 1
ATOM 2597 C CA . GLY A 1 325 ? 1.372 -17.573 12.462 1.00 51.69 325 GLY A CA 1
ATOM 2598 C C . GLY A 1 325 ? 2.326 -18.758 12.259 1.00 51.69 325 GLY A C 1
ATOM 2599 O O . GLY A 1 325 ? 2.382 -19.610 13.139 1.00 51.69 325 GLY A O 1
ATOM 2600 N N . LYS A 1 326 ? 3.085 -18.836 11.153 1.00 55.56 326 LYS A N 1
ATOM 2601 C CA . LYS A 1 326 ? 4.045 -19.938 10.918 1.00 55.56 326 LYS A CA 1
ATOM 2602 C C . LYS A 1 326 ? 5.494 -19.637 11.290 1.00 55.56 326 LYS A C 1
ATOM 2604 O O . LYS A 1 326 ? 6.302 -20.561 11.301 1.00 55.56 326 LYS A O 1
ATOM 2609 N N . TYR A 1 327 ? 5.819 -18.385 11.593 1.00 54.84 327 TYR A N 1
ATOM 2610 C CA . TYR A 1 327 ? 7.185 -17.972 11.894 1.00 54.84 327 TYR A CA 1
ATOM 2611 C C . TYR A 1 327 ? 7.281 -17.333 13.278 1.00 54.84 327 TYR A C 1
ATOM 2613 O O . TYR A 1 327 ? 6.594 -16.354 13.570 1.00 54.84 327 TYR A O 1
ATOM 2621 N N . ASP A 1 328 ? 8.122 -17.931 14.119 1.00 55.59 328 ASP A N 1
ATOM 2622 C CA . ASP A 1 328 ? 8.399 -17.513 15.490 1.00 55.59 328 ASP A CA 1
ATOM 2623 C C . ASP A 1 328 ? 9.585 -16.542 15.492 1.00 55.59 328 ASP A C 1
ATOM 2625 O O . ASP A 1 328 ? 10.749 -16.946 15.512 1.00 55.59 328 ASP A O 1
ATOM 2629 N N . TRP A 1 329 ? 9.274 -15.247 15.438 1.00 49.84 329 TRP A N 1
ATOM 2630 C CA . TRP A 1 329 ? 10.266 -14.174 15.402 1.00 49.84 329 TRP A CA 1
ATOM 2631 C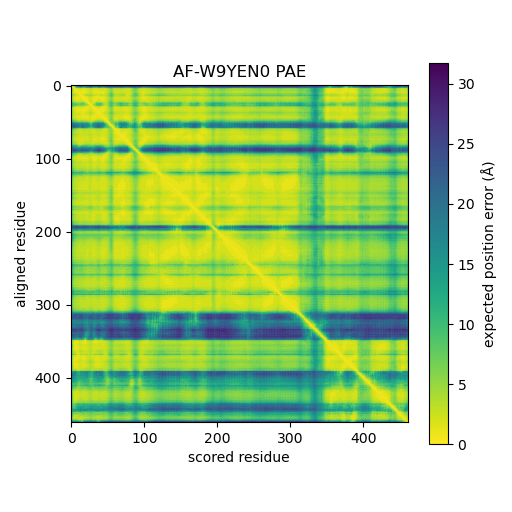 C . TRP A 1 329 ? 11.155 -14.137 16.645 1.00 49.84 329 TRP A C 1
ATOM 2633 O O . TRP A 1 329 ? 12.308 -13.730 16.542 1.00 49.84 329 TRP A O 1
ATOM 2643 N N . SER A 1 330 ? 10.683 -14.647 17.790 1.00 48.78 330 SER A N 1
ATOM 2644 C CA . SER A 1 330 ? 11.480 -14.709 19.024 1.00 48.78 330 SER A CA 1
ATOM 2645 C C . SER A 1 330 ? 12.769 -15.532 18.886 1.00 48.78 330 SER A C 1
ATOM 2647 O O . SER A 1 330 ? 13.654 -15.450 19.737 1.00 48.78 330 SER A O 1
ATOM 2649 N N . ARG A 1 331 ? 12.897 -16.312 17.805 1.00 47.03 331 ARG A N 1
ATOM 2650 C CA . ARG A 1 331 ? 14.056 -17.160 17.514 1.00 47.03 331 ARG A CA 1
ATOM 2651 C C . ARG A 1 331 ? 15.106 -16.513 16.619 1.00 47.03 331 ARG A C 1
ATOM 2653 O O . ARG A 1 331 ? 16.132 -17.150 16.391 1.00 47.03 331 ARG A O 1
ATOM 2660 N N . ILE A 1 332 ? 14.884 -15.299 16.115 1.00 49.09 332 ILE A N 1
ATOM 2661 C CA . 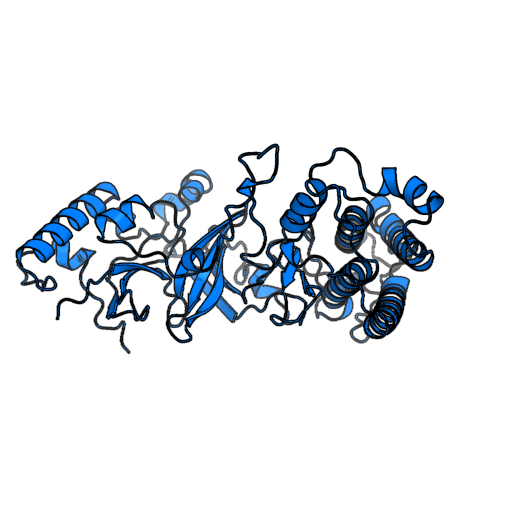ILE A 1 332 ? 15.885 -14.623 15.288 1.00 49.09 332 ILE A CA 1
ATOM 2662 C C . ILE A 1 332 ? 16.930 -13.920 16.175 1.00 49.09 332 ILE A C 1
ATOM 2664 O O . ILE A 1 332 ? 16.576 -13.035 16.961 1.00 49.09 332 ILE A O 1
ATOM 2668 N N . PRO A 1 333 ? 18.228 -14.261 16.060 1.00 37.41 333 PRO A N 1
ATOM 2669 C CA . PRO A 1 333 ? 19.296 -13.551 16.757 1.00 37.41 333 PRO A CA 1
ATOM 2670 C C . PRO A 1 333 ? 19.490 -12.139 16.180 1.00 37.41 333 PRO A C 1
ATOM 2672 O O . PRO A 1 333 ? 19.672 -11.995 14.977 1.00 37.41 333 PRO A O 1
ATOM 2675 N N . GLY A 1 334 ? 19.534 -11.107 17.033 1.00 46.03 334 GLY A N 1
ATOM 2676 C CA . GLY A 1 334 ? 19.906 -9.739 16.621 1.00 46.03 334 GLY A CA 1
ATOM 2677 C C . GLY A 1 334 ? 18.772 -8.709 16.557 1.00 46.03 334 GLY A C 1
ATOM 2678 O O . GLY A 1 334 ? 18.983 -7.636 16.004 1.00 46.03 334 GLY A O 1
ATOM 2679 N N . PHE A 1 335 ? 17.611 -9.018 17.147 1.00 40.81 335 PHE A N 1
ATOM 2680 C CA . PHE A 1 335 ? 16.386 -8.205 17.175 1.00 40.81 335 PHE A CA 1
ATOM 2681 C C . PHE A 1 335 ? 16.625 -6.680 17.196 1.00 40.81 335 PHE A C 1
ATOM 2683 O O . PHE A 1 335 ? 16.910 -6.078 18.235 1.00 40.81 335 PHE A O 1
ATOM 2690 N N . VAL A 1 336 ? 16.474 -6.038 16.034 1.00 41.00 336 VAL A N 1
ATOM 2691 C CA . VAL A 1 336 ? 16.471 -4.578 15.918 1.00 41.00 336 VAL A CA 1
ATOM 2692 C C . VAL A 1 336 ? 15.079 -4.094 16.322 1.00 41.00 336 VAL A C 1
ATOM 2694 O O . VAL A 1 336 ? 14.087 -4.417 15.675 1.00 41.00 336 VAL A O 1
ATOM 2697 N N . SER A 1 337 ? 15.004 -3.293 17.388 1.00 40.91 337 SER A N 1
ATOM 2698 C CA . SER A 1 337 ? 13.778 -2.768 18.030 1.00 40.91 337 SER A CA 1
ATOM 2699 C C . SER A 1 337 ? 12.824 -1.954 17.120 1.00 40.91 337 SER A C 1
ATOM 2701 O O . SER A 1 337 ? 11.849 -1.395 17.620 1.00 40.91 337 SER A O 1
ATOM 2703 N N . ALA A 1 338 ? 13.091 -1.831 15.816 1.00 41.81 338 ALA A N 1
ATOM 2704 C CA . ALA A 1 338 ? 12.397 -0.924 14.900 1.00 41.81 338 ALA A CA 1
ATOM 2705 C C . ALA A 1 338 ? 11.514 -1.618 13.843 1.00 41.81 338 ALA A C 1
ATOM 2707 O O . ALA A 1 338 ? 10.895 -0.927 13.036 1.00 41.81 338 ALA A O 1
ATOM 2708 N N . MET A 1 339 ? 11.449 -2.955 13.809 1.00 47.19 339 MET A N 1
ATOM 2709 C CA . MET A 1 339 ? 10.616 -3.661 12.827 1.00 47.19 339 MET A CA 1
ATOM 2710 C C . MET A 1 339 ? 9.135 -3.704 13.221 1.00 47.19 339 MET A C 1
ATOM 2712 O O . MET A 1 339 ? 8.788 -3.787 14.398 1.00 47.19 339 MET A O 1
ATOM 2716 N N . GLU A 1 340 ? 8.275 -3.623 12.198 1.00 50.06 340 GLU A N 1
ATOM 2717 C CA . GLU A 1 340 ? 6.810 -3.618 12.285 1.00 50.06 340 GLU A CA 1
ATOM 2718 C C . GLU A 1 340 ? 6.287 -4.684 13.272 1.00 50.06 340 GLU A C 1
ATOM 2720 O O . GLU A 1 340 ? 6.691 -5.848 13.180 1.00 50.06 340 GLU A O 1
ATOM 2725 N N . PRO A 1 341 ? 5.385 -4.328 14.209 1.00 43.69 341 PRO A N 1
ATOM 2726 C CA . PRO A 1 341 ? 4.953 -5.238 15.263 1.00 43.69 341 PRO A CA 1
ATOM 2727 C C . PRO A 1 341 ? 4.287 -6.510 14.711 1.00 43.69 341 PRO A C 1
ATOM 2729 O O . PRO A 1 341 ? 3.497 -6.481 13.760 1.00 43.69 341 PRO A O 1
ATOM 2732 N N . GLU A 1 342 ? 4.618 -7.633 15.353 1.00 45.22 342 GLU A N 1
ATOM 2733 C CA . GLU A 1 342 ? 4.230 -9.011 15.035 1.00 45.22 342 GLU A CA 1
ATOM 2734 C C . GLU A 1 342 ? 2.827 -9.182 14.430 1.00 45.22 342 GLU A C 1
ATOM 2736 O O . GLU A 1 342 ? 1.823 -8.749 14.995 1.00 45.22 342 GLU A O 1
ATOM 2741 N N . ILE A 1 343 ? 2.722 -9.972 13.353 1.00 46.66 343 ILE A N 1
ATOM 2742 C CA . ILE A 1 343 ? 1.503 -10.749 13.068 1.00 46.66 343 ILE A CA 1
ATOM 2743 C C . ILE A 1 343 ? 1.547 -12.010 13.941 1.00 46.66 343 ILE A C 1
ATOM 2745 O O . ILE A 1 343 ? 1.864 -13.094 13.450 1.00 46.66 343 ILE A O 1
ATOM 2749 N N . ALA A 1 344 ? 1.310 -11.871 15.243 1.00 39.72 344 ALA A N 1
ATOM 2750 C CA . ALA A 1 344 ? 1.281 -13.024 16.134 1.00 39.72 344 ALA A CA 1
ATOM 2751 C C . ALA A 1 344 ? 0.015 -13.884 15.916 1.00 39.72 344 ALA A C 1
ATOM 2753 O O . ALA A 1 344 ? -0.993 -13.465 15.340 1.00 39.72 344 ALA A O 1
ATOM 2754 N N . VAL A 1 345 ? 0.147 -15.144 16.321 1.00 47.66 345 VAL A N 1
ATOM 2755 C CA . VAL A 1 345 ? -0.764 -16.285 16.146 1.00 47.66 345 VAL A CA 1
ATOM 2756 C C . VAL A 1 345 ? -2.212 -15.949 16.542 1.00 47.66 345 VAL A C 1
ATOM 2758 O O . VAL A 1 345 ? -2.422 -15.161 17.455 1.00 47.66 345 VAL A O 1
ATOM 2761 N N . GLU A 1 346 ? -3.175 -16.545 15.821 1.00 45.62 346 GLU A N 1
ATOM 2762 C CA . GLU A 1 346 ? -4.659 -16.602 15.924 1.00 45.62 346 GLU A CA 1
ATOM 2763 C C . GLU A 1 346 ? -5.428 -15.663 16.888 1.00 45.62 346 GLU A C 1
ATOM 2765 O O . GLU A 1 346 ? -6.463 -15.121 16.494 1.00 45.62 346 GLU A O 1
ATOM 2770 N N . HIS A 1 347 ? -4.939 -15.407 18.100 1.00 46.69 347 HIS A N 1
ATOM 2771 C CA . HIS A 1 347 ? -5.483 -14.450 19.067 1.00 46.69 347 HIS A CA 1
ATOM 2772 C C . HIS A 1 347 ? -5.220 -12.972 18.719 1.00 46.69 347 HIS A C 1
ATOM 2774 O O . HIS A 1 347 ? -6.022 -12.122 19.091 1.00 46.69 347 HIS A O 1
ATOM 2780 N N . VAL A 1 348 ? -4.171 -12.646 17.950 1.00 59.91 348 VAL A N 1
ATOM 2781 C CA . VAL A 1 348 ? -3.823 -11.244 17.586 1.00 59.91 348 VAL A CA 1
ATOM 2782 C C . VAL A 1 348 ? -4.600 -10.736 16.360 1.00 59.91 348 VAL A C 1
ATOM 2784 O O . VAL A 1 348 ? -4.441 -9.605 15.904 1.00 59.91 348 VAL A O 1
ATOM 2787 N N . ASN A 1 349 ? -5.496 -11.566 15.823 1.00 73.88 349 ASN A N 1
ATOM 2788 C CA . ASN A 1 349 ? -6.317 -11.227 14.662 1.00 73.88 349 ASN A CA 1
ATOM 2789 C C . ASN A 1 349 ? -7.814 -11.081 14.991 1.00 73.88 349 ASN A C 1
ATOM 2791 O O . ASN A 1 349 ? -8.652 -11.167 14.083 1.00 73.88 349 ASN A O 1
ATOM 2795 N N . GLN A 1 350 ? -8.140 -10.907 16.273 1.00 89.81 350 GLN A N 1
ATOM 2796 C CA . GLN A 1 350 ? -9.469 -10.548 16.766 1.00 89.81 350 GLN A CA 1
ATOM 2797 C C . GLN A 1 350 ? -9.523 -9.054 17.107 1.00 89.81 350 GLN A C 1
ATOM 2799 O O . GLN A 1 350 ? -8.472 -8.454 17.334 1.00 89.81 350 GLN A O 1
ATOM 2804 N N . PRO A 1 351 ? -10.716 -8.438 17.152 1.00 95.19 351 PRO A N 1
ATOM 2805 C CA . PRO A 1 351 ? -10.848 -7.054 17.575 1.00 95.19 351 PRO A CA 1
ATOM 2806 C C . PRO A 1 351 ? -10.195 -6.828 18.938 1.00 95.19 351 PRO A C 1
ATOM 2808 O O . PRO A 1 351 ? -10.303 -7.674 19.825 1.00 95.19 351 PRO A O 1
ATOM 2811 N N . GLN A 1 352 ? -9.539 -5.685 19.117 1.00 94.94 352 GLN A N 1
ATOM 2812 C CA . GLN A 1 352 ? -8.976 -5.319 20.409 1.00 94.94 352 GLN A CA 1
ATOM 2813 C C . GLN A 1 352 ? -10.110 -4.909 21.352 1.00 94.94 352 GLN A C 1
ATOM 2815 O O . GLN A 1 352 ? -10.845 -3.953 21.088 1.00 94.94 352 GLN A O 1
ATOM 2820 N N . LEU A 1 353 ? -10.260 -5.665 22.440 1.00 95.56 353 LEU A N 1
ATOM 2821 C CA . LEU A 1 353 ? -11.339 -5.516 23.408 1.00 95.56 353 LEU A CA 1
ATOM 2822 C C . LEU A 1 353 ? -10.791 -5.166 24.792 1.00 95.56 353 LEU A C 1
ATOM 2824 O O . LEU A 1 353 ? -9.800 -5.738 25.238 1.00 95.56 353 LEU A O 1
ATOM 2828 N N . TYR A 1 354 ? -11.501 -4.293 25.499 1.00 95.88 354 TYR A N 1
ATOM 2829 C CA . TYR A 1 354 ? -11.120 -3.768 26.808 1.00 95.88 354 TYR A CA 1
ATOM 2830 C C . TYR A 1 354 ? -12.184 -4.080 27.859 1.00 95.88 354 TYR A C 1
ATOM 2832 O O . TYR A 1 354 ? -13.378 -4.193 27.558 1.00 95.88 354 TYR A O 1
ATOM 2840 N N . GLY A 1 355 ? -11.752 -4.251 29.107 1.00 95.00 355 GLY A N 1
ATOM 2841 C CA . GLY A 1 355 ? -12.624 -4.516 30.246 1.00 95.00 355 GLY A CA 1
ATOM 2842 C C . GLY A 1 355 ? -13.412 -3.298 30.723 1.00 95.00 355 GLY A C 1
ATOM 2843 O O . GLY A 1 355 ? -14.436 -3.480 31.379 1.00 95.00 355 GLY A O 1
ATOM 2844 N N . SER A 1 356 ? -12.968 -2.085 30.394 1.00 95.06 356 SER A N 1
ATOM 2845 C CA . SER A 1 356 ? -13.632 -0.836 30.774 1.00 95.06 356 SER A CA 1
ATOM 2846 C C . SER A 1 356 ? -13.412 0.271 29.735 1.00 95.06 356 SER A C 1
ATOM 2848 O O . SER A 1 356 ? -12.530 0.163 28.877 1.00 95.06 356 SER A O 1
ATOM 2850 N N . ARG A 1 357 ? -14.197 1.354 29.808 1.00 94.94 357 ARG A N 1
ATOM 2851 C CA . ARG A 1 357 ? -13.981 2.545 28.968 1.00 94.94 357 ARG A CA 1
ATOM 2852 C C . ARG A 1 357 ? -12.681 3.233 29.332 1.00 94.94 357 ARG A C 1
ATOM 2854 O O . ARG A 1 357 ? -11.961 3.677 28.445 1.00 94.94 357 ARG A O 1
ATOM 2861 N N . GLN A 1 358 ? -12.383 3.318 30.628 1.00 94.56 358 GLN A N 1
ATOM 2862 C CA . GLN A 1 358 ? -11.142 3.915 31.109 1.00 94.56 358 GLN A CA 1
ATOM 2863 C C . GLN A 1 358 ? -9.919 3.214 30.506 1.00 94.56 358 GLN A C 1
ATOM 2865 O O . GLN A 1 358 ? -9.017 3.884 30.013 1.00 94.56 358 GLN A O 1
ATOM 2870 N N . GLU A 1 359 ? -9.905 1.879 30.518 1.00 94.94 359 GLU A N 1
ATOM 2871 C CA . GLU A 1 359 ? -8.823 1.081 29.939 1.00 94.94 359 GLU A CA 1
ATOM 2872 C C . GLU A 1 359 ? -8.693 1.334 28.432 1.00 94.94 359 GLU A C 1
ATOM 2874 O O . GLU A 1 359 ? -7.603 1.655 27.962 1.00 94.94 359 GLU A O 1
ATOM 2879 N N . LEU A 1 360 ? -9.812 1.289 27.692 1.00 95.31 360 LEU A N 1
ATOM 2880 C CA . LEU A 1 360 ? -9.839 1.607 26.262 1.00 95.31 360 LEU A CA 1
ATOM 2881 C C . LEU A 1 360 ? -9.220 2.977 25.995 1.00 95.31 360 LEU A C 1
ATOM 2883 O O . LEU A 1 360 ? -8.328 3.095 25.160 1.00 95.31 360 LEU A O 1
ATOM 2887 N N . LEU A 1 361 ? -9.672 4.010 26.707 1.00 93.19 361 LEU A N 1
ATOM 2888 C CA . LEU A 1 361 ? -9.198 5.374 26.506 1.00 93.19 361 LEU A CA 1
ATOM 2889 C C . LEU A 1 361 ? -7.701 5.483 26.788 1.00 93.19 361 LEU A C 1
ATOM 2891 O O . LEU A 1 361 ? -6.967 5.978 25.943 1.00 93.19 361 LEU A O 1
ATOM 2895 N N . LEU A 1 362 ? -7.212 4.956 27.911 1.00 89.31 362 LEU A N 1
ATOM 2896 C CA . LEU A 1 362 ? -5.782 4.998 28.233 1.00 89.31 362 LEU A CA 1
ATOM 2897 C C . LEU A 1 362 ? -4.908 4.337 27.153 1.00 89.31 362 LEU A C 1
ATOM 2899 O O . LEU A 1 362 ? -3.803 4.810 26.902 1.00 89.31 362 LEU A O 1
ATOM 2903 N N . CYS A 1 363 ? -5.411 3.299 26.481 1.00 89.31 363 CYS A N 1
ATOM 2904 C CA . CYS A 1 363 ? -4.690 2.590 25.422 1.00 89.31 363 CYS A CA 1
ATOM 2905 C C . CYS A 1 363 ? -4.895 3.153 24.005 1.00 89.31 363 CYS A C 1
ATOM 2907 O O . CYS A 1 363 ? -4.203 2.714 23.090 1.00 89.31 363 CYS A O 1
ATOM 2909 N N . SER A 1 364 ? -5.831 4.085 23.796 1.00 89.31 364 SER A N 1
ATOM 2910 C CA . SER A 1 364 ? -6.271 4.503 22.448 1.00 89.31 364 SER A CA 1
ATOM 2911 C C . SER A 1 364 ? -5.962 5.961 22.109 1.00 89.31 364 SER A C 1
ATOM 2913 O O . SER A 1 364 ? -6.484 6.484 21.125 1.00 89.31 364 SER A O 1
ATOM 2915 N N . ARG A 1 365 ? -5.130 6.634 22.915 1.00 85.12 365 ARG A N 1
ATOM 2916 C CA . ARG A 1 365 ? -4.817 8.064 22.753 1.00 85.12 365 ARG A CA 1
ATOM 2917 C C . ARG A 1 365 ? -4.265 8.408 21.368 1.00 85.12 365 ARG A C 1
ATOM 2919 O O . ARG A 1 365 ? -4.649 9.427 20.805 1.00 85.12 365 ARG A O 1
ATOM 2926 N N . ASP A 1 366 ? -3.434 7.531 20.814 1.00 81.19 366 ASP A N 1
ATOM 2927 C CA . ASP A 1 366 ? -2.743 7.761 19.539 1.00 81.19 366 ASP A CA 1
ATOM 2928 C C . ASP A 1 366 ? -3.462 7.126 18.335 1.00 81.19 366 ASP A C 1
ATOM 2930 O O . ASP A 1 366 ? -2.949 7.120 17.215 1.00 81.19 366 ASP A O 1
ATOM 2934 N N . VAL A 1 367 ? -4.665 6.576 18.536 1.00 85.56 367 VAL A N 1
ATOM 2935 C CA . VAL A 1 367 ? -5.436 5.953 17.456 1.00 85.56 367 VAL A CA 1
ATOM 2936 C C . VAL A 1 367 ? -6.102 7.034 16.604 1.00 85.56 367 VAL A C 1
ATOM 2938 O O . VAL A 1 367 ? -7.028 7.715 17.046 1.00 85.56 367 VAL A O 1
ATOM 2941 N N . ALA A 1 368 ? -5.676 7.153 15.344 1.00 83.56 368 ALA A N 1
ATOM 2942 C CA . ALA A 1 368 ? -6.226 8.119 14.397 1.00 83.56 368 ALA A CA 1
ATOM 2943 C C . ALA A 1 368 ? -7.725 7.897 14.114 1.00 83.56 368 ALA A C 1
ATOM 2945 O O . ALA A 1 368 ? -8.158 6.830 13.655 1.00 83.56 368 ALA A O 1
ATOM 2946 N N . GLY A 1 369 ? -8.508 8.951 14.343 1.00 85.06 369 GLY A N 1
ATOM 2947 C CA . GLY A 1 369 ? -9.953 8.978 14.150 1.00 85.06 369 GLY A CA 1
ATOM 2948 C C . GLY A 1 369 ? -10.437 9.164 12.703 1.00 85.06 369 GLY A C 1
ATOM 2949 O O . GLY A 1 369 ? -9.662 9.057 11.745 1.00 85.06 369 GLY A O 1
ATOM 2950 N N . PRO A 1 370 ? -11.748 9.373 12.508 1.00 89.50 370 PRO A N 1
ATOM 2951 C CA . PRO A 1 370 ? -12.766 9.312 13.555 1.00 89.50 370 PRO A CA 1
ATOM 2952 C C . PRO A 1 370 ? -13.047 7.888 14.015 1.00 89.50 370 PRO A C 1
ATOM 2954 O O . PRO A 1 370 ? -13.069 6.958 13.210 1.00 89.50 370 PRO A O 1
ATOM 2957 N N . TRP A 1 371 ? -13.269 7.726 15.316 1.00 93.62 371 TRP A N 1
ATOM 2958 C CA . TRP A 1 371 ? -13.735 6.478 15.915 1.00 93.62 371 TRP A CA 1
ATOM 2959 C C . TRP A 1 371 ? -14.659 6.734 17.110 1.00 93.62 371 TRP A C 1
ATOM 2961 O O . TRP A 1 371 ? -14.761 7.851 17.614 1.00 93.62 371 TRP A O 1
ATOM 2971 N N . ARG A 1 372 ? -15.387 5.700 17.537 1.00 94.94 372 ARG A N 1
ATOM 2972 C CA . ARG A 1 372 ? -16.369 5.725 18.632 1.00 94.94 372 ARG A CA 1
ATOM 2973 C C . ARG A 1 372 ? -16.179 4.510 19.538 1.00 94.94 372 ARG A C 1
ATOM 2975 O O . ARG A 1 372 ? -15.582 3.517 19.122 1.00 94.94 372 ARG A O 1
ATOM 2982 N N . ILE A 1 373 ? -16.706 4.571 20.760 1.00 96.19 373 ILE A N 1
ATOM 2983 C CA . ILE A 1 373 ? -16.697 3.432 21.691 1.00 96.19 373 ILE A CA 1
ATOM 2984 C C . ILE A 1 373 ? -17.877 2.512 21.366 1.00 96.19 373 ILE A C 1
ATOM 2986 O O . ILE A 1 373 ? -19.035 2.937 21.389 1.00 96.19 373 ILE A O 1
ATOM 2990 N N . ALA A 1 374 ? -17.582 1.247 21.077 1.00 97.00 374 ALA A N 1
ATOM 2991 C CA . ALA A 1 374 ? -18.565 0.190 20.877 1.00 97.00 374 ALA A CA 1
ATOM 2992 C C . ALA A 1 374 ? -18.638 -0.743 22.090 1.00 97.00 374 ALA A C 1
ATOM 2994 O O . ALA A 1 374 ? -17.620 -1.105 22.674 1.00 97.00 374 ALA A O 1
ATOM 2995 N N . HIS A 1 375 ? -19.855 -1.163 22.426 1.00 95.44 375 HIS A N 1
ATOM 2996 C CA . HIS A 1 375 ? -20.166 -2.219 23.389 1.00 95.44 375 HIS A CA 1
ATOM 2997 C C . HIS A 1 375 ? -20.237 -3.533 22.619 1.00 95.44 375 HIS A C 1
ATOM 2999 O O . HIS A 1 375 ? -21.018 -3.639 21.674 1.00 95.44 375 HIS A O 1
ATOM 3005 N N . ILE A 1 376 ? -19.431 -4.519 22.991 1.00 95.69 376 ILE A N 1
ATOM 3006 C CA . ILE A 1 376 ? -19.174 -5.713 22.183 1.00 95.69 376 ILE A CA 1
ATOM 3007 C C . ILE A 1 376 ? -19.417 -6.968 23.020 1.00 95.69 376 ILE A C 1
ATOM 3009 O O . ILE A 1 376 ? -18.970 -7.064 24.166 1.00 95.69 376 ILE A O 1
ATOM 3013 N N . ASP A 1 377 ? -20.115 -7.943 22.438 1.00 94.25 377 ASP A N 1
ATOM 3014 C CA . ASP A 1 377 ? -20.134 -9.309 22.959 1.00 94.25 377 ASP A CA 1
ATOM 3015 C C . ASP A 1 377 ? -18.811 -10.005 22.592 1.00 94.25 377 ASP A C 1
ATOM 3017 O O . ASP A 1 377 ? -18.591 -10.294 21.413 1.00 94.25 377 ASP A O 1
ATOM 3021 N N . PRO A 1 378 ? -17.928 -10.316 23.560 1.00 93.25 378 PRO A N 1
ATOM 3022 C CA . PRO A 1 378 ? -16.609 -10.879 23.272 1.00 93.25 378 PRO A CA 1
ATOM 3023 C C . PRO A 1 378 ? -16.650 -12.292 22.677 1.00 93.25 378 PRO A C 1
ATOM 3025 O O . PRO A 1 378 ? -15.626 -12.783 22.216 1.00 93.25 378 PRO A O 1
ATOM 3028 N N . ARG A 1 379 ? -17.799 -12.981 22.707 1.00 91.75 379 ARG A N 1
ATOM 3029 C CA . ARG A 1 379 ? -17.928 -14.328 22.125 1.00 91.75 379 ARG A CA 1
ATOM 3030 C C . ARG A 1 379 ? -18.202 -14.287 20.631 1.00 91.75 379 ARG A C 1
ATOM 3032 O O . ARG A 1 379 ? -17.749 -15.159 19.900 1.00 91.75 379 ARG A O 1
ATOM 3039 N N . THR A 1 380 ? -18.984 -13.305 20.199 1.00 92.56 380 THR A N 1
ATOM 3040 C CA . THR A 1 380 ? -19.489 -13.206 18.824 1.00 92.56 380 THR A CA 1
ATOM 3041 C C . THR A 1 380 ? -18.896 -12.025 18.062 1.00 92.56 380 THR A C 1
ATOM 3043 O O . THR A 1 380 ? -19.069 -11.937 16.851 1.00 92.56 380 THR A O 1
ATOM 3046 N N . ASN A 1 381 ? -18.210 -11.111 18.758 1.00 93.38 381 ASN A N 1
ATOM 3047 C CA . ASN A 1 381 ? -17.816 -9.787 18.275 1.00 93.38 381 ASN A CA 1
ATOM 3048 C C . ASN A 1 381 ? -19.000 -8.932 17.789 1.00 93.38 381 ASN A C 1
ATOM 3050 O O . ASN A 1 381 ? -18.813 -7.963 17.052 1.00 93.38 381 ASN A O 1
ATOM 3054 N N . ALA A 1 382 ? -20.227 -9.260 18.208 1.00 94.00 382 ALA A N 1
ATOM 3055 C CA . ALA A 1 382 ? -21.404 -8.483 17.857 1.00 94.00 382 ALA A CA 1
ATOM 3056 C C . ALA A 1 382 ? -21.387 -7.128 18.576 1.00 94.00 382 ALA A C 1
ATOM 3058 O O . ALA A 1 382 ? -21.225 -7.059 19.797 1.00 94.00 382 ALA A O 1
ATOM 3059 N N . VAL A 1 383 ? -21.606 -6.048 17.821 1.00 95.06 383 VAL A N 1
ATOM 3060 C CA . VAL A 1 383 ? -21.741 -4.700 18.382 1.00 95.06 383 VAL A CA 1
ATOM 3061 C C . VAL A 1 383 ? -23.143 -4.533 18.967 1.00 95.06 383 VAL A C 1
ATOM 3063 O O . VAL A 1 383 ? -24.139 -4.443 18.250 1.00 95.06 383 VAL A O 1
ATOM 3066 N N . LEU A 1 384 ? -23.220 -4.475 20.292 1.00 94.12 384 LEU A N 1
ATOM 3067 C CA . LEU A 1 384 ? -24.453 -4.356 21.065 1.00 94.12 384 LEU A CA 1
ATOM 3068 C C . LEU A 1 384 ? -24.954 -2.908 21.129 1.00 94.12 384 LEU A C 1
ATOM 3070 O O . LEU A 1 384 ? -26.166 -2.681 21.146 1.00 94.12 384 LEU A O 1
ATOM 3074 N N . GLY A 1 385 ? -24.047 -1.935 21.128 1.00 93.88 385 GLY A N 1
ATOM 3075 C CA . GLY A 1 385 ? -24.354 -0.508 21.203 1.00 93.88 385 GLY A CA 1
ATOM 3076 C C . GLY A 1 385 ? -23.124 0.339 20.899 1.00 93.88 385 GLY A C 1
ATOM 3077 O O . GLY A 1 385 ? -22.003 -0.157 20.967 1.00 93.88 385 GLY A O 1
ATOM 3078 N N . VAL A 1 386 ? -23.332 1.603 20.540 1.00 95.12 386 VAL A N 1
ATOM 3079 C CA . VAL A 1 386 ? -22.251 2.550 20.236 1.00 95.12 386 VAL A CA 1
ATOM 3080 C C . VAL A 1 386 ? -22.539 3.867 20.920 1.00 95.12 386 VAL A C 1
ATOM 3082 O O . VAL A 1 386 ? -23.673 4.341 20.919 1.00 95.12 386 VAL A O 1
ATOM 3085 N N . GLU A 1 387 ? -21.517 4.462 21.509 1.00 94.31 387 GLU A N 1
ATOM 3086 C CA . GLU A 1 387 ? -21.635 5.706 22.260 1.00 94.31 387 GLU A CA 1
ATOM 3087 C C . GLU A 1 387 ? -21.570 6.925 21.341 1.00 94.31 387 GLU A C 1
ATOM 3089 O O . GLU A 1 387 ? -20.927 6.907 20.292 1.00 94.31 387 GLU A O 1
ATOM 3094 N N . LYS A 1 388 ? -22.271 8.003 21.706 1.00 89.44 388 LYS A N 1
ATOM 3095 C CA . LYS A 1 388 ? -22.352 9.263 20.942 1.00 89.44 388 LYS A CA 1
ATOM 3096 C C . LYS A 1 388 ? -21.041 10.045 20.878 1.00 89.44 388 LYS A C 1
ATOM 3098 O O . LYS A 1 388 ? -20.945 10.961 20.064 1.00 89.44 388 LYS A O 1
ATOM 3103 N N . LEU A 1 389 ? -20.080 9.755 21.753 1.00 89.38 389 LEU A N 1
ATOM 3104 C CA . LEU A 1 389 ? -18.775 10.405 21.730 1.00 89.38 389 LEU A CA 1
ATOM 3105 C C . LEU A 1 389 ? -17.969 9.926 20.524 1.00 89.38 389 LEU A C 1
ATOM 3107 O O . LEU A 1 389 ? -17.791 8.726 20.320 1.00 89.38 389 LEU A O 1
ATOM 3111 N N . GLU A 1 390 ? -17.485 10.887 19.747 1.00 88.31 390 GLU A N 1
ATOM 3112 C CA . GLU A 1 390 ? -16.607 10.658 18.608 1.00 88.31 390 GLU A CA 1
ATOM 3113 C C . GLU A 1 390 ? -15.225 11.236 18.904 1.00 88.31 390 GLU A C 1
ATOM 3115 O O . GLU A 1 390 ? -15.096 12.341 19.442 1.00 88.31 390 GLU A O 1
ATOM 3120 N N . PHE A 1 391 ? -14.204 10.459 18.564 1.00 87.06 391 PHE A N 1
ATOM 3121 C CA . PHE A 1 391 ? -12.807 10.731 18.850 1.00 87.06 391 PHE A CA 1
ATOM 3122 C C . PHE A 1 391 ? -12.062 11.057 17.561 1.00 87.06 391 PHE A C 1
ATOM 3124 O O . PHE A 1 391 ? -11.983 10.209 16.674 1.00 87.06 391 PHE A O 1
ATOM 3131 N N . GLY A 1 392 ? -11.493 12.268 17.526 1.00 71.50 392 GLY A N 1
ATOM 3132 C CA . GLY A 1 392 ? -10.496 12.763 16.571 1.00 71.50 392 GLY A CA 1
ATOM 3133 C C . GLY A 1 392 ? -10.918 12.865 15.097 1.00 71.50 392 GLY A C 1
ATOM 3134 O O . GLY A 1 392 ? -11.376 11.905 14.497 1.00 71.50 392 GLY A O 1
ATOM 3135 N N . TYR A 1 393 ? -10.621 13.992 14.448 1.00 58.03 393 TYR A N 1
ATOM 3136 C CA . TYR A 1 393 ? -10.496 14.071 12.978 1.00 58.03 393 TYR A CA 1
ATOM 3137 C C . TYR A 1 393 ? -9.042 14.279 12.518 1.00 58.03 393 TYR A C 1
ATOM 3139 O O . TYR A 1 393 ? -8.763 14.229 11.317 1.00 58.03 393 TYR A O 1
ATOM 3147 N N . HIS A 1 394 ? -8.121 14.475 13.469 1.00 57.50 394 HIS A N 1
ATOM 3148 C CA . HIS A 1 394 ? -6.777 15.005 13.252 1.00 57.50 394 HIS A CA 1
ATOM 3149 C C . HIS A 1 394 ? -5.724 14.221 14.041 1.00 57.50 394 HIS A C 1
ATOM 3151 O O . HIS A 1 394 ? -5.989 13.768 15.152 1.00 57.50 394 HIS A O 1
ATOM 3157 N N . ASP A 1 395 ? -4.531 14.071 13.463 1.00 56.56 395 ASP A N 1
ATOM 3158 C CA . ASP A 1 395 ? -3.328 13.604 14.167 1.00 56.56 395 ASP A CA 1
ATOM 3159 C C . ASP A 1 395 ? -2.800 14.760 15.043 1.00 56.56 395 ASP A C 1
ATOM 3161 O O . ASP A 1 395 ? -2.722 15.880 14.527 1.00 56.56 395 ASP A O 1
ATOM 3165 N N . PRO A 1 396 ? -2.424 14.553 16.319 1.00 49.66 396 PRO A N 1
ATOM 3166 C CA . PRO A 1 396 ? -1.797 15.580 17.158 1.00 49.66 396 PRO A CA 1
ATOM 3167 C C . PRO A 1 396 ? -0.665 16.369 16.472 1.00 49.66 396 PRO A C 1
ATOM 3169 O O . PRO A 1 396 ? -0.564 17.577 16.672 1.00 49.66 396 PRO A O 1
ATOM 3172 N N . GLY A 1 397 ? 0.124 15.738 15.591 1.00 53.19 397 GLY A N 1
ATOM 3173 C CA . GLY A 1 397 ? 1.196 16.419 14.840 1.00 53.19 397 GLY A CA 1
ATOM 3174 C C . GLY A 1 397 ? 0.715 17.422 13.775 1.00 53.19 397 GLY A C 1
ATOM 3175 O O . GLY A 1 397 ? 1.491 18.236 13.271 1.00 53.19 397 GLY A O 1
ATOM 3176 N N . SER A 1 398 ? -0.574 17.406 13.425 1.00 52.97 398 SER A N 1
ATOM 3177 C CA . SER A 1 398 ? -1.145 18.341 12.446 1.00 52.97 398 SER A CA 1
ATOM 3178 C C . SER A 1 398 ? -1.337 19.758 12.998 1.00 52.97 398 SER A C 1
ATOM 3180 O O . SER A 1 398 ? -1.302 20.706 12.216 1.00 52.97 398 SER A O 1
ATOM 3182 N N . ALA A 1 399 ? -1.468 19.927 14.320 1.00 52.12 399 ALA A N 1
ATOM 3183 C CA . ALA A 1 399 ? -1.584 21.247 14.945 1.00 52.12 399 ALA A CA 1
ATOM 3184 C C . ALA A 1 399 ? -0.280 22.055 14.823 1.00 52.12 399 ALA A C 1
ATOM 3186 O O . ALA A 1 399 ? -0.318 23.243 14.514 1.00 52.12 399 ALA A O 1
ATOM 3187 N N . GLU A 1 400 ? 0.875 21.396 14.967 1.00 57.91 400 GLU A N 1
ATOM 3188 C CA . GLU A 1 400 ? 2.187 22.021 14.745 1.00 57.91 400 GLU A CA 1
ATOM 3189 C C . GLU A 1 400 ? 2.411 22.349 13.264 1.00 57.91 400 GLU A C 1
ATOM 3191 O O . GLU A 1 400 ? 2.907 23.421 12.919 1.00 57.91 400 GLU A O 1
ATOM 3196 N N . THR A 1 401 ? 1.989 21.443 12.377 1.00 61.16 401 THR A N 1
ATOM 3197 C CA . THR A 1 401 ? 2.173 21.579 10.923 1.00 61.16 401 THR A CA 1
ATOM 3198 C C . THR A 1 401 ? 1.294 22.688 10.330 1.00 61.16 401 THR A C 1
ATOM 3200 O O . THR A 1 401 ? 1.702 23.383 9.400 1.00 61.16 401 THR A O 1
ATOM 3203 N N . TYR A 1 402 ? 0.096 22.895 10.883 1.00 65.94 402 TYR A N 1
ATOM 3204 C CA . TYR A 1 402 ? -0.886 23.854 10.379 1.00 65.94 402 TYR A CA 1
ATOM 3205 C C . TYR A 1 402 ? -1.373 24.803 11.480 1.00 65.94 402 TYR A C 1
ATOM 3207 O O . TYR A 1 402 ? -2.577 25.005 11.636 1.00 65.94 402 TYR A O 1
ATOM 3215 N N . ALA A 1 403 ? -0.449 25.444 12.205 1.00 68.12 403 ALA A N 1
ATOM 3216 C CA . ALA A 1 403 ? -0.779 26.429 13.246 1.00 68.12 403 ALA A CA 1
ATOM 3217 C C . ALA A 1 403 ? -1.758 27.520 12.752 1.00 68.12 403 ALA A C 1
ATOM 3219 O O . ALA A 1 403 ? -2.640 27.969 13.479 1.00 68.12 403 ALA A O 1
ATOM 3220 N N . PHE A 1 404 ? -1.677 27.899 11.470 1.00 67.50 404 PHE A N 1
ATOM 3221 C CA . PHE A 1 404 ? -2.596 28.865 10.852 1.00 67.50 404 PHE A CA 1
ATOM 3222 C C . PHE A 1 404 ? -4.050 28.368 10.732 1.00 67.50 404 PHE A C 1
ATOM 3224 O O . PHE A 1 404 ? -4.968 29.175 10.577 1.00 67.50 404 PHE A O 1
ATOM 3231 N N . ALA A 1 405 ? -4.272 27.053 10.759 1.00 65.00 405 ALA A N 1
ATOM 3232 C CA . ALA A 1 405 ? -5.579 26.424 10.612 1.00 65.00 405 ALA A CA 1
ATOM 3233 C C . ALA A 1 405 ? -6.198 26.004 11.953 1.00 65.00 405 ALA A C 1
ATOM 3235 O O . ALA A 1 405 ? -7.371 25.633 11.962 1.00 65.00 405 ALA A O 1
ATOM 3236 N N . GLU A 1 406 ? -5.462 26.099 13.068 1.00 71.25 406 GLU A N 1
ATOM 3237 C CA . GLU A 1 406 ? -5.875 25.618 14.396 1.00 71.25 406 GLU A CA 1
ATOM 3238 C C . GLU A 1 406 ? -7.252 26.160 14.818 1.00 71.25 406 GLU A C 1
ATOM 3240 O O . GLU A 1 406 ? -8.143 25.405 15.208 1.00 71.25 406 GLU A O 1
ATOM 3245 N N . GLN A 1 407 ? -7.483 27.463 14.633 1.00 68.31 407 GLN A N 1
ATOM 3246 C CA . GLN A 1 407 ? -8.759 28.119 14.955 1.00 68.31 407 GLN A CA 1
ATOM 3247 C C . GLN A 1 407 ? -9.947 27.645 14.097 1.00 68.31 407 GLN A C 1
ATOM 3249 O O . GLN A 1 407 ? -11.105 27.896 14.438 1.00 68.31 407 GLN A O 1
ATOM 3254 N N . HIS A 1 408 ? -9.673 26.989 12.969 1.00 68.75 408 HIS A N 1
ATOM 3255 C CA . HIS A 1 408 ? -10.674 26.507 12.024 1.00 68.75 408 HIS A CA 1
ATOM 3256 C C . HIS A 1 408 ? -10.889 24.997 12.102 1.00 68.75 408 HIS A C 1
ATOM 3258 O O . HIS A 1 408 ? -11.832 24.515 11.466 1.00 68.75 408 HIS A O 1
ATOM 3264 N N . LEU A 1 409 ? -10.060 24.258 12.852 1.00 69.94 409 LEU A N 1
ATOM 3265 C CA . LEU A 1 409 ? -10.195 22.811 12.994 1.00 69.94 409 LEU A CA 1
ATOM 3266 C C . LEU A 1 409 ? -11.561 22.457 13.591 1.00 69.94 409 LEU A C 1
ATOM 3268 O O . LEU A 1 409 ? -12.093 23.154 14.465 1.00 69.94 409 LEU A O 1
ATOM 3272 N N . ILE A 1 410 ? -12.166 21.379 13.095 1.00 70.69 410 ILE A N 1
ATOM 3273 C CA . ILE A 1 410 ? -13.417 20.873 13.657 1.00 70.69 410 ILE A CA 1
ATOM 3274 C C . ILE A 1 410 ? -13.094 20.266 15.016 1.00 70.69 410 ILE A C 1
ATOM 3276 O O . ILE A 1 410 ? -12.698 19.108 15.112 1.00 70.69 410 ILE A O 1
ATOM 3280 N N . LYS A 1 411 ? -13.310 21.067 16.067 1.00 68.19 411 LYS A N 1
ATOM 3281 C CA . LYS A 1 411 ? -13.199 20.593 17.442 1.00 68.19 411 LYS A CA 1
ATOM 3282 C C . LYS A 1 411 ? -14.179 19.447 17.675 1.00 68.19 411 LYS A C 1
ATOM 3284 O O . LYS A 1 411 ? -15.398 19.618 17.603 1.00 68.19 411 LYS A O 1
ATOM 3289 N N . THR A 1 412 ? -13.625 18.283 17.945 1.00 72.31 412 THR A N 1
ATOM 3290 C CA . THR A 1 412 ? -14.283 17.132 18.537 1.00 72.31 412 THR A CA 1
ATOM 3291 C C . THR A 1 412 ? -14.661 17.442 19.982 1.00 72.31 412 THR A C 1
ATOM 3293 O O . THR A 1 412 ? -14.080 18.313 20.631 1.00 72.31 412 THR A O 1
ATOM 3296 N N . LYS A 1 413 ? -15.615 16.684 20.533 1.00 73.94 413 LYS A N 1
ATOM 3297 C CA . LYS A 1 413 ? -15.933 16.762 21.969 1.00 73.94 413 LYS A CA 1
ATOM 3298 C C . LYS A 1 413 ? -14.693 16.494 22.832 1.00 73.94 413 LYS A C 1
ATOM 3300 O O . LYS A 1 413 ? -14.575 17.026 23.925 1.00 73.94 413 LYS A O 1
ATOM 3305 N N . VAL A 1 414 ? -13.742 15.704 22.336 1.00 75.88 414 VAL A N 1
ATOM 3306 C CA . VAL A 1 414 ? -12.476 15.456 23.033 1.00 75.88 414 VAL A CA 1
ATOM 3307 C C . VAL A 1 414 ? -11.683 16.740 23.263 1.00 75.88 414 VAL A C 1
ATOM 3309 O O . VAL A 1 414 ? -11.175 16.949 24.360 1.00 75.88 414 VAL A O 1
ATOM 3312 N N . GLU A 1 415 ? -11.636 17.628 22.273 1.00 74.94 415 GLU A N 1
ATOM 3313 C CA . GLU A 1 415 ? -10.959 18.926 22.383 1.00 74.94 415 GLU A CA 1
ATOM 3314 C C . GLU A 1 415 ? -11.772 19.950 23.190 1.00 74.94 415 GLU A C 1
ATOM 3316 O O . GLU A 1 415 ? -11.200 20.881 23.747 1.00 74.94 415 GLU A O 1
ATOM 3321 N N . GLU A 1 416 ? -13.097 19.789 23.271 1.00 80.75 416 GLU A N 1
ATOM 3322 C CA . GLU A 1 416 ? -13.970 20.638 24.093 1.00 80.75 416 GLU A CA 1
ATOM 3323 C C . GLU A 1 416 ? -13.843 20.322 25.590 1.00 80.75 416 GLU A C 1
ATOM 3325 O O . GLU A 1 416 ? -13.683 21.231 26.402 1.00 80.75 416 GLU A O 1
ATOM 3330 N N . PHE A 1 417 ? -13.911 19.040 25.959 1.00 82.62 417 PHE A N 1
ATOM 3331 C CA . PHE A 1 417 ? -13.907 18.604 27.360 1.00 82.62 417 PHE A CA 1
ATOM 3332 C C . PHE A 1 417 ? -12.495 18.338 27.903 1.00 82.62 417 PHE A C 1
ATOM 3334 O O . PHE A 1 417 ? -12.285 18.405 29.113 1.00 82.62 417 PHE A O 1
ATOM 3341 N N . GLY A 1 418 ? -11.530 18.046 27.028 1.00 86.50 418 GLY A N 1
ATOM 3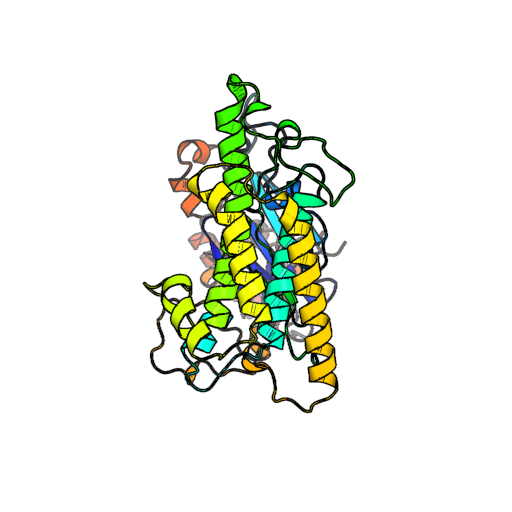342 C CA . GLY A 1 418 ? -10.183 17.620 27.393 1.00 86.50 418 GLY A CA 1
ATOM 3343 C C . GLY A 1 418 ? -10.090 16.113 27.657 1.00 86.50 418 GLY A C 1
ATOM 3344 O O . GLY A 1 418 ? -10.991 15.496 28.231 1.00 86.50 418 GLY A O 1
ATOM 3345 N N . TRP A 1 419 ? -8.967 15.511 27.252 1.00 87.50 419 TRP A N 1
ATOM 3346 C CA . TRP A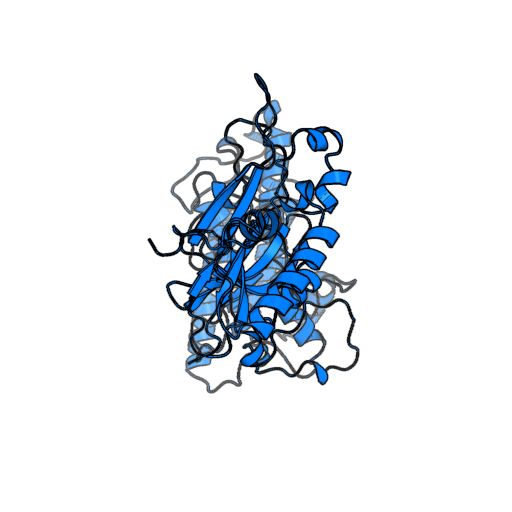 1 419 ? -8.744 14.064 27.354 1.00 87.50 419 TRP A CA 1
ATOM 3347 C C . TRP A 1 419 ? -8.854 13.548 28.793 1.00 87.50 419 TRP A C 1
ATOM 3349 O O . TRP A 1 419 ? -9.606 12.612 29.063 1.00 87.50 419 TRP A O 1
ATOM 3359 N N . ASP A 1 420 ? -8.169 14.203 29.732 1.00 89.56 420 ASP A N 1
ATOM 3360 C CA . ASP A 1 420 ? -8.129 13.777 31.135 1.00 89.56 420 ASP A CA 1
ATOM 3361 C C . ASP A 1 420 ? -9.519 13.803 31.776 1.00 89.56 420 ASP A C 1
ATOM 3363 O O . ASP A 1 420 ? -9.885 12.895 32.524 1.00 89.56 420 ASP A O 1
ATOM 3367 N N . LYS A 1 421 ? -10.342 14.798 31.419 1.00 90.12 421 LYS A N 1
ATOM 3368 C CA . LYS A 1 421 ? -11.717 14.903 31.910 1.00 90.12 421 LYS A CA 1
ATOM 3369 C C . LYS A 1 421 ? -12.603 13.777 31.386 1.00 90.12 421 LYS A C 1
ATOM 3371 O O . LYS A 1 421 ? -13.437 13.245 32.123 1.00 90.12 421 LYS A O 1
ATOM 3376 N N . ILE A 1 422 ? -12.419 13.396 30.125 1.00 90.62 422 ILE A N 1
ATOM 3377 C CA . ILE A 1 422 ? -13.135 12.273 29.512 1.00 90.62 422 ILE A CA 1
ATOM 3378 C C . ILE A 1 422 ? -12.744 10.962 30.193 1.00 90.62 422 ILE A C 1
ATOM 3380 O O . ILE A 1 422 ? -13.630 10.180 30.536 1.00 90.62 422 ILE A O 1
ATOM 3384 N N . VAL A 1 423 ? -11.454 10.746 30.463 1.00 92.31 423 VAL A N 1
ATOM 3385 C CA . VAL A 1 423 ? -10.960 9.563 31.189 1.00 92.31 423 VAL A CA 1
ATOM 3386 C C . VAL A 1 423 ? -11.503 9.522 32.624 1.00 92.31 423 VAL A C 1
ATOM 3388 O O . VAL A 1 423 ? -11.981 8.477 33.071 1.00 92.31 423 VAL A O 1
ATOM 3391 N N . GLU A 1 424 ? -11.496 10.653 33.338 1.00 92.81 424 GLU A N 1
ATOM 3392 C CA . GLU A 1 424 ? -12.074 10.770 34.685 1.00 92.81 424 GLU A CA 1
ATOM 3393 C C . GLU A 1 424 ? -13.569 10.412 34.674 1.00 92.81 424 GLU A C 1
ATOM 3395 O O . GLU A 1 424 ? -14.054 9.654 35.519 1.00 92.81 424 GLU A O 1
ATOM 3400 N N . THR A 1 425 ? -14.305 10.929 33.690 1.00 92.06 425 THR A N 1
ATOM 3401 C CA . THR A 1 425 ? -15.742 10.677 33.556 1.00 92.06 425 THR A CA 1
ATOM 3402 C C . THR A 1 425 ? -16.017 9.218 33.200 1.00 92.06 425 THR A C 1
ATOM 3404 O O . THR A 1 425 ? -16.904 8.614 33.799 1.00 92.06 425 THR A O 1
ATOM 3407 N N . ALA A 1 426 ? -15.226 8.616 32.308 1.00 93.06 426 ALA A N 1
ATOM 3408 C CA . ALA A 1 426 ? -15.313 7.194 31.982 1.00 93.06 426 ALA A CA 1
ATOM 3409 C C . ALA A 1 426 ? -15.133 6.313 33.229 1.00 93.06 426 ALA A C 1
ATOM 3411 O O . ALA A 1 426 ? -15.950 5.430 33.475 1.00 93.06 426 ALA A O 1
ATOM 3412 N N . CYS A 1 427 ? -14.140 6.614 34.074 1.00 94.12 427 CYS A N 1
ATOM 3413 C CA . CYS A 1 427 ? -13.908 5.900 35.333 1.00 94.12 427 CYS A CA 1
ATOM 3414 C C . CYS A 1 427 ? -15.124 5.963 36.281 1.00 94.12 427 CYS A C 1
ATOM 3416 O O . CYS A 1 427 ? -15.513 4.952 36.880 1.00 94.12 427 CYS A O 1
ATOM 3418 N N . LYS A 1 428 ? -15.776 7.132 36.388 1.00 91.44 428 LYS A N 1
ATOM 3419 C CA . LYS A 1 428 ? -17.009 7.297 37.182 1.00 91.44 428 LYS A CA 1
ATOM 3420 C C . LYS A 1 428 ? -18.149 6.441 36.632 1.00 91.44 428 LYS A C 1
ATOM 3422 O O . LYS A 1 428 ? -18.806 5.749 37.408 1.00 91.44 428 LYS A O 1
ATOM 3427 N N . VAL A 1 429 ? -18.353 6.442 35.313 1.00 89.56 429 VAL A N 1
ATOM 3428 C CA . VAL A 1 429 ? -19.381 5.620 34.649 1.00 89.56 429 VAL A CA 1
ATOM 3429 C C . VAL A 1 429 ? -19.122 4.134 34.877 1.00 89.56 429 VAL A C 1
ATOM 3431 O O . VAL A 1 429 ? -20.010 3.424 35.344 1.00 89.56 429 VAL A O 1
ATOM 3434 N N . ASP A 1 430 ? -17.889 3.681 34.651 1.00 90.06 430 ASP A N 1
ATOM 3435 C CA . ASP A 1 430 ? -17.492 2.283 34.837 1.00 90.06 430 ASP A CA 1
ATOM 3436 C C . ASP A 1 430 ? -17.641 1.830 36.305 1.00 90.06 430 ASP A C 1
ATOM 3438 O O . ASP A 1 430 ? -17.861 0.650 36.589 1.00 90.06 430 ASP A O 1
ATOM 3442 N N . THR A 1 431 ? -17.515 2.747 37.270 1.00 89.56 431 THR A N 1
ATOM 3443 C CA . THR A 1 431 ? -17.746 2.472 38.700 1.00 89.56 431 THR A CA 1
ATOM 3444 C C . THR A 1 431 ? -19.239 2.358 39.021 1.00 89.56 431 THR A C 1
ATOM 3446 O O . THR A 1 431 ? -19.642 1.428 39.723 1.00 89.56 431 THR A O 1
ATOM 3449 N N . LEU A 1 432 ? -20.069 3.254 38.476 1.00 86.12 432 LEU A N 1
ATOM 3450 C CA . LEU A 1 432 ? -21.525 3.231 38.661 1.00 86.12 432 LEU A CA 1
ATOM 3451 C C . LEU A 1 432 ? -22.165 1.977 38.046 1.00 86.12 432 LEU A C 1
ATOM 3453 O O . LEU A 1 432 ? -22.961 1.311 38.707 1.00 86.12 432 LEU A O 1
ATOM 3457 N N . GLU A 1 433 ? -21.780 1.599 36.823 1.00 85.94 433 GLU A N 1
ATOM 3458 C CA . GLU A 1 433 ? -22.300 0.394 36.155 1.00 85.94 433 GLU A CA 1
ATOM 3459 C C . GLU A 1 433 ? -21.951 -0.890 36.923 1.00 85.94 433 GLU A C 1
ATOM 3461 O O . GLU A 1 433 ? -22.794 -1.781 37.071 1.00 85.94 433 GLU A O 1
ATOM 3466 N N . ARG A 1 434 ? -20.732 -0.967 37.481 1.00 85.12 434 ARG A N 1
ATOM 3467 C CA . ARG A 1 434 ? -20.315 -2.083 38.345 1.00 85.12 434 ARG A CA 1
ATOM 3468 C C . ARG A 1 434 ? -21.134 -2.152 39.630 1.00 85.12 434 ARG A C 1
ATOM 3470 O O . ARG A 1 434 ? -21.543 -3.245 40.019 1.00 85.12 434 ARG A O 1
ATOM 3477 N N . ALA A 1 435 ? -21.396 -1.011 40.266 1.00 83.62 435 ALA A N 1
ATOM 3478 C CA . ALA A 1 435 ? -22.184 -0.952 41.494 1.00 83.62 435 ALA A CA 1
ATOM 3479 C C . ALA A 1 435 ? -23.646 -1.376 41.274 1.00 83.62 435 ALA A C 1
ATOM 3481 O O . ALA A 1 435 ? -24.233 -2.035 42.129 1.00 83.62 435 ALA A O 1
ATOM 3482 N N . TRP A 1 436 ? -24.240 -1.022 40.131 1.00 77.75 436 TRP A N 1
ATOM 3483 C CA . TRP A 1 436 ? -25.660 -1.272 39.857 1.00 77.75 436 TRP A CA 1
ATOM 3484 C C . TRP A 1 436 ? -25.949 -2.608 39.167 1.00 77.75 436 TRP A C 1
ATOM 3486 O O . TRP A 1 436 ? -27.115 -2.991 39.063 1.00 77.75 436 TRP A O 1
ATOM 3496 N N . GLN A 1 437 ? -24.919 -3.318 38.688 1.00 76.44 437 GLN A N 1
ATOM 3497 C CA . GLN A 1 437 ? -25.042 -4.562 37.908 1.00 76.44 437 GLN A CA 1
ATOM 3498 C C . GLN A 1 437 ? -26.002 -4.442 36.704 1.00 76.44 437 GLN A C 1
ATOM 3500 O O . GLN A 1 437 ? -26.582 -5.432 36.248 1.00 76.44 437 GLN A O 1
ATOM 3505 N N . ARG A 1 438 ? -26.203 -3.223 36.194 1.00 70.31 438 ARG A N 1
ATOM 3506 C CA . ARG A 1 438 ? -27.092 -2.895 35.074 1.00 70.31 438 ARG A CA 1
ATOM 3507 C C . ARG A 1 438 ? -26.433 -1.813 34.212 1.00 70.31 438 ARG A C 1
ATOM 3509 O O . ARG A 1 438 ? -25.722 -0.978 34.772 1.00 70.31 438 ARG A O 1
ATOM 3516 N N . PRO A 1 439 ? -26.675 -1.798 32.885 1.00 66.12 439 PRO A N 1
ATOM 3517 C CA . PRO A 1 439 ? -26.218 -0.711 32.022 1.00 66.12 439 PRO A CA 1
ATOM 3518 C C . PRO A 1 439 ? -26.734 0.629 32.542 1.00 66.12 439 PRO A C 1
ATOM 3520 O O . PRO A 1 439 ? -27.906 0.725 32.925 1.00 66.12 439 PRO A O 1
ATOM 3523 N N . PHE A 1 440 ? -25.879 1.650 32.559 1.00 66.00 440 PHE A N 1
ATOM 3524 C CA . PHE A 1 440 ? -26.269 2.970 33.035 1.00 66.00 440 PHE A CA 1
ATOM 3525 C C . PHE A 1 440 ? -27.383 3.534 32.142 1.00 66.00 440 PHE A C 1
ATOM 3527 O O . PHE A 1 440 ? -27.189 3.734 30.941 1.00 66.00 440 PHE A O 1
ATOM 3534 N N . GLN A 1 441 ? -28.564 3.783 32.719 1.00 65.81 441 GLN A N 1
ATOM 3535 C CA . GLN A 1 441 ? -29.625 4.527 32.048 1.00 65.81 441 GLN A CA 1
ATOM 3536 C C . GLN A 1 441 ? -29.620 5.967 32.564 1.00 65.81 441 GLN A C 1
ATOM 3538 O O . GLN A 1 441 ? -29.826 6.176 33.758 1.00 65.81 441 GLN A O 1
ATOM 3543 N N . PRO A 1 442 ? -29.375 6.959 31.696 1.00 60.34 442 PRO A N 1
ATOM 3544 C CA . PRO A 1 442 ? -29.347 8.351 32.115 1.00 60.34 442 PRO A CA 1
ATOM 3545 C C . PRO A 1 442 ? -30.738 8.814 32.570 1.00 60.34 442 PRO A C 1
ATOM 3547 O O . PRO A 1 442 ? -31.684 8.799 31.787 1.00 60.34 442 PRO A O 1
ATOM 3550 N N . ASP A 1 443 ? -30.862 9.252 33.824 1.00 61.81 443 ASP A N 1
ATOM 3551 C CA . ASP A 1 443 ? -32.118 9.700 34.448 1.00 61.81 443 ASP A CA 1
ATOM 3552 C C . ASP A 1 443 ? -32.255 11.237 34.515 1.00 61.81 443 ASP A C 1
ATOM 3554 O O . ASP A 1 443 ? -32.994 11.778 35.336 1.00 61.81 443 ASP A O 1
ATOM 3558 N N . GLY A 1 444 ? -31.526 11.964 33.661 1.00 61.00 444 GLY A N 1
ATOM 3559 C CA . GLY A 1 444 ? -31.521 13.433 33.619 1.00 61.00 444 GLY A CA 1
ATOM 3560 C C . GLY A 1 444 ? -30.773 14.109 34.777 1.00 61.00 444 GLY A C 1
ATOM 3561 O O . GLY A 1 444 ? -30.534 15.309 34.719 1.00 61.00 444 GLY A O 1
ATOM 3562 N N . ARG A 1 445 ? -30.337 13.367 35.808 1.00 58.47 445 ARG A N 1
ATOM 3563 C CA . ARG A 1 445 ? -29.502 13.905 36.906 1.00 58.47 445 ARG A CA 1
ATOM 3564 C C . ARG A 1 445 ? -28.007 13.900 36.580 1.00 58.47 445 ARG A C 1
ATOM 3566 O O . ARG A 1 445 ? -27.214 14.519 37.283 1.00 58.47 445 ARG A O 1
ATOM 3573 N N . HIS A 1 446 ? -27.625 13.213 35.505 1.00 64.06 446 HIS A N 1
ATOM 3574 C CA . HIS A 1 446 ? -26.245 13.015 35.061 1.00 64.06 446 HIS A CA 1
ATOM 3575 C C . HIS A 1 446 ? -26.041 13.551 33.640 1.00 64.06 446 HIS A C 1
ATOM 3577 O O . HIS A 1 446 ? -25.683 12.821 32.710 1.00 64.06 446 HIS A O 1
ATOM 3583 N N . ASP A 1 447 ? -26.305 14.844 33.473 1.00 75.81 447 ASP A N 1
ATOM 3584 C CA . ASP A 1 447 ? -26.279 15.539 32.185 1.00 75.81 447 ASP A CA 1
ATOM 3585 C C . ASP A 1 447 ? -24.939 15.370 31.447 1.00 75.81 447 ASP A C 1
ATOM 3587 O O . ASP A 1 447 ? -24.916 15.081 30.252 1.00 75.81 447 ASP A O 1
ATOM 3591 N N . GLU A 1 448 ? -23.816 15.464 32.160 1.00 79.00 448 GLU A N 1
ATOM 3592 C CA . GLU A 1 448 ? -22.469 15.339 31.584 1.00 79.00 448 GLU A CA 1
ATOM 3593 C C . GLU A 1 448 ? -22.169 13.910 31.093 1.00 79.00 448 GLU A C 1
ATOM 3595 O O . GLU A 1 448 ? -21.761 13.718 29.946 1.00 79.00 448 GLU A O 1
ATOM 3600 N N . VAL A 1 449 ? -22.467 12.891 31.911 1.00 78.56 449 VAL A N 1
ATOM 3601 C CA . VAL A 1 449 ? -22.302 11.469 31.547 1.00 78.56 449 VAL A CA 1
ATOM 3602 C C . VAL A 1 449 ? -23.130 11.127 30.315 1.00 78.56 449 VAL A C 1
ATOM 3604 O O . VAL A 1 449 ? -22.643 10.478 29.393 1.00 78.56 449 VAL A O 1
ATOM 3607 N N . THR A 1 450 ? -24.373 11.599 30.274 1.00 78.56 450 THR A N 1
ATOM 3608 C CA . THR A 1 450 ? -25.293 11.355 29.157 1.00 78.56 450 THR A CA 1
ATOM 3609 C C . THR A 1 450 ? -24.802 12.008 27.868 1.00 78.56 450 THR A C 1
ATOM 3611 O O . THR A 1 450 ? -24.918 11.428 26.786 1.00 78.56 450 THR A O 1
ATOM 3614 N N . ARG A 1 451 ? -24.247 13.222 27.972 1.00 78.00 451 ARG A N 1
ATOM 3615 C CA . ARG A 1 451 ? -23.710 13.977 26.831 1.00 78.00 451 ARG A CA 1
ATOM 3616 C C . ARG A 1 451 ? -22.451 13.343 26.242 1.00 78.00 451 ARG A C 1
ATOM 3618 O O . ARG A 1 451 ? -22.266 13.428 25.020 1.00 78.00 451 ARG A O 1
ATOM 3625 N N . LEU A 1 452 ? -21.614 12.731 27.082 1.00 82.56 452 LEU A N 1
ATOM 3626 C CA . LEU A 1 452 ? -20.396 12.040 26.663 1.00 82.56 452 LEU A CA 1
ATOM 3627 C C . LEU A 1 452 ? -20.701 10.595 26.244 1.00 82.56 452 LEU A C 1
ATOM 3629 O O . LEU A 1 452 ? -20.627 10.273 25.065 1.00 82.56 452 LEU A O 1
ATOM 3633 N N . PHE A 1 453 ? -21.143 9.743 27.162 1.00 87.75 453 PHE A N 1
ATOM 3634 C CA . PHE A 1 453 ? -21.201 8.289 26.964 1.00 87.75 453 PHE A CA 1
ATOM 3635 C C . PHE A 1 453 ? -22.612 7.738 26.709 1.00 87.75 453 PHE A C 1
ATOM 3637 O O . PHE A 1 453 ? -22.840 6.532 26.768 1.00 87.75 453 PHE A O 1
ATOM 3644 N N . GLY A 1 454 ? -23.585 8.600 26.397 1.00 87.81 454 GLY A N 1
ATOM 3645 C CA . GLY A 1 454 ? -24.921 8.153 26.004 1.00 87.81 454 GLY A CA 1
ATOM 3646 C C . GLY A 1 454 ? -24.888 7.300 24.731 1.00 87.81 454 GLY A C 1
ATOM 3647 O O . GLY 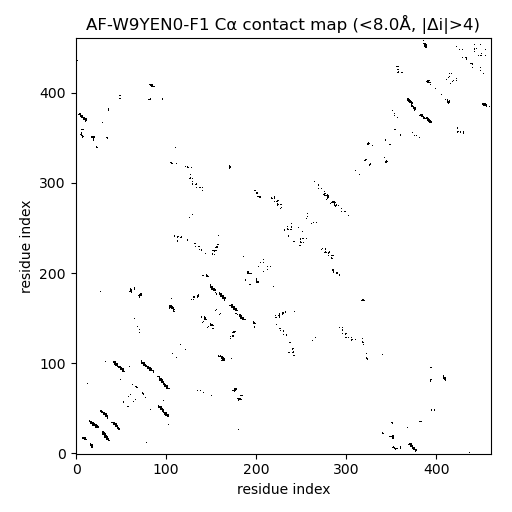A 1 454 ? -24.200 7.642 23.766 1.00 87.81 454 GLY A O 1
ATOM 3648 N N . LEU A 1 455 ? -25.667 6.214 24.705 1.00 90.06 455 LEU A N 1
ATOM 3649 C CA . LEU A 1 455 ? -25.802 5.362 23.522 1.00 90.06 455 LEU A CA 1
ATOM 3650 C C . LEU A 1 455 ? -26.479 6.112 22.371 1.00 90.06 455 LEU A C 1
ATOM 3652 O O . LEU A 1 455 ? -27.416 6.892 22.565 1.00 90.06 455 LEU A O 1
ATOM 3656 N N . ASP A 1 456 ? -26.007 5.855 21.160 1.00 89.38 456 ASP A N 1
ATOM 3657 C CA . ASP A 1 456 ? -26.591 6.354 19.928 1.00 89.38 456 ASP A CA 1
ATOM 3658 C C . ASP A 1 456 ? -27.815 5.519 19.540 1.00 89.38 456 ASP A C 1
ATOM 3660 O O . ASP A 1 456 ? -27.670 4.350 19.167 1.00 89.38 456 ASP A O 1
ATOM 3664 N N . PRO A 1 457 ? -29.030 6.095 19.602 1.00 87.12 457 PRO A N 1
ATOM 3665 C CA . PRO A 1 457 ? -30.247 5.361 19.278 1.00 87.12 457 PRO A CA 1
ATOM 3666 C C . PRO A 1 457 ? -30.323 4.962 17.797 1.00 87.12 457 PRO A C 1
ATOM 3668 O O . PRO A 1 457 ? -31.127 4.100 17.445 1.00 87.12 457 PRO A O 1
ATOM 3671 N N . ASN A 1 458 ? -29.505 5.568 16.931 1.00 86.12 458 ASN A N 1
ATOM 3672 C CA . ASN A 1 458 ? -29.543 5.342 15.489 1.00 86.12 458 ASN A CA 1
ATOM 3673 C C . ASN A 1 458 ? -28.560 4.268 15.008 1.00 86.12 458 ASN A C 1
ATOM 3675 O O . ASN A 1 458 ? -28.630 3.882 13.848 1.00 86.12 458 ASN A O 1
ATOM 3679 N N . TRP A 1 459 ? -27.682 3.742 15.871 1.00 78.94 459 TRP A N 1
ATOM 3680 C CA . TRP A 1 459 ? -26.652 2.772 15.469 1.00 78.94 459 TRP A CA 1
ATOM 3681 C C . TRP A 1 459 ? -27.214 1.447 14.908 1.00 78.94 459 TRP A C 1
ATOM 3683 O O . TRP A 1 459 ? -26.546 0.762 14.142 1.00 78.94 459 TRP A O 1
ATOM 3693 N N . ARG A 1 460 ? -28.450 1.073 15.265 1.00 65.12 460 ARG A N 1
ATOM 3694 C CA . ARG A 1 460 ? -29.079 -0.200 14.860 1.00 65.12 460 ARG A CA 1
ATOM 3695 C C . ARG A 1 460 ? -30.029 -0.100 13.650 1.00 65.12 460 ARG A C 1
ATOM 3697 O O . ARG A 1 460 ? -30.877 -0.979 13.509 1.00 65.12 460 ARG A O 1
ATOM 3704 N N . ARG A 1 461 ? -29.956 0.950 12.824 1.00 51.62 461 ARG A N 1
ATOM 3705 C CA . ARG A 1 461 ? -30.850 1.120 11.659 1.00 51.62 461 ARG A CA 1
ATOM 3706 C C . ARG A 1 461 ? -30.184 0.819 10.327 1.00 51.62 461 ARG A C 1
ATOM 3708 O O . ARG A 1 461 ? -29.039 1.274 10.125 1.00 51.62 461 ARG A O 1
#

Sequence (461 aa):
MSSNIKFGILYPEGRGYLHVRSLGKGMQGMATLVQSVASGSRYVRKKTVADVSTLPGDACPEVSLYRAHPLIPQLIRSQEYPATRPPNGRTVTLKSHSMIFAYCNGGTLTRFLNIRAEDSIYTPSTMLVWKMFDDLLTSVYFLHQQCTPAITHNDAHSHNVFLHFPDEHAKVPDFMLGDLGLAKTIDSRVWEAEGNRGQRKLKSMQSVPAAYRESYKVQVSRLGQDLMMVQRNVGMLMTGLTPYDNHDADDIMPQLKASRH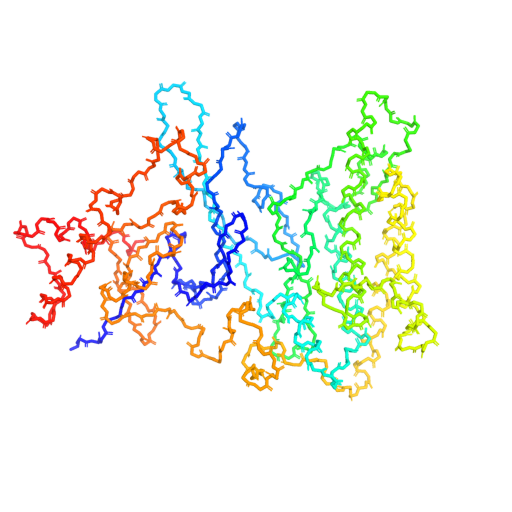WPRELFSCYDKLDEIITPMAYNSSPGRYEEFPELCRLVRDFRRQEQQRVVNRHFGTDYRGTQPGKYDWSRIPGFVSAMEPEIAVEHVNQPQLYGSRQELLLCSRDVAGPWRIAHIDPRTNAVLGVEKLEFGYHDPGSAETYAFAEQHLIKTKVEEFGWDKIVETACKVDTLERAWQRPFQPDGRHDEVTRLFGLDPNWRR

Organism: NCBI:txid1182541